Protein AF-0000000070299988 (afdb_homodimer)

Foldseek 3Di:
DPQPDQQPFQWAEEEWEFDFFLLLLLVLLLCLLCVVQVHDGQEYEAFASGLVLRQLVLLPDHSLCVLVLCPPPCLCLLVVQDDVVSLVVSLVVQLVSCVVRGDDFKQLPGPGFYWYWWAQPVVGDIDIDRIDGSSQRNSLQNAQPPSHAWGDDPNTTIHHRLLQERTCQVVCLNNHSAYEYEDLLQDADPDFDPDPVRVSVVVSSVNSNVNHVVSQVSHPHYQYDPVSNVDDNHDNNCSSVSNNVSNVSNNVRPVVDVPRDDD/DPQPDQQPFQWAEEEWEFDFFLLLLLVLLLCQLCVVLVHDGQEYEYFASGLVLRQLVLQPDHSLCVLVLCPPPCLCLLVVQDDVVSLVVSLVVQLVSCVVRGDDFKQLPGPGFYWYWWAQPVVGDIDIDRIDGSSQRNSLQNAQPPSHAWGDDPNTTIHHRLLQERTCQVVCLNNHSAYEYEDLLQDADPDFDPDPVRVSVVVSSVNSNVNHVVSQVSHPHYQYDPVSNVDDNHDNNCSSVSSNVSNVSNNVRCVVDVPNDDD

Radius of gyration: 24.67 Å; Cα contacts (8 Å, |Δi|>4): 1214; chains: 2; bounding box: 45×71×65 Å

Nearest PDB structures (foldseek):
  5fya-assembly1_B  TM=8.599E-01  e=6.762E-19  Pseudomonas aeruginosa PAO1
  5fya-assembly1_A  TM=8.709E-01  e=1.131E-18  Pseudomonas aeruginosa PAO1
  5fqu-assembly1_B  TM=8.572E-01  e=5.120E-16  Pseudomonas aeruginosa PAO1
  5fqu-assembly1_A  TM=8.235E-01  e=9.218E-17  Pseudomonas aeruginosa PAO1
  4akf-assembly1_A-2  TM=5.972E-01  e=1.603E-08  Legionella pneumophila

InterPro domains:
  IPR002641 Patatin-like phospholipase domain [PF01734] (15-170)
  IPR002641 Patatin-like phospholipase domain [PS51635] (15-173)
  IPR016035 Acyl transferase/acyl hydrolase/lysophospholipase [SSF52151] (11-223)
  IPR050301 Neuropathy target esterase [PTHR14226] (11-255)

Sequence (526 aa):
MAQSSYQTAPHRIGLALSGGAAKGFAHSGVLHALEDNGIRPDIIAGTSAGALVAALYADGYRPEEIPQLFRGKNFRFLTEWQIPQRGVFSIQRFKSFLRSTLRHKNIEDLPLPIRIVATDLDRGVVKVFSQGSLVETVTASCSIPILFNPVEIDGTTYVDGGLFKDLPASVIREDCRYLIGVHLNPKEPSDYKKSLFGIAERCFGYIFRANSLPDRKLCDLLIESREIIKFKPFHVEPAEEIAAFGYKMAKQVLKTTSITRNPMAQSSYQTAPHRIGLALSGGAAKGFAHSGVLHALEDNGIRPDIIAGTSAGALVAALYADGYRPEEIPQLFRGKNFRFLTEWQIPQRGVFSIQRFKSFLRSTLRHKNIEDLPLPIRIVATDLDRGVVKVFSQGSLVETVTASCSIPILFNPVEIDGTTYVDGGLFKDLPASVIREDCRYLIGVHLNPKEPSDYKKSLFGIAERCFGYIFRANSLPDRKLCDLLIESREIIKFKPFHVEPAEEIAAFGYKMAKQVLKTTSITRNP

Structure (mmCIF, N/CA/C/O backbone):
data_AF-0000000070299988-model_v1
#
loop_
_entity.id
_entity.type
_entity.pdbx_description
1 polymer 'PNPLA domain-containing protein'
#
loop_
_atom_site.group_PDB
_atom_site.id
_atom_site.type_symbol
_atom_site.label_atom_id
_atom_site.label_alt_id
_atom_site.label_comp_id
_atom_site.label_asym_id
_atom_site.label_entity_id
_atom_site.label_seq_id
_atom_site.pdbx_PDB_ins_code
_atom_site.Cartn_x
_atom_site.Cartn_y
_atom_site.Cartn_z
_atom_site.occupancy
_atom_site.B_iso_or_equiv
_atom_site.auth_seq_id
_atom_site.auth_comp_id
_atom_site.auth_asym_id
_atom_site.auth_atom_id
_atom_site.pdbx_PDB_model_num
ATOM 1 N N . MET A 1 1 ? 16.047 -22.203 14.086 1 30.97 1 MET A N 1
ATOM 2 C CA . MET A 1 1 ? 15.062 -22.438 13.031 1 30.97 1 MET A CA 1
ATOM 3 C C . MET A 1 1 ? 13.766 -22.984 13.617 1 30.97 1 MET A C 1
ATOM 5 O O . MET A 1 1 ? 13.773 -24 14.312 1 30.97 1 MET A O 1
ATOM 9 N N . ALA A 1 2 ? 12.781 -22.234 13.828 1 39.19 2 ALA A N 1
ATOM 10 C CA . ALA A 1 2 ? 11.594 -22.625 14.578 1 39.19 2 ALA A CA 1
ATOM 11 C C . ALA A 1 2 ? 11.039 -23.953 14.07 1 39.19 2 ALA A C 1
ATOM 13 O O . ALA A 1 2 ? 10.305 -23.984 13.07 1 39.19 2 ALA A O 1
ATOM 14 N N . GLN A 1 3 ? 11.734 -25.047 13.922 1 44.59 3 GLN A N 1
ATOM 15 C CA . GLN A 1 3 ? 11.672 -26.375 13.32 1 44.59 3 GLN A CA 1
ATOM 16 C C . GLN A 1 3 ? 10.359 -27.078 13.68 1 44.59 3 GLN A C 1
ATOM 18 O O . GLN A 1 3 ? 9.773 -27.766 12.844 1 44.59 3 GLN A O 1
ATOM 23 N N . SER A 1 4 ? 9.977 -27.203 14.906 1 52.25 4 SER A N 1
ATOM 24 C CA . SER A 1 4 ? 9.258 -28.297 15.547 1 52.25 4 SER A CA 1
ATOM 25 C C . SER A 1 4 ? 7.758 -28.203 15.266 1 52.25 4 SER A C 1
ATOM 27 O O . SER A 1 4 ? 7.094 -29.234 15.117 1 52.25 4 SER A O 1
ATOM 29 N N . SER A 1 5 ? 7.25 -26.953 14.945 1 67.69 5 SER A N 1
ATOM 30 C CA . SER A 1 5 ? 5.832 -26.844 15.266 1 67.69 5 SER A CA 1
ATOM 31 C C . SER A 1 5 ? 4.965 -27.297 14.094 1 67.69 5 SER A C 1
ATOM 33 O O . SER A 1 5 ? 3.766 -27.531 14.266 1 67.69 5 SER A O 1
ATOM 35 N N . TYR A 1 6 ? 5.637 -27.734 12.898 1 81 6 TYR A N 1
ATOM 36 C CA . TYR A 1 6 ? 4.715 -28.062 11.82 1 81 6 TYR A CA 1
ATOM 37 C C . TYR A 1 6 ? 4.855 -29.516 11.398 1 81 6 TYR A C 1
ATOM 39 O O . TYR A 1 6 ? 4.441 -29.906 10.305 1 81 6 TYR A O 1
ATOM 47 N N . GLN A 1 7 ? 5.348 -30.375 12.164 1 83.25 7 GLN A N 1
ATOM 48 C CA . GLN A 1 7 ? 5.66 -31.75 11.82 1 83.25 7 GLN A CA 1
ATOM 49 C C . GLN A 1 7 ? 4.387 -32.562 11.633 1 83.25 7 GLN A C 1
ATOM 51 O O . GLN A 1 7 ? 4.41 -33.625 10.992 1 83.25 7 GLN A O 1
ATOM 56 N N . THR A 1 8 ? 3.283 -32.125 12.016 1 88.5 8 THR A N 1
ATOM 57 C CA . THR A 1 8 ? 2.033 -32.875 11.906 1 88.5 8 THR A CA 1
ATOM 58 C C . THR A 1 8 ? 1.182 -32.312 10.758 1 88.5 8 THR A C 1
ATOM 60 O O . THR A 1 8 ? 0.052 -32.781 10.555 1 88.5 8 THR A O 1
ATOM 63 N N . ALA A 1 9 ? 1.758 -31.469 9.992 1 92.94 9 ALA A N 1
ATOM 64 C CA . ALA A 1 9 ? 1.008 -30.891 8.883 1 92.94 9 ALA A CA 1
ATOM 65 C C . ALA A 1 9 ? 0.727 -31.938 7.809 1 92.94 9 ALA A C 1
ATOM 67 O O . ALA A 1 9 ? 1.521 -32.844 7.609 1 92.94 9 ALA A O 1
ATOM 68 N N . PRO A 1 10 ? -0.327 -31.828 7.137 1 94.88 10 PRO A N 1
ATOM 69 C CA . PRO A 1 10 ? -0.774 -32.875 6.203 1 94.88 10 PRO A CA 1
ATOM 70 C C . PRO A 1 10 ? 0.117 -32.969 4.969 1 94.88 10 PRO A C 1
ATOM 72 O O . PRO A 1 10 ? 0.232 -34.031 4.375 1 94.88 10 PRO A O 1
ATOM 75 N N . HIS A 1 11 ? 0.701 -31.875 4.586 1 96.38 11 HIS A N 1
ATOM 76 C CA . HIS A 1 11 ? 1.549 -31.875 3.4 1 96.38 11 HIS A CA 1
ATOM 77 C C . HIS A 1 11 ? 3.025 -31.812 3.777 1 96.38 11 HIS A C 1
ATOM 79 O O . HIS A 1 11 ? 3.4 -31.125 4.727 1 96.38 11 HIS A O 1
ATOM 85 N N . ARG A 1 12 ? 3.775 -32.469 3.082 1 95.69 12 ARG A N 1
ATOM 86 C CA . ARG A 1 12 ? 5.203 -32.5 3.389 1 95.69 12 ARG A CA 1
ATOM 87 C C . ARG A 1 12 ? 5.891 -31.234 2.924 1 95.69 12 ARG A C 1
ATOM 89 O O . ARG A 1 12 ? 6.523 -30.531 3.721 1 95.69 12 ARG A O 1
ATOM 96 N N . ILE A 1 13 ? 5.723 -30.891 1.586 1 97.12 13 ILE A N 1
ATOM 97 C CA . ILE A 1 13 ? 6.402 -29.734 1.009 1 97.12 13 ILE A CA 1
ATOM 98 C C . ILE A 1 13 ? 5.375 -28.75 0.466 1 97.12 13 ILE A C 1
ATOM 100 O O . ILE A 1 13 ? 4.555 -29.094 -0.383 1 97.12 13 ILE A O 1
ATOM 104 N N . GLY A 1 14 ? 5.391 -27.531 1.05 1 98.44 14 GLY A N 1
ATOM 105 C CA . GLY A 1 14 ? 4.637 -26.406 0.5 1 98.44 14 GLY A CA 1
ATOM 106 C C . GLY A 1 14 ? 5.488 -25.453 -0.306 1 98.44 14 GLY A C 1
ATOM 107 O O . GLY A 1 14 ? 6.68 -25.281 -0.028 1 98.44 14 GLY A O 1
ATOM 108 N N . LEU A 1 15 ? 4.91 -24.875 -1.291 1 98.81 15 LEU A N 1
ATOM 109 C CA . LEU A 1 15 ? 5.566 -23.875 -2.117 1 98.81 15 LEU A CA 1
ATOM 110 C C . LEU A 1 15 ? 4.734 -22.594 -2.18 1 98.81 15 LEU A C 1
ATOM 112 O O . LEU A 1 15 ? 3.541 -22.641 -2.486 1 98.81 15 LEU A O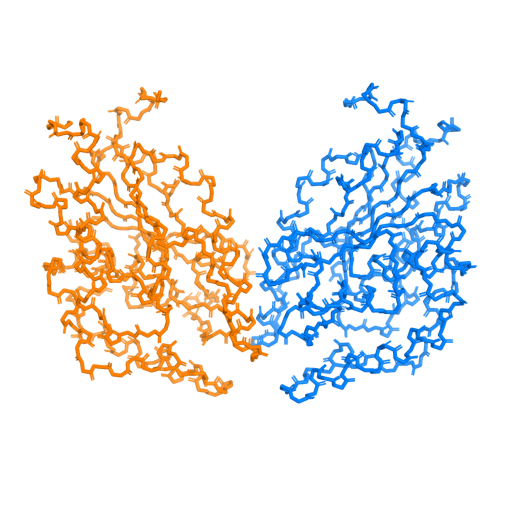 1
ATOM 116 N N . ALA A 1 16 ? 5.281 -21.5 -1.78 1 98.94 16 ALA A N 1
ATOM 117 C CA . ALA A 1 16 ? 4.637 -20.188 -1.867 1 98.94 16 ALA A CA 1
ATOM 118 C C . ALA A 1 16 ? 5.289 -19.328 -2.943 1 98.94 16 ALA A C 1
ATOM 120 O O . ALA A 1 16 ? 6.496 -19.078 -2.902 1 98.94 16 ALA A O 1
ATOM 121 N N . LEU A 1 17 ? 4.5 -18.922 -3.9 1 98.88 17 LEU A N 1
ATOM 122 C CA . LEU A 1 17 ? 4.988 -18.156 -5.043 1 98.88 17 LEU A CA 1
ATOM 123 C C . LEU A 1 17 ? 4.461 -16.719 -5 1 98.88 17 LEU A C 1
ATOM 125 O O . LEU A 1 17 ? 3.252 -16.5 -5.07 1 98.88 17 LEU A O 1
ATOM 129 N N . SER A 1 18 ? 5.312 -15.742 -4.945 1 98.62 18 SER A N 1
ATOM 130 C CA . SER A 1 18 ? 4.934 -14.336 -4.871 1 98.62 18 SER A CA 1
ATOM 131 C C . SER A 1 18 ? 4.457 -13.82 -6.227 1 98.62 18 SER A C 1
ATOM 133 O O . SER A 1 18 ? 4.59 -14.508 -7.238 1 98.62 18 SER A O 1
ATOM 135 N N . GLY A 1 19 ? 3.906 -12.609 -6.133 1 96.56 19 GLY A N 1
ATOM 136 C CA . GLY A 1 19 ? 3.744 -11.883 -7.383 1 96.56 19 GLY A CA 1
ATOM 137 C C . GLY A 1 19 ? 5.062 -11.492 -8.023 1 96.56 19 GLY A C 1
ATOM 138 O O . GLY A 1 19 ? 6.129 -11.703 -7.441 1 96.56 19 GLY A O 1
ATOM 139 N N . GLY A 1 20 ? 4.93 -11.008 -9.297 1 91.81 20 GLY A N 1
ATOM 140 C CA . GLY A 1 20 ? 6.176 -10.648 -9.953 1 91.81 20 GLY A CA 1
ATOM 141 C C . GLY A 1 20 ? 5.969 -10.125 -11.367 1 91.81 20 GLY A C 1
ATOM 142 O O . GLY A 1 20 ? 6.93 -9.766 -12.047 1 91.81 20 GLY A O 1
ATOM 143 N N . ALA A 1 21 ? 4.734 -10.047 -11.781 1 87.88 21 ALA A N 1
ATOM 144 C CA . ALA A 1 21 ? 4.457 -9.68 -13.172 1 87.88 21 ALA A CA 1
ATOM 145 C C . ALA A 1 21 ? 5.246 -10.562 -14.141 1 87.88 21 ALA A C 1
ATOM 147 O O . ALA A 1 21 ? 5.234 -11.789 -14.023 1 87.88 21 ALA A O 1
ATOM 148 N N . ALA A 1 22 ? 5.945 -9.977 -15.062 1 86.19 22 ALA A N 1
ATOM 149 C CA . ALA A 1 22 ? 6.676 -10.773 -16.047 1 86.19 22 ALA A CA 1
ATOM 150 C C . ALA A 1 22 ? 7.785 -11.586 -15.383 1 86.19 22 ALA A C 1
ATOM 152 O O . ALA A 1 22 ? 8.18 -12.641 -15.883 1 86.19 22 ALA A O 1
ATOM 153 N N . LYS A 1 23 ? 8.281 -11.102 -14.266 1 92.12 23 LYS A N 1
ATOM 154 C CA . LYS A 1 23 ? 9.297 -11.859 -13.531 1 92.12 23 LYS A CA 1
ATOM 155 C C . LYS A 1 23 ? 8.742 -13.211 -13.07 1 92.12 23 LYS A C 1
ATOM 157 O O . LYS A 1 23 ? 9.508 -14.094 -12.68 1 92.12 23 LYS A O 1
ATOM 162 N N . GLY A 1 24 ? 7.457 -13.328 -13.164 1 94 24 GLY A N 1
ATOM 163 C CA . GLY A 1 24 ? 6.773 -14.531 -12.727 1 94 24 GLY A CA 1
ATOM 164 C C . GLY A 1 24 ? 7.215 -15.773 -13.477 1 94 24 GLY A C 1
ATOM 165 O O . GLY A 1 24 ? 7.062 -16.891 -12.977 1 94 24 GLY A O 1
ATOM 166 N N . PHE A 1 25 ? 7.77 -15.617 -14.641 1 94.31 25 PHE A N 1
ATOM 167 C CA . PHE A 1 25 ? 8.273 -16.766 -15.383 1 94.31 25 PHE A CA 1
ATOM 168 C C . PHE A 1 25 ? 9.414 -17.438 -14.625 1 94.31 25 PHE A C 1
ATOM 170 O O . PHE A 1 25 ? 9.695 -18.625 -14.852 1 94.31 25 PHE A O 1
ATOM 177 N N . ALA A 1 26 ? 10.031 -16.719 -13.773 1 97.31 26 ALA A N 1
ATOM 178 C CA . ALA A 1 26 ? 11.078 -17.312 -12.945 1 97.31 26 ALA A CA 1
ATOM 179 C C . ALA A 1 26 ? 10.523 -18.422 -12.055 1 97.31 26 ALA A C 1
ATOM 181 O O . ALA A 1 26 ? 11.242 -19.359 -11.703 1 97.31 26 ALA A O 1
ATOM 182 N N . HIS A 1 27 ? 9.266 -18.281 -11.672 1 98.5 27 HIS A N 1
ATOM 183 C CA . HIS A 1 27 ? 8.633 -19.344 -10.875 1 98.5 27 HIS A CA 1
ATOM 184 C C . HIS A 1 27 ? 8.68 -20.688 -11.594 1 98.5 27 HIS A C 1
ATOM 186 O O . HIS A 1 27 ? 8.914 -21.719 -10.977 1 98.5 27 HIS A O 1
ATOM 192 N N . SER A 1 28 ? 8.453 -20.656 -12.883 1 97.94 28 SER A N 1
ATOM 193 C CA . SER A 1 28 ? 8.523 -21.891 -13.656 1 97.94 28 SER A CA 1
ATOM 194 C C . SER A 1 28 ? 9.93 -22.484 -13.648 1 97.94 28 SER A C 1
ATOM 196 O O . SER A 1 28 ? 10.102 -23.703 -13.578 1 97.94 28 SER A O 1
ATOM 198 N N . GLY A 1 29 ? 10.93 -21.625 -13.75 1 98.38 29 GLY A N 1
ATOM 199 C CA . GLY A 1 29 ? 12.312 -22.078 -13.648 1 98.38 29 GLY A CA 1
ATOM 200 C C . GLY A 1 29 ? 12.641 -22.688 -12.297 1 98.38 29 GLY A C 1
ATOM 201 O O . GLY A 1 29 ? 13.344 -23.703 -12.227 1 98.38 29 GLY A O 1
ATOM 202 N N . VAL A 1 30 ? 12.156 -22.062 -11.281 1 98.62 30 VAL A N 1
ATOM 203 C CA . VAL A 1 30 ? 12.367 -22.578 -9.93 1 98.62 30 VAL A CA 1
ATOM 204 C C . VAL A 1 30 ? 11.742 -23.969 -9.805 1 98.62 30 VAL A C 1
ATOM 206 O O . VAL A 1 30 ? 12.367 -24.891 -9.281 1 98.62 30 VAL A O 1
ATOM 209 N N . LEU A 1 31 ? 10.523 -24.109 -10.273 1 98.62 31 LEU A N 1
ATOM 210 C CA . LEU A 1 31 ? 9.844 -25.406 -10.242 1 98.62 31 LEU A CA 1
ATOM 211 C C . LEU A 1 31 ? 10.641 -26.469 -10.992 1 98.62 31 LEU A C 1
ATOM 213 O O . LEU A 1 31 ? 10.75 -27.609 -10.539 1 98.62 31 LEU A O 1
ATOM 217 N N . HIS A 1 32 ? 11.172 -26.062 -12.117 1 98.38 32 HIS A N 1
ATOM 218 C CA . HIS A 1 32 ? 12.008 -26.969 -12.898 1 98.38 32 HIS A CA 1
ATOM 219 C C . HIS A 1 32 ? 13.219 -27.438 -12.094 1 98.38 32 HIS A C 1
ATOM 221 O O . HIS A 1 32 ? 13.508 -28.641 -12.055 1 98.38 32 HIS A O 1
ATOM 227 N N . ALA A 1 33 ? 13.883 -26.547 -11.469 1 97.88 33 ALA A N 1
ATOM 228 C CA . ALA A 1 33 ? 15.055 -26.859 -10.656 1 97.88 33 ALA A CA 1
ATOM 229 C C . ALA A 1 33 ? 14.672 -27.766 -9.484 1 97.88 33 ALA A C 1
ATOM 231 O O . ALA A 1 33 ? 15.406 -28.688 -9.133 1 97.88 33 ALA A O 1
ATOM 232 N N . LEU A 1 34 ? 13.547 -27.469 -8.836 1 97.38 34 LEU A N 1
ATOM 233 C CA . LEU A 1 34 ? 13.078 -28.297 -7.734 1 97.38 34 LEU A CA 1
ATOM 234 C C . LEU A 1 34 ? 12.844 -29.734 -8.203 1 97.38 34 LEU A C 1
ATOM 236 O O . LEU A 1 34 ? 13.32 -30.688 -7.574 1 97.38 34 LEU A O 1
ATOM 240 N N . GLU A 1 35 ? 12.18 -29.875 -9.305 1 96.88 35 GLU A N 1
ATOM 241 C CA . GLU A 1 35 ? 11.906 -31.219 -9.844 1 96.88 35 GLU A CA 1
ATOM 242 C C . GLU A 1 35 ? 13.203 -31.953 -10.164 1 96.88 35 GLU A C 1
ATOM 244 O O . GLU A 1 35 ? 13.336 -33.156 -9.875 1 96.88 35 GLU A O 1
ATOM 249 N N . ASP A 1 36 ? 14.086 -31.234 -10.742 1 95.69 36 ASP A N 1
ATOM 250 C CA . ASP A 1 36 ? 15.375 -31.828 -11.102 1 95.69 36 ASP A CA 1
ATOM 251 C C . ASP A 1 36 ? 16.109 -32.344 -9.859 1 95.69 36 ASP A C 1
ATOM 253 O O . ASP A 1 36 ? 17 -33.188 -9.961 1 95.69 36 ASP A O 1
ATOM 257 N N . ASN A 1 37 ? 15.734 -31.828 -8.758 1 94.5 37 ASN A N 1
ATOM 258 C CA . ASN A 1 37 ? 16.375 -32.219 -7.512 1 94.5 37 ASN A CA 1
ATOM 259 C C . ASN A 1 37 ? 15.461 -33.125 -6.676 1 94.5 37 ASN A C 1
ATOM 261 O O . ASN A 1 37 ? 15.664 -33.25 -5.469 1 94.5 37 ASN A O 1
ATOM 265 N N . GLY A 1 38 ? 14.43 -33.594 -7.309 1 94.06 38 GLY A N 1
ATOM 266 C CA . GLY A 1 38 ? 13.555 -34.562 -6.668 1 94.06 38 GLY A CA 1
ATOM 267 C C . GLY A 1 38 ? 12.602 -33.938 -5.668 1 94.06 38 GLY A C 1
ATOM 268 O O . GLY A 1 38 ? 12.062 -34.625 -4.797 1 94.06 38 GLY A O 1
ATOM 269 N N . ILE A 1 39 ? 12.445 -32.688 -5.723 1 95.38 39 ILE A N 1
ATOM 270 C CA . ILE A 1 39 ? 11.555 -31.969 -4.812 1 95.38 39 ILE A CA 1
ATOM 271 C C . ILE A 1 39 ? 10.258 -31.609 -5.539 1 95.38 39 ILE A C 1
ATOM 273 O O . ILE A 1 39 ? 10.281 -30.906 -6.551 1 95.38 39 ILE A O 1
ATOM 277 N N . ARG A 1 40 ? 9.211 -32.125 -5.035 1 96.44 40 ARG A N 1
ATOM 278 C CA . ARG A 1 40 ? 7.902 -31.797 -5.594 1 96.44 40 ARG A CA 1
ATOM 279 C C . ARG A 1 40 ? 6.957 -31.281 -4.516 1 96.44 40 ARG A C 1
ATOM 281 O O . ARG A 1 40 ? 6.762 -31.922 -3.484 1 96.44 40 ARG A O 1
ATOM 288 N N . PRO A 1 41 ? 6.379 -30.172 -4.785 1 97.88 41 PRO A N 1
ATOM 289 C CA . PRO A 1 41 ? 5.449 -29.656 -3.779 1 97.88 41 PRO A CA 1
ATOM 290 C C . PRO A 1 41 ? 4.156 -30.469 -3.701 1 97.88 41 PRO A C 1
ATOM 292 O O . PRO A 1 41 ? 3.676 -30.969 -4.723 1 97.88 41 PRO A O 1
ATOM 295 N N . ASP A 1 42 ? 3.611 -30.469 -2.494 1 97.69 42 ASP A N 1
ATOM 296 C CA . ASP A 1 42 ? 2.342 -31.141 -2.232 1 97.69 42 ASP A CA 1
ATOM 297 C C . ASP A 1 42 ? 1.188 -30.141 -2.193 1 97.69 42 ASP A C 1
ATOM 299 O O . ASP A 1 42 ? 0.023 -30.531 -2.311 1 97.69 42 ASP A O 1
ATOM 303 N N . ILE A 1 43 ? 1.556 -28.906 -2.021 1 98.69 43 ILE A N 1
ATOM 304 C CA . ILE A 1 43 ? 0.596 -27.812 -2.008 1 98.69 43 ILE A CA 1
ATOM 305 C C . ILE A 1 43 ? 1.285 -26.516 -2.436 1 98.69 43 ILE A C 1
ATOM 307 O O . ILE A 1 43 ? 2.457 -26.297 -2.121 1 98.69 43 ILE A O 1
ATOM 311 N N . ILE A 1 44 ? 0.598 -25.672 -3.197 1 98.94 44 ILE A N 1
ATOM 312 C CA . ILE A 1 44 ? 1.188 -24.422 -3.672 1 98.94 44 ILE A CA 1
ATOM 313 C C . ILE A 1 44 ? 0.24 -23.266 -3.383 1 98.94 44 ILE A C 1
ATOM 315 O O . ILE A 1 44 ? -0.967 -23.359 -3.609 1 98.94 44 ILE A O 1
ATOM 319 N N . ALA A 1 45 ? 0.711 -22.219 -2.787 1 98.94 45 ALA A N 1
ATOM 320 C CA . ALA A 1 45 ? 0.015 -20.938 -2.701 1 98.94 45 ALA A CA 1
ATOM 321 C C . ALA A 1 45 ? 0.657 -19.906 -3.621 1 98.94 45 ALA A C 1
ATOM 323 O O . ALA A 1 45 ? 1.885 -19.797 -3.693 1 98.94 45 ALA A O 1
ATOM 324 N N . GLY A 1 46 ? -0.165 -19.203 -4.34 1 98.88 46 GLY A N 1
ATOM 325 C CA . GLY A 1 46 ? 0.377 -18.234 -5.273 1 98.88 46 GLY A CA 1
ATOM 326 C C . GLY A 1 46 ? -0.377 -16.922 -5.27 1 98.88 46 GLY A C 1
ATOM 327 O O . GLY A 1 46 ? -1.59 -16.891 -5.051 1 98.88 46 GLY A O 1
ATOM 328 N N . THR A 1 47 ? 0.277 -15.836 -5.523 1 98.75 47 THR A N 1
ATOM 329 C CA . THR A 1 47 ? -0.283 -14.5 -5.719 1 98.75 47 THR A CA 1
ATOM 330 C C . THR A 1 47 ? 0.109 -13.945 -7.082 1 98.75 47 THR A C 1
ATOM 332 O O . THR A 1 47 ? 1.288 -13.938 -7.438 1 98.75 47 THR A O 1
ATOM 335 N N . SER A 1 48 ? -0.918 -13.438 -7.887 1 96.81 48 SER A N 1
ATOM 336 C CA . SER A 1 48 ? -0.674 -12.82 -9.188 1 96.81 48 SER A CA 1
ATOM 337 C C . SER A 1 48 ? 0.095 -13.766 -10.109 1 96.81 48 SER A C 1
ATOM 339 O O . SER A 1 48 ? -0.323 -14.906 -10.328 1 96.81 48 SER A O 1
ATOM 341 N N . ALA A 1 49 ? 1.253 -13.422 -10.578 1 95.81 49 ALA A N 1
ATOM 342 C CA . ALA A 1 49 ? 2.041 -14.297 -11.445 1 95.81 49 ALA A CA 1
ATOM 343 C C . ALA A 1 49 ? 2.311 -15.641 -10.773 1 95.81 49 ALA A C 1
ATOM 345 O O . ALA A 1 49 ? 2.369 -16.672 -11.438 1 95.81 49 ALA A O 1
ATOM 346 N N . GLY A 1 50 ? 2.488 -15.609 -9.477 1 98.31 50 GLY A N 1
ATOM 347 C CA . GLY A 1 50 ? 2.623 -16.859 -8.734 1 98.31 50 GLY A CA 1
ATOM 348 C C . GLY A 1 50 ? 1.386 -17.734 -8.812 1 98.31 50 GLY A C 1
ATOM 349 O O . GLY A 1 50 ? 1.49 -18.953 -8.945 1 98.31 50 GLY A O 1
ATOM 350 N N . ALA A 1 51 ? 0.231 -17.078 -8.711 1 98.62 51 ALA A N 1
ATOM 351 C CA . ALA A 1 51 ? -1.026 -17.812 -8.852 1 98.62 51 ALA A CA 1
ATOM 352 C C . ALA A 1 51 ? -1.162 -18.406 -10.25 1 98.62 51 ALA A C 1
ATOM 354 O O . ALA A 1 51 ? -1.621 -19.547 -10.398 1 98.62 51 ALA A O 1
ATOM 355 N N . LEU A 1 52 ? -0.752 -17.656 -11.234 1 97.12 52 LEU A N 1
ATOM 356 C CA . LEU A 1 52 ? -0.812 -18.109 -12.617 1 97.12 52 LEU A CA 1
ATOM 357 C C . LEU A 1 52 ? 0.062 -19.344 -12.812 1 97.12 52 LEU A C 1
ATOM 359 O O . LEU A 1 52 ? -0.404 -20.375 -13.32 1 97.12 52 LEU A O 1
ATOM 363 N N . VAL A 1 53 ? 1.285 -19.328 -12.367 1 98.19 53 VAL A N 1
ATOM 364 C CA . VAL A 1 53 ? 2.219 -20.438 -12.539 1 98.19 53 VAL A CA 1
ATOM 365 C C . VAL A 1 53 ? 1.761 -21.625 -11.703 1 98.19 53 VAL A C 1
ATOM 367 O O . VAL A 1 53 ? 1.831 -22.766 -12.156 1 98.19 53 VAL A O 1
ATOM 370 N N . ALA A 1 54 ? 1.284 -21.328 -10.508 1 98.81 54 ALA A N 1
ATOM 371 C CA . ALA A 1 54 ? 0.75 -22.391 -9.664 1 98.81 54 ALA A CA 1
ATOM 372 C C . ALA A 1 54 ? -0.394 -23.125 -10.367 1 98.81 54 ALA A C 1
ATOM 374 O O . ALA A 1 54 ? -0.44 -24.344 -10.375 1 98.81 54 ALA A O 1
ATOM 375 N N . ALA A 1 55 ? -1.282 -22.359 -10.961 1 98.69 55 ALA A N 1
ATOM 376 C CA . ALA A 1 55 ? -2.439 -22.922 -11.641 1 98.69 55 ALA A CA 1
ATOM 377 C C . ALA A 1 55 ? -2.008 -23.781 -12.836 1 98.69 55 ALA A C 1
ATOM 379 O O . ALA A 1 55 ? -2.484 -24.906 -13 1 98.69 55 ALA A O 1
ATOM 380 N N . LEU A 1 56 ? -1.119 -23.281 -13.633 1 98.38 56 LEU A N 1
ATOM 381 C CA . LEU A 1 56 ? -0.652 -24.016 -14.805 1 98.38 56 LEU A CA 1
ATOM 382 C C . LEU A 1 56 ? 0.093 -25.281 -14.398 1 98.38 56 LEU A C 1
ATOM 384 O O . LEU A 1 56 ? -0.125 -26.344 -14.984 1 98.38 56 LEU A O 1
ATOM 388 N N . TYR A 1 57 ? 0.939 -25.203 -13.391 1 98.69 57 TYR A N 1
ATOM 389 C CA . TYR A 1 57 ? 1.684 -26.359 -12.898 1 98.69 57 TYR A CA 1
ATOM 390 C C . TYR A 1 57 ? 0.742 -27.406 -12.328 1 98.69 57 TYR A C 1
ATOM 3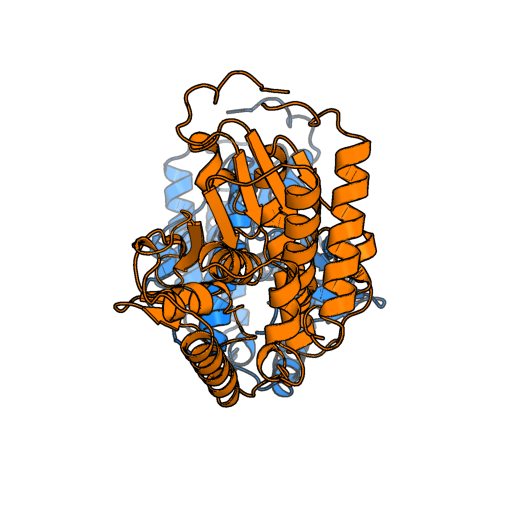92 O O . TYR A 1 57 ? 0.857 -28.594 -12.648 1 98.69 57 TYR A O 1
ATOM 400 N N . ALA A 1 58 ? -0.172 -26.953 -11.539 1 98.69 58 ALA A N 1
ATOM 401 C CA . ALA A 1 58 ? -1.127 -27.859 -10.922 1 98.69 58 ALA A CA 1
ATOM 402 C C . ALA A 1 58 ? -2.035 -28.5 -11.969 1 98.69 58 ALA A C 1
ATOM 404 O O . ALA A 1 58 ? -2.59 -29.578 -11.75 1 98.69 58 ALA A O 1
ATOM 405 N N . ASP A 1 59 ? -2.184 -27.781 -13.047 1 98.19 59 ASP A N 1
ATOM 406 C CA . ASP A 1 59 ? -3.047 -28.234 -14.133 1 98.19 59 ASP A CA 1
ATOM 407 C C . ASP A 1 59 ? -2.33 -29.266 -15.016 1 98.19 59 ASP A C 1
ATOM 409 O O . ASP A 1 59 ? -2.887 -29.734 -16 1 98.19 59 ASP A O 1
ATOM 413 N N . GLY A 1 60 ? -1.025 -29.516 -14.773 1 97.38 60 GLY A N 1
ATOM 414 C CA . GLY A 1 60 ? -0.336 -30.625 -15.43 1 97.38 60 GLY A CA 1
ATOM 415 C C . GLY A 1 60 ? 0.754 -30.156 -16.375 1 97.38 60 GLY A C 1
ATOM 416 O O . GLY A 1 60 ? 1.455 -30.984 -16.969 1 97.38 60 GLY A O 1
ATOM 417 N N . TYR A 1 61 ? 0.919 -28.906 -16.547 1 97.88 61 TYR A N 1
ATOM 418 C CA . TYR A 1 61 ? 1.986 -28.406 -17.422 1 97.88 61 TYR A CA 1
ATOM 419 C C . TYR A 1 61 ? 3.352 -28.609 -16.766 1 97.88 61 TYR A C 1
ATOM 421 O O . TYR A 1 61 ? 3.51 -28.422 -15.562 1 97.88 61 TYR A O 1
ATOM 429 N N . ARG A 1 62 ? 4.27 -29 -17.609 1 97.56 62 ARG A N 1
ATOM 430 C CA . ARG A 1 62 ? 5.648 -29.047 -17.141 1 97.56 62 ARG A CA 1
ATOM 431 C C . ARG A 1 62 ? 6.238 -27.656 -17 1 97.56 62 ARG A C 1
ATOM 433 O O . ARG A 1 62 ? 5.906 -26.75 -17.766 1 97.56 62 ARG A O 1
ATOM 440 N N . PRO A 1 63 ? 7.113 -27.5 -16 1 98 63 PRO A N 1
ATOM 441 C CA . PRO A 1 63 ? 7.699 -26.172 -15.789 1 98 63 PRO A CA 1
ATOM 442 C C . PRO A 1 63 ? 8.289 -25.578 -17.062 1 98 63 PRO A C 1
ATOM 444 O O . PRO A 1 63 ? 8.117 -24.391 -17.328 1 98 63 PRO A O 1
ATOM 447 N N . GLU A 1 64 ? 8.875 -26.359 -17.906 1 95.19 64 GLU A N 1
ATOM 448 C CA . GLU A 1 64 ? 9.539 -25.891 -19.109 1 95.19 64 GLU A CA 1
ATOM 449 C C . GLU A 1 64 ? 8.531 -25.438 -20.156 1 95.19 64 GLU A C 1
ATOM 451 O O . GLU A 1 64 ? 8.852 -24.625 -21.031 1 95.19 64 GLU A O 1
ATOM 456 N N . GLU A 1 65 ? 7.344 -25.938 -20.109 1 95.94 65 GLU A N 1
ATOM 457 C CA . GLU A 1 65 ? 6.297 -25.625 -21.078 1 95.94 65 GLU A CA 1
ATOM 458 C C . GLU A 1 65 ? 5.664 -24.266 -20.781 1 95.94 65 GLU A C 1
ATOM 460 O O . GLU A 1 65 ? 5.152 -23.609 -21.688 1 95.94 65 GLU A O 1
ATOM 465 N N . ILE A 1 66 ? 5.695 -23.875 -19.609 1 95.81 66 ILE A N 1
ATOM 466 C CA . ILE A 1 66 ? 4.902 -22.734 -19.156 1 95.81 66 ILE A CA 1
ATOM 467 C C . ILE A 1 66 ? 5.352 -21.469 -19.859 1 95.81 66 ILE A C 1
ATOM 469 O O . ILE A 1 66 ? 4.531 -20.75 -20.422 1 95.81 66 ILE A O 1
ATOM 473 N N . PRO A 1 67 ? 6.691 -21.156 -19.922 1 93.94 67 PRO A N 1
ATOM 474 C CA . PRO A 1 67 ? 7.082 -19.953 -20.656 1 93.94 67 PRO A CA 1
ATOM 475 C C . PRO A 1 67 ? 6.715 -20.016 -22.141 1 93.94 67 PRO A C 1
ATOM 477 O O . PRO A 1 67 ? 6.43 -18.984 -22.766 1 93.94 67 PRO A O 1
ATOM 480 N N . GLN A 1 68 ? 6.625 -21.172 -22.688 1 92.38 68 GLN A N 1
ATOM 481 C CA . GLN A 1 68 ? 6.352 -21.359 -24.109 1 92.38 68 GLN A CA 1
ATOM 482 C C . GLN A 1 68 ? 4.898 -21.047 -24.438 1 92.38 68 GLN A C 1
ATOM 484 O O . GLN A 1 68 ? 4.578 -20.688 -25.578 1 92.38 68 GLN A O 1
ATOM 489 N N . LEU A 1 69 ? 4.043 -21.219 -23.484 1 90.69 69 LEU A N 1
ATOM 490 C CA . LEU A 1 69 ? 2.631 -20.922 -23.688 1 90.69 69 LEU A CA 1
ATOM 491 C C . LEU A 1 69 ? 2.436 -19.438 -24.016 1 90.69 69 LEU A C 1
ATOM 493 O O . LEU A 1 69 ? 1.398 -19.062 -24.562 1 90.69 69 LEU A O 1
ATOM 497 N N . PHE A 1 70 ? 3.41 -18.609 -23.703 1 85.44 70 PHE A N 1
ATOM 498 C CA . PHE A 1 70 ? 3.271 -17.156 -23.828 1 85.44 70 PHE A CA 1
ATOM 499 C C . PHE A 1 70 ? 4.043 -16.656 -25.047 1 85.44 70 PHE A C 1
ATOM 501 O O . PHE A 1 70 ? 4.066 -15.453 -25.312 1 85.44 70 PHE A O 1
ATOM 508 N N . ARG A 1 71 ? 4.684 -17.578 -25.703 1 78.88 71 ARG A N 1
ATOM 509 C CA . ARG A 1 71 ? 5.438 -17.203 -26.891 1 78.88 71 ARG A CA 1
ATOM 510 C C . ARG A 1 71 ? 4.527 -16.578 -27.953 1 78.88 71 ARG A C 1
ATOM 512 O O . ARG A 1 71 ? 3.465 -17.125 -28.266 1 78.88 71 ARG A O 1
ATOM 519 N N . GLY A 1 72 ? 5.02 -15.477 -28.531 1 69.31 72 GLY A N 1
ATOM 520 C CA . GLY A 1 72 ? 4.293 -14.828 -29.609 1 69.31 72 GLY A CA 1
ATOM 521 C C . GLY A 1 72 ? 3.1 -14.023 -29.125 1 69.31 72 GLY A C 1
ATOM 522 O O . GLY A 1 72 ? 2.406 -13.391 -29.922 1 69.31 72 GLY A O 1
ATOM 523 N N . LYS A 1 73 ? 2.717 -14.242 -28 1 64.06 73 LYS A N 1
ATOM 524 C CA . LYS A 1 73 ? 1.58 -13.492 -27.469 1 64.06 73 LYS A CA 1
ATOM 525 C C . LYS A 1 73 ? 2.01 -12.109 -27 1 64.06 73 LYS A C 1
ATOM 527 O O . LYS A 1 73 ? 3.105 -11.945 -26.453 1 64.06 73 LYS A O 1
ATOM 532 N N . ASN A 1 74 ? 1.741 -11.102 -27.719 1 55.84 74 ASN A N 1
ATOM 533 C CA . ASN A 1 74 ? 2.006 -9.727 -27.328 1 55.84 74 ASN A CA 1
ATOM 534 C C . ASN A 1 74 ? 1.264 -9.367 -26.047 1 55.84 74 ASN A C 1
ATOM 536 O O . ASN A 1 74 ? 0.054 -9.125 -26.062 1 55.84 74 ASN A O 1
ATOM 540 N N . PHE A 1 75 ? 1.587 -9.93 -25.016 1 51.97 75 PHE A N 1
ATOM 541 C CA . PHE A 1 75 ? 0.919 -9.617 -23.766 1 51.97 75 PHE A CA 1
ATOM 542 C C . PHE A 1 75 ? 1.069 -8.141 -23.422 1 51.97 75 PHE A C 1
ATOM 544 O O . PHE A 1 75 ? 1.233 -7.773 -22.266 1 51.97 75 PHE A O 1
ATOM 551 N N . ARG A 1 76 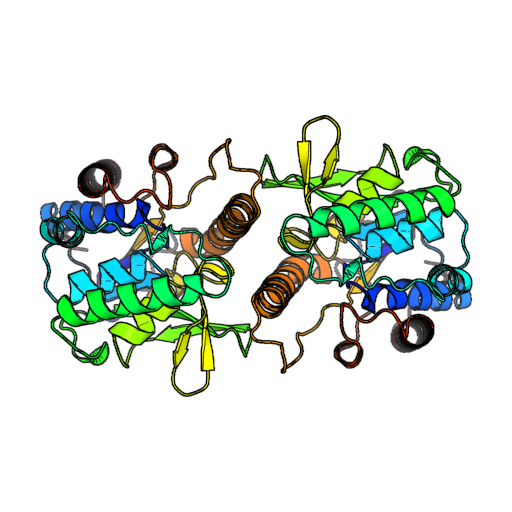? 1.262 -7.387 -24.516 1 50.34 76 ARG A N 1
ATOM 552 C CA . ARG A 1 76 ? 1.187 -5.941 -24.328 1 50.34 76 ARG A CA 1
ATOM 553 C C . ARG A 1 76 ? -0.002 -5.559 -23.453 1 50.34 76 ARG A C 1
ATOM 555 O O . ARG A 1 76 ? -0.079 -4.434 -22.969 1 50.34 76 ARG A O 1
ATOM 562 N N . PHE A 1 77 ? -0.958 -6.383 -23.641 1 46.41 77 PHE A N 1
ATOM 563 C CA . PHE A 1 77 ? -2.201 -6.113 -22.938 1 46.41 77 PHE A CA 1
ATOM 564 C C . PHE A 1 77 ? -1.97 -6.102 -21.422 1 46.41 77 PHE A C 1
ATOM 566 O O . PHE A 1 77 ? -2.725 -5.473 -20.672 1 46.41 77 PHE A O 1
ATOM 573 N N . LEU A 1 78 ? -1.121 -7.09 -20.969 1 48.16 78 LEU A N 1
ATOM 574 C CA . LEU A 1 78 ? -0.763 -6.922 -19.562 1 48.16 78 LEU A CA 1
ATOM 575 C C . LEU A 1 78 ? -0.08 -5.578 -19.328 1 48.16 78 LEU A C 1
ATOM 577 O O . LEU A 1 78 ? -0.027 -5.09 -18.203 1 48.16 78 LEU A O 1
ATOM 581 N N . THR A 1 79 ? 0.54 -5.102 -20.453 1 43.81 79 THR A N 1
ATOM 582 C CA . THR A 1 79 ? 1.291 -3.854 -20.391 1 43.81 79 THR A CA 1
ATOM 583 C C . THR A 1 79 ? 0.501 -2.713 -21.031 1 43.81 79 THR A C 1
ATOM 585 O O . THR A 1 79 ? 0.91 -1.552 -20.953 1 43.81 79 THR A O 1
ATOM 588 N N . GLU A 1 80 ? -0.221 -3.105 -21.969 1 41.34 80 GLU A N 1
ATOM 589 C CA . GLU A 1 80 ? -0.805 -1.956 -22.656 1 41.34 80 GLU A CA 1
ATOM 590 C C . GLU A 1 80 ? -1.639 -1.108 -21.688 1 41.34 80 GLU A C 1
ATOM 592 O O . GLU A 1 80 ? -2.518 -1.628 -21 1 41.34 80 GLU A O 1
ATOM 597 N N . TRP A 1 81 ? -1.008 -0.108 -21.281 1 41.06 81 TRP A N 1
ATOM 598 C CA . TRP A 1 81 ? -1.365 1.054 -20.469 1 41.06 81 TRP A CA 1
ATOM 599 C C . TRP A 1 81 ? -2.787 1.514 -20.781 1 41.06 81 TRP A C 1
ATOM 601 O O . TRP A 1 81 ? -3.082 1.924 -21.906 1 41.06 81 TRP A O 1
ATOM 611 N N . GLN A 1 82 ? -3.84 0.667 -20.625 1 39.22 82 GLN A N 1
ATOM 612 C CA . GLN A 1 82 ? -5.148 1.024 -21.156 1 39.22 82 GLN A CA 1
ATOM 613 C C . GLN A 1 82 ? -5.68 2.301 -20.5 1 39.22 82 GLN A C 1
ATOM 615 O O . GLN A 1 82 ? -5.562 2.48 -19.297 1 39.22 82 GLN A O 1
ATOM 620 N N . ILE A 1 83 ? -5.77 3.334 -21.219 1 42.09 83 ILE A N 1
ATOM 621 C CA . ILE A 1 83 ? -6.82 4.301 -20.922 1 42.09 83 ILE A CA 1
ATOM 622 C C . ILE A 1 83 ? -8.016 3.59 -20.297 1 42.09 83 ILE A C 1
ATOM 624 O O . ILE A 1 83 ? -8.273 2.42 -20.594 1 42.09 83 ILE A O 1
ATOM 628 N N . PRO A 1 84 ? -8.688 4.098 -19.266 1 46.88 84 PRO A N 1
ATOM 629 C CA . PRO A 1 84 ? -9.836 3.486 -18.609 1 46.88 84 PRO A CA 1
ATOM 630 C C . PRO A 1 84 ? -10.523 2.432 -19.469 1 46.88 84 PRO A C 1
ATOM 632 O O . PRO A 1 84 ? -10.859 1.353 -18.969 1 46.88 84 PRO A O 1
ATOM 635 N N . GLN A 1 85 ? -10.789 2.701 -20.656 1 44.25 85 GLN A N 1
ATOM 636 C CA . GLN A 1 85 ? -11.484 1.761 -21.531 1 44.25 85 GLN A CA 1
ATOM 637 C C . GLN A 1 85 ? -10.609 0.552 -21.844 1 44.25 85 GLN A C 1
ATOM 639 O O . GLN A 1 85 ? -11.117 -0.557 -22.031 1 44.25 85 GLN A O 1
ATOM 644 N N . ARG A 1 86 ? -9.406 0.737 -21.859 1 46.38 86 ARG A N 1
ATOM 645 C CA . ARG A 1 86 ? -8.516 -0.289 -22.391 1 46.38 86 ARG A CA 1
ATOM 646 C C . ARG A 1 86 ? -8.125 -1.294 -21.312 1 46.38 86 ARG A C 1
ATOM 648 O O . ARG A 1 86 ? -7.871 -2.463 -21.609 1 46.38 86 ARG A O 1
ATOM 655 N N . GLY A 1 87 ? -8.07 -0.8 -19.969 1 50.16 87 GLY A N 1
ATOM 656 C CA . GLY A 1 87 ? -7.957 -1.766 -18.891 1 50.16 87 GLY A CA 1
ATOM 657 C C . GLY A 1 87 ? -8.898 -2.945 -19.031 1 50.16 87 GLY A C 1
ATOM 658 O O . GLY A 1 87 ? -8.531 -4.082 -18.734 1 50.16 87 GLY A O 1
ATOM 659 N N . VAL A 1 88 ? -9.961 -2.609 -19.609 1 49.75 88 VAL A N 1
ATOM 660 C CA . VAL A 1 88 ? -10.977 -3.637 -19.844 1 49.75 88 VAL A CA 1
ATOM 661 C C . VAL A 1 88 ? -10.492 -4.617 -20.906 1 49.75 88 VAL A C 1
ATOM 663 O O . VAL A 1 88 ? -10.648 -5.832 -20.75 1 49.75 88 VAL A O 1
ATOM 666 N N . PHE A 1 89 ? -9.938 -4.141 -21.859 1 52.28 89 PHE A N 1
ATOM 667 C CA . PHE A 1 89 ? -9.531 -5 -22.969 1 52.28 89 PHE A CA 1
ATOM 668 C C . PHE A 1 89 ? -8.398 -5.922 -22.531 1 52.28 89 PHE A C 1
ATOM 670 O O . PHE A 1 89 ? -8.352 -7.086 -22.938 1 52.28 89 PHE A O 1
ATOM 677 N N . SER A 1 90 ? -7.695 -5.441 -21.609 1 66.75 90 SER A N 1
ATOM 678 C CA . SER A 1 90 ? -6.539 -6.223 -21.188 1 66.75 90 SER A CA 1
ATOM 679 C C . SER A 1 90 ? -6.957 -7.402 -20.328 1 66.75 90 SER A C 1
ATOM 681 O O . SER A 1 90 ? -6.488 -8.523 -20.516 1 66.75 90 SER A O 1
ATOM 683 N N . ILE A 1 91 ? -8.016 -7.285 -19.672 1 78.81 91 ILE A N 1
ATOM 684 C CA . ILE A 1 91 ? -8.461 -8.344 -18.766 1 78.81 91 ILE A CA 1
ATOM 685 C C . ILE A 1 91 ? -9.188 -9.43 -19.547 1 78.81 91 ILE A C 1
ATOM 687 O O . ILE A 1 91 ? -9.047 -10.617 -19.266 1 78.81 91 ILE A O 1
ATOM 691 N N . GLN A 1 92 ? -9.938 -9.039 -20.594 1 83.44 92 GLN A N 1
ATOM 692 C CA . GLN A 1 92 ? -10.68 -10 -21.406 1 83.44 92 GLN A CA 1
ATOM 693 C C . GLN A 1 92 ? -9.742 -10.875 -22.219 1 83.44 92 GLN A C 1
ATOM 695 O O . GLN A 1 92 ? -9.977 -12.078 -22.375 1 83.44 92 GLN A O 1
ATOM 700 N N . ARG A 1 93 ? -8.789 -10.32 -22.734 1 83.5 93 ARG A N 1
ATOM 701 C CA . ARG A 1 93 ? -7.801 -11.094 -23.484 1 83.5 93 ARG A CA 1
ATOM 702 C C . ARG A 1 93 ? -7.078 -12.078 -22.578 1 83.5 93 ARG A C 1
ATOM 704 O O . ARG A 1 93 ? -6.801 -13.211 -22.984 1 83.5 93 ARG A O 1
ATOM 711 N N . PHE A 1 94 ? -6.844 -11.641 -21.438 1 88.12 94 PHE A N 1
ATOM 712 C CA . PHE A 1 94 ? -6.195 -12.508 -20.469 1 88.12 94 PHE A CA 1
ATOM 713 C C . PHE A 1 94 ? -7.109 -13.672 -20.078 1 88.12 94 PHE A C 1
ATOM 715 O O . PHE A 1 94 ? -6.672 -14.82 -20.031 1 88.12 94 PHE A O 1
ATOM 722 N N . LYS A 1 95 ? -8.328 -13.391 -19.891 1 91.06 95 LYS A N 1
ATOM 723 C CA . LYS A 1 95 ? -9.297 -14.43 -19.578 1 91.06 95 LYS A CA 1
ATOM 724 C C . LYS A 1 95 ? -9.43 -15.422 -20.734 1 91.06 95 LYS A C 1
ATOM 726 O O . LYS A 1 95 ? -9.508 -16.641 -20.516 1 91.06 95 LYS A O 1
ATOM 731 N N . SER A 1 96 ? -9.5 -14.93 -21.922 1 90 96 SER A N 1
ATOM 732 C CA . SER A 1 96 ? -9.594 -15.789 -23.094 1 90 96 SER A CA 1
ATOM 733 C C . SER A 1 96 ? -8.375 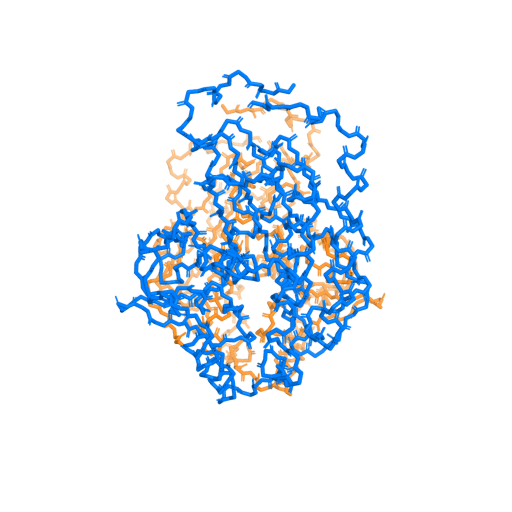-16.688 -23.219 1 90 96 SER A C 1
ATOM 735 O O . SER A 1 96 ? -8.508 -17.875 -23.531 1 90 96 SER A O 1
ATOM 737 N N . PHE A 1 97 ? -7.25 -16.156 -22.953 1 89.38 97 PHE A N 1
ATOM 738 C CA . PHE A 1 97 ? -6.02 -16.938 -22.953 1 89.38 97 PHE A CA 1
ATOM 739 C C . PHE A 1 97 ? -6.086 -18.062 -21.938 1 89.38 97 PHE A C 1
ATOM 741 O O . PHE A 1 97 ? -5.773 -19.219 -22.25 1 89.38 97 PHE A O 1
ATOM 748 N N . LEU A 1 98 ? -6.465 -17.734 -20.75 1 94.31 98 LEU A N 1
ATOM 749 C CA . LEU A 1 98 ? -6.562 -18.734 -19.688 1 94.31 98 LEU A CA 1
ATOM 750 C C . LEU A 1 98 ? -7.578 -19.812 -20.047 1 94.31 98 LEU A C 1
ATOM 752 O O . LEU A 1 98 ? -7.324 -21 -19.844 1 94.31 98 LEU A O 1
ATOM 756 N N . ARG A 1 99 ? -8.672 -19.406 -20.609 1 95.06 99 ARG A N 1
ATOM 757 C CA . ARG A 1 99 ? -9.727 -20.344 -20.984 1 95.06 99 ARG A CA 1
ATOM 758 C C . ARG A 1 99 ? -9.227 -21.344 -22.031 1 95.06 99 ARG A C 1
ATOM 760 O O . ARG A 1 99 ? -9.578 -22.516 -22 1 95.06 99 ARG A O 1
ATOM 767 N N . SER A 1 100 ? -8.414 -20.859 -22.906 1 94.19 100 SER A N 1
ATOM 768 C CA . SER A 1 100 ? -7.93 -21.703 -24 1 94.19 100 SER A CA 1
ATOM 769 C C . SER A 1 100 ? -6.758 -22.562 -23.547 1 94.19 100 SER A C 1
ATOM 771 O O . SER A 1 100 ? -6.465 -23.594 -24.156 1 94.19 100 SER A O 1
ATOM 773 N N . THR A 1 101 ? -6.121 -22.219 -22.5 1 94.94 101 THR A N 1
ATOM 774 C CA . THR A 1 101 ? -4.879 -22.859 -22.094 1 94.94 101 THR A CA 1
ATOM 775 C C . THR A 1 101 ? -5.125 -23.859 -20.953 1 94.94 101 THR A C 1
ATOM 777 O O . THR A 1 101 ? -4.562 -24.953 -20.938 1 94.94 101 THR A O 1
ATOM 780 N N . LEU A 1 102 ? -5.98 -23.484 -20.047 1 97.31 102 LEU A N 1
ATOM 781 C CA . LEU A 1 102 ? -6.215 -24.312 -18.859 1 97.31 102 LEU A CA 1
ATOM 782 C C . LEU A 1 102 ? -7.043 -25.547 -19.219 1 97.31 102 LEU A C 1
ATOM 784 O O . LEU A 1 102 ? -8.016 -25.453 -19.969 1 97.31 102 LEU A O 1
ATOM 788 N N . ARG A 1 103 ? -6.676 -26.625 -18.594 1 97.5 103 ARG A N 1
ATOM 789 C CA . ARG A 1 103 ? -7.312 -27.906 -18.875 1 97.5 103 ARG A CA 1
ATOM 790 C C . ARG A 1 103 ? -8.469 -28.156 -17.906 1 97.5 103 ARG A C 1
ATOM 792 O O . ARG A 1 103 ? -9.43 -28.844 -18.25 1 97.5 103 ARG A O 1
ATOM 799 N N . HIS A 1 104 ? -8.406 -27.703 -16.719 1 98.31 104 HIS A N 1
ATOM 800 C CA . HIS A 1 104 ? -9.461 -27.797 -15.727 1 98.31 104 HIS A CA 1
ATOM 801 C C . HIS A 1 104 ? -10.172 -26.469 -15.547 1 98.31 104 HIS A C 1
ATOM 803 O O . HIS A 1 104 ? -9.586 -25.406 -15.797 1 98.31 104 HIS A O 1
ATOM 809 N N . LYS A 1 105 ? -11.367 -26.531 -15.086 1 98.12 105 LYS A N 1
ATOM 810 C CA . LYS A 1 105 ? -12.188 -25.328 -14.961 1 98.12 105 LYS A CA 1
ATOM 811 C C . LYS A 1 105 ? -12.164 -24.781 -13.539 1 98.12 105 LYS A C 1
ATOM 813 O O . LYS A 1 105 ? -12.234 -23.562 -13.328 1 98.12 105 LYS A O 1
ATOM 818 N N . ASN A 1 106 ? -12.062 -25.766 -12.578 1 98.69 106 ASN A N 1
ATOM 819 C CA . ASN A 1 106 ? -12.172 -25.359 -11.18 1 98.69 106 ASN A CA 1
ATOM 820 C C . ASN A 1 106 ? -10.922 -25.719 -10.391 1 98.69 106 ASN A C 1
ATOM 822 O O . ASN A 1 106 ? -10.266 -26.734 -10.688 1 98.69 106 ASN A O 1
ATOM 826 N N . ILE A 1 107 ? -10.656 -24.953 -9.352 1 98.81 107 ILE A N 1
ATOM 827 C CA . ILE A 1 107 ? -9.484 -25.125 -8.508 1 98.81 107 ILE A CA 1
ATOM 828 C C . ILE A 1 107 ? -9.523 -26.5 -7.852 1 98.81 107 ILE A C 1
ATOM 830 O O . ILE A 1 107 ? -8.516 -27.219 -7.832 1 98.81 107 ILE A O 1
ATOM 834 N N . GLU A 1 108 ? -10.688 -26.844 -7.324 1 98.25 108 GLU A N 1
ATOM 835 C CA . GLU A 1 108 ? -10.836 -28.062 -6.531 1 98.25 108 GLU A CA 1
ATOM 836 C C . GLU A 1 108 ? -10.648 -29.312 -7.391 1 98.25 108 GLU A C 1
ATOM 838 O O . GLU A 1 108 ? -10.484 -30.406 -6.863 1 98.25 108 GLU A O 1
ATOM 843 N N . ASP A 1 109 ? -10.672 -29.188 -8.719 1 98.25 109 ASP A N 1
ATOM 844 C CA . ASP A 1 109 ? -10.531 -30.328 -9.633 1 98.25 109 ASP A CA 1
ATOM 845 C C . ASP A 1 109 ? -9.062 -30.562 -9.984 1 98.25 109 ASP A C 1
ATOM 847 O O . ASP A 1 109 ? -8.727 -31.562 -10.609 1 98.25 109 ASP A O 1
ATOM 851 N N . LEU A 1 110 ? -8.164 -29.75 -9.586 1 98.56 110 LEU A N 1
ATOM 852 C CA . LEU A 1 110 ? -6.75 -29.875 -9.914 1 98.56 110 LEU A CA 1
ATOM 853 C C . LEU A 1 110 ? -6.121 -31.047 -9.172 1 98.56 110 LEU A C 1
ATOM 855 O O . LEU A 1 110 ? -6.445 -31.297 -8.016 1 98.56 110 LEU A O 1
ATOM 859 N N . PRO A 1 111 ? -5.184 -31.703 -9.805 1 97.62 111 PRO A N 1
ATOM 860 C CA . PRO A 1 111 ? -4.508 -32.844 -9.156 1 97.62 111 PRO A CA 1
ATOM 861 C C . PRO A 1 111 ? -3.656 -32.406 -7.969 1 97.62 111 PRO A C 1
ATOM 863 O O . PRO A 1 111 ? -3.449 -33.188 -7.039 1 97.62 111 PRO A O 1
ATOM 866 N N . LEU A 1 112 ? -3.133 -31.25 -8.031 1 98 112 LEU A N 1
ATOM 867 C CA . LEU A 1 112 ? -2.33 -30.641 -6.977 1 98 112 LEU A CA 1
ATOM 868 C C . LEU A 1 112 ? -3.084 -29.5 -6.309 1 98 112 LEU A C 1
ATOM 870 O O . LEU A 1 112 ? -3.572 -28.594 -6.988 1 98 112 LEU A O 1
ATOM 874 N N . PRO A 1 113 ? -3.221 -29.594 -4.961 1 98.44 113 PRO A N 1
ATOM 875 C CA . PRO A 1 113 ? -3.936 -28.5 -4.293 1 98.44 113 PRO A CA 1
ATOM 876 C C . PRO A 1 113 ? -3.199 -27.172 -4.387 1 98.44 113 PRO A C 1
ATOM 878 O O . PRO A 1 113 ? -1.994 -27.109 -4.129 1 98.44 113 PRO A O 1
ATOM 881 N N . ILE A 1 114 ? -3.945 -26.109 -4.703 1 98.81 114 ILE A N 1
ATOM 882 C CA . ILE A 1 114 ? -3.344 -24.781 -4.738 1 98.81 114 ILE A CA 1
ATOM 883 C C . ILE A 1 114 ? -4.246 -23.797 -4.008 1 98.81 114 ILE A C 1
ATOM 885 O O . ILE A 1 114 ? -5.422 -24.078 -3.768 1 98.81 114 ILE A O 1
ATOM 889 N N . ARG A 1 115 ? -3.686 -22.734 -3.541 1 98.94 115 ARG A N 1
ATOM 890 C CA . ARG A 1 115 ? -4.355 -21.547 -2.996 1 98.94 115 ARG A CA 1
ATOM 891 C C . ARG A 1 115 ? -4.051 -20.312 -3.828 1 98.94 115 ARG A C 1
ATOM 893 O O . ARG A 1 115 ? -2.885 -20 -4.074 1 98.94 115 ARG A O 1
ATOM 900 N N . ILE A 1 116 ? -5.055 -19.703 -4.305 1 98.94 116 ILE A N 1
ATOM 901 C CA . ILE A 1 116 ? -4.918 -18.484 -5.094 1 98.94 116 ILE A CA 1
ATOM 902 C C . ILE A 1 116 ? -5.289 -17.281 -4.242 1 98.94 116 ILE A C 1
ATOM 904 O O . ILE A 1 116 ? -6.387 -17.219 -3.684 1 98.94 116 ILE A O 1
ATOM 908 N N . VAL A 1 117 ? -4.398 -16.328 -4.141 1 98.94 117 VAL A N 1
ATOM 909 C CA . VAL A 1 117 ? -4.598 -15.188 -3.25 1 98.94 117 VAL A CA 1
ATOM 910 C C . VAL A 1 117 ? -5.004 -13.961 -4.062 1 98.94 117 VAL A C 1
ATOM 912 O O . VAL A 1 117 ? -4.352 -13.625 -5.055 1 98.94 117 VAL A O 1
ATOM 915 N N . ALA A 1 118 ? -6.051 -13.336 -3.73 1 98.69 118 ALA A N 1
ATOM 916 C CA . ALA A 1 118 ? -6.523 -12.055 -4.258 1 98.69 118 ALA A CA 1
ATOM 917 C C . ALA A 1 118 ? -6.902 -11.102 -3.129 1 98.69 118 ALA A C 1
ATOM 919 O O . ALA A 1 118 ? -6.656 -11.391 -1.956 1 98.69 118 ALA A O 1
ATOM 920 N N . THR A 1 119 ? -7.328 -9.938 -3.512 1 98.31 119 THR A N 1
ATOM 921 C CA . THR A 1 119 ? -7.793 -8.953 -2.535 1 98.31 119 THR A CA 1
ATOM 922 C C . THR A 1 119 ? -9.273 -8.648 -2.74 1 98.31 119 THR A C 1
ATOM 924 O O . THR A 1 119 ? -9.688 -8.25 -3.83 1 98.31 119 THR A O 1
ATOM 927 N N . ASP A 1 120 ? -10.078 -8.93 -1.721 1 98 120 ASP A N 1
ATOM 928 C CA . ASP A 1 120 ? -11.445 -8.438 -1.681 1 98 120 ASP A CA 1
ATOM 929 C C . ASP A 1 120 ? -11.484 -6.922 -1.491 1 98 120 ASP A C 1
ATOM 931 O O . ASP A 1 120 ? -11.336 -6.426 -0.372 1 98 120 ASP A O 1
ATOM 935 N N . LEU A 1 121 ? -11.695 -6.219 -2.547 1 96.25 121 LEU A N 1
ATOM 936 C CA . LEU A 1 121 ? -11.586 -4.766 -2.516 1 96.25 121 LEU A CA 1
ATOM 937 C C . LEU A 1 121 ? -12.773 -4.152 -1.771 1 96.25 121 LEU A C 1
ATOM 939 O O . LEU A 1 121 ? -12.641 -3.086 -1.167 1 96.25 121 LEU A O 1
ATOM 943 N N . ASP A 1 122 ? -13.922 -4.785 -1.814 1 95.44 122 ASP A N 1
ATOM 944 C CA . ASP A 1 122 ? -15.125 -4.281 -1.151 1 95.44 122 ASP A CA 1
ATOM 945 C C . ASP A 1 122 ? -14.945 -4.273 0.366 1 95.44 122 ASP A C 1
ATOM 947 O O . ASP A 1 122 ? -15.359 -3.328 1.039 1 95.44 122 ASP A O 1
ATOM 951 N N . ARG A 1 123 ? -14.281 -5.305 0.912 1 94.5 123 ARG A N 1
ATOM 952 C CA . ARG A 1 123 ? -14.172 -5.48 2.355 1 94.5 123 ARG A CA 1
ATOM 953 C C . ARG A 1 123 ? -12.773 -5.125 2.848 1 94.5 123 ARG A C 1
ATOM 955 O O . ARG A 1 123 ? -12.562 -4.934 4.047 1 94.5 123 ARG A O 1
ATOM 962 N N . GLY A 1 124 ? -11.836 -5.051 1.954 1 94.81 124 GLY A N 1
ATOM 963 C CA . GLY A 1 124 ? -10.477 -4.703 2.336 1 94.81 124 GLY A CA 1
ATOM 964 C C . GLY A 1 124 ? -9.766 -5.816 3.078 1 94.81 124 GLY A C 1
ATOM 965 O O . GLY A 1 124 ? -9.117 -5.574 4.102 1 94.81 124 GLY A O 1
ATOM 966 N N . VAL A 1 125 ? -9.914 -7.023 2.549 1 96.12 125 VAL A N 1
ATOM 967 C CA . VAL A 1 125 ? -9.289 -8.164 3.211 1 96.12 125 VAL A CA 1
ATOM 968 C C . VAL A 1 125 ? -8.672 -9.094 2.166 1 96.12 125 VAL A C 1
ATOM 970 O O . VAL A 1 125 ? -9.016 -9.023 0.984 1 96.12 125 VAL A O 1
ATOM 973 N N . VAL A 1 126 ? -7.762 -9.945 2.602 1 98.12 126 VAL A N 1
ATOM 974 C CA . VAL A 1 126 ? -7.176 -10.984 1.762 1 98.12 126 VAL A CA 1
ATOM 975 C C . VAL A 1 126 ? -8.203 -12.086 1.518 1 98.12 126 VAL A C 1
ATOM 977 O O . VAL A 1 126 ? -8.906 -12.5 2.439 1 98.12 126 VAL A O 1
ATOM 980 N N . LYS A 1 127 ? -8.336 -12.461 0.322 1 98.81 127 LYS A N 1
ATOM 981 C CA . LYS A 1 127 ? -9.148 -13.617 -0.027 1 98.81 127 LYS A CA 1
ATOM 982 C C . LYS A 1 127 ? -8.281 -14.758 -0.568 1 98.81 127 LYS A C 1
ATOM 984 O O . LYS A 1 127 ? -7.477 -14.547 -1.477 1 98.81 127 LYS A O 1
ATOM 989 N N . VAL A 1 128 ? -8.43 -15.906 0.029 1 98.88 128 VAL A N 1
ATOM 990 C CA . VAL A 1 128 ? -7.746 -17.109 -0.417 1 98.88 128 VAL A CA 1
ATOM 991 C C . VAL A 1 128 ? -8.75 -18.062 -1.066 1 98.88 128 VAL A C 1
ATOM 993 O O . VAL A 1 128 ? -9.68 -18.547 -0.409 1 98.88 128 VAL A O 1
ATOM 996 N N . PHE A 1 129 ? -8.539 -18.328 -2.332 1 98.88 129 PHE A N 1
ATOM 997 C CA . PHE A 1 129 ? -9.414 -19.25 -3.047 1 98.88 129 PHE A CA 1
ATOM 998 C C . PHE A 1 129 ? -8.828 -20.656 -3.062 1 98.88 129 PHE A C 1
ATOM 1000 O O . PHE A 1 129 ? -7.672 -20.859 -3.451 1 98.88 129 PHE A O 1
ATOM 1007 N N . SER A 1 130 ? -9.609 -21.609 -2.645 1 98.69 130 SER A N 1
ATOM 1008 C CA . SER A 1 130 ? -9.258 -23.031 -2.75 1 98.69 130 SER A CA 1
ATOM 1009 C C . SER A 1 130 ? -10.266 -23.781 -3.605 1 98.69 130 SER A C 1
ATOM 1011 O O . SER A 1 130 ? -10.117 -24.984 -3.834 1 98.69 130 SER A O 1
ATOM 1013 N N . GLN A 1 131 ? -11.273 -23.094 -4.004 1 98.69 131 GLN A N 1
ATOM 1014 C CA . GLN A 1 131 ? -12.305 -23.609 -4.891 1 98.69 131 GLN A CA 1
ATOM 1015 C C . GLN A 1 131 ? -12.844 -22.5 -5.809 1 98.69 131 GLN A C 1
ATOM 1017 O O . GLN A 1 131 ? -12.609 -21.328 -5.57 1 98.69 131 GLN A O 1
ATOM 1022 N N . GLY A 1 132 ? -13.531 -22.969 -6.879 1 98.44 132 GLY A N 1
ATOM 1023 C CA . GLY A 1 132 ? -14.133 -22.031 -7.809 1 98.44 132 GLY A CA 1
ATOM 1024 C C . GLY A 1 132 ? -13.422 -21.984 -9.148 1 98.44 132 GLY A C 1
ATOM 1025 O O . GLY A 1 132 ? -12.539 -22.797 -9.422 1 98.44 132 GLY A O 1
ATOM 1026 N N . SER A 1 133 ? -13.852 -21 -10 1 98.62 133 SER A N 1
ATOM 1027 C CA . SER A 1 133 ? -13.367 -20.906 -11.375 1 98.62 133 SER A CA 1
ATOM 1028 C C . SER A 1 133 ? -11.891 -20.516 -11.406 1 98.62 133 SER A C 1
ATOM 1030 O O . SER A 1 133 ? -11.508 -19.453 -10.914 1 98.62 133 SER A O 1
ATOM 1032 N N . LEU A 1 134 ? -11.086 -21.359 -12.062 1 98.5 134 LEU A N 1
ATOM 1033 C CA . LEU A 1 134 ? -9.664 -21.078 -12.227 1 98.5 134 LEU A CA 1
ATOM 1034 C C . LEU A 1 134 ? -9.453 -19.766 -12.984 1 98.5 134 LEU A C 1
ATOM 1036 O O . LEU A 1 134 ? -8.656 -18.922 -12.562 1 98.5 134 LEU A O 1
ATOM 1040 N N . VAL A 1 135 ? -10.18 -19.578 -14.047 1 97.94 135 VAL A N 1
ATOM 1041 C CA . VAL A 1 135 ? -10.008 -18.406 -14.914 1 97.94 135 VAL A CA 1
ATOM 1042 C C . VAL A 1 135 ? -10.305 -17.141 -14.133 1 97.94 135 VAL A C 1
ATOM 1044 O O . VAL A 1 135 ? -9.5 -16.203 -14.125 1 97.94 135 VAL A O 1
ATOM 1047 N N . GLU A 1 136 ? -11.398 -17.125 -13.383 1 97.88 136 GLU A N 1
ATOM 1048 C CA . GLU A 1 136 ? -11.828 -15.914 -12.68 1 97.88 136 GLU A CA 1
ATOM 1049 C C . GLU A 1 136 ? -10.898 -15.609 -11.508 1 97.88 136 GLU A C 1
ATOM 1051 O O . GLU A 1 136 ? -10.523 -14.461 -11.289 1 97.88 136 GLU A O 1
ATOM 1056 N N . THR A 1 137 ? -10.516 -16.641 -10.766 1 98.62 137 THR A N 1
ATOM 1057 C CA . THR A 1 137 ? -9.734 -16.422 -9.555 1 98.62 137 THR A CA 1
ATOM 1058 C C . THR A 1 137 ? -8.297 -16.031 -9.898 1 98.62 137 THR A C 1
ATOM 1060 O O . THR A 1 137 ? -7.723 -15.148 -9.266 1 98.62 137 THR A O 1
ATOM 1063 N N . VAL A 1 138 ? -7.699 -16.672 -10.922 1 98 138 VAL A N 1
ATOM 1064 C CA . VAL A 1 138 ? -6.355 -16.312 -11.359 1 98 138 VAL A CA 1
ATOM 1065 C C . VAL A 1 138 ? -6.367 -14.891 -11.922 1 98 138 VAL A C 1
ATOM 1067 O O . VAL A 1 138 ? -5.473 -14.094 -11.633 1 98 138 VAL A O 1
ATOM 1070 N N . THR A 1 139 ? -7.406 -14.578 -12.719 1 95.75 139 THR A N 1
ATOM 1071 C CA . THR A 1 139 ? -7.512 -13.234 -13.273 1 95.75 139 THR A CA 1
ATOM 1072 C C . THR A 1 139 ? -7.617 -12.195 -12.156 1 95.75 139 THR A C 1
ATOM 1074 O O . THR A 1 139 ? -6.938 -11.164 -12.195 1 95.75 139 THR A O 1
ATOM 1077 N N . ALA A 1 140 ? -8.422 -12.469 -11.148 1 96.38 140 ALA A N 1
ATOM 1078 C CA . ALA A 1 140 ? -8.562 -11.57 -10.008 1 96.38 140 ALA A CA 1
ATOM 1079 C C . ALA A 1 140 ? -7.227 -11.375 -9.297 1 96.38 140 ALA A C 1
ATOM 1081 O O . ALA A 1 140 ? -6.84 -10.242 -9 1 96.38 140 ALA A O 1
ATOM 1082 N N . SER A 1 141 ? -6.547 -12.438 -9.102 1 97.62 141 SER A N 1
ATOM 1083 C CA . SER A 1 141 ? -5.27 -12.43 -8.391 1 97.62 141 SER A CA 1
ATOM 1084 C C . SER A 1 141 ? -4.23 -11.602 -9.141 1 97.62 141 SER A C 1
ATOM 1086 O O . SER A 1 141 ? -3.322 -11.031 -8.531 1 97.62 141 SER A O 1
ATOM 1088 N N . CYS A 1 142 ? -4.406 -11.453 -10.43 1 94.62 142 CYS A N 1
ATOM 1089 C CA . CYS A 1 142 ? -3.412 -10.805 -11.281 1 94.62 142 CYS A CA 1
ATOM 1090 C C . CYS A 1 142 ? -3.826 -9.375 -11.609 1 94.62 142 CYS A C 1
ATOM 1092 O O . CYS A 1 142 ? -3.125 -8.672 -12.344 1 94.62 142 CYS A O 1
ATOM 1094 N N . SER A 1 143 ? -4.93 -8.922 -11.102 1 92.5 143 SER A N 1
ATOM 1095 C CA . SER A 1 143 ? -5.473 -7.621 -11.469 1 92.5 143 SER A CA 1
ATOM 1096 C C . SER A 1 143 ? -4.895 -6.512 -10.602 1 92.5 143 SER A C 1
ATOM 1098 O O . SER A 1 143 ? -5.578 -5.984 -9.727 1 92.5 143 SER A O 1
ATOM 1100 N N . ILE A 1 144 ? -3.695 -6.059 -10.867 1 91.38 144 ILE A N 1
ATOM 1101 C CA . ILE A 1 144 ? -3.045 -4.98 -10.133 1 91.38 144 ILE A CA 1
ATOM 1102 C C . ILE A 1 144 ? -3.896 -3.713 -10.219 1 91.38 144 ILE A C 1
ATOM 1104 O O . ILE A 1 144 ? -4.258 -3.273 -11.305 1 91.38 144 ILE A O 1
ATOM 1108 N N . PRO A 1 145 ? -4.211 -3.16 -9.141 1 89.81 145 PRO A N 1
ATOM 1109 C CA . PRO A 1 145 ? -5.039 -1.954 -9.172 1 89.81 145 PRO A CA 1
ATOM 1110 C C . PRO A 1 145 ? -4.465 -0.868 -10.078 1 89.81 145 PRO A C 1
ATOM 1112 O O . PRO A 1 145 ? -3.246 -0.675 -10.125 1 89.81 145 PRO A O 1
ATOM 1115 N N . ILE A 1 146 ? -5.391 -0.092 -10.773 1 81.38 146 ILE A N 1
ATOM 1116 C CA . ILE A 1 146 ? -5.07 1.05 -11.617 1 81.38 146 ILE A CA 1
ATOM 1117 C C . ILE A 1 146 ? -4.457 0.563 -12.93 1 81.38 146 ILE A C 1
ATOM 1119 O O . ILE A 1 146 ? -4.762 1.095 -14 1 81.38 146 ILE A O 1
ATOM 1123 N N . LEU A 1 147 ? -3.65 -0.485 -12.852 1 81.19 147 LEU A N 1
ATOM 1124 C CA . LEU A 1 147 ? -3.02 -0.999 -14.062 1 81.19 147 LEU A CA 1
ATOM 1125 C C . LEU A 1 147 ? -3.969 -1.918 -14.82 1 81.19 147 LEU A C 1
ATOM 1127 O O . LEU A 1 147 ? -3.949 -1.956 -16.047 1 81.19 147 LEU A O 1
ATOM 1131 N N . PHE A 1 148 ? -4.824 -2.598 -14.023 1 84.25 148 PHE A N 1
ATOM 1132 C CA . PHE A 1 148 ? -5.824 -3.488 -14.602 1 84.25 148 PHE A CA 1
ATOM 1133 C C . PHE A 1 148 ? -7.184 -3.27 -13.953 1 84.25 148 PHE A C 1
ATOM 1135 O O . PHE A 1 148 ? -7.266 -2.805 -12.812 1 84.25 148 PHE A O 1
ATOM 1142 N N . ASN A 1 149 ? -8.211 -3.645 -14.688 1 85.06 149 ASN A N 1
ATOM 1143 C CA . ASN A 1 149 ? -9.547 -3.549 -14.117 1 85.06 149 ASN A CA 1
ATOM 1144 C C . ASN A 1 149 ? -9.781 -4.613 -13.055 1 85.06 149 ASN A C 1
ATOM 1146 O O . ASN A 1 149 ? -9.312 -5.746 -13.188 1 85.06 149 ASN A O 1
ATOM 1150 N N . PRO A 1 150 ? -10.523 -4.227 -12.062 1 91.12 150 PRO A N 1
ATOM 1151 C CA . PRO A 1 150 ? -10.914 -5.234 -11.078 1 91.12 150 PRO A CA 1
ATOM 1152 C C . PRO A 1 150 ? -11.805 -6.328 -11.672 1 91.12 150 PRO A C 1
ATOM 1154 O O . PRO A 1 150 ? -12.352 -6.16 -12.758 1 91.12 150 PRO A O 1
ATOM 1157 N N . VAL A 1 151 ? -11.914 -7.395 -10.992 1 93.19 151 VAL A N 1
ATOM 1158 C CA . VAL A 1 151 ? -12.719 -8.531 -11.422 1 93.19 151 VAL A CA 1
ATOM 1159 C C . VAL A 1 151 ? -13.852 -8.766 -10.43 1 93.19 151 VAL A C 1
ATOM 1161 O O . VAL A 1 151 ? -13.641 -8.75 -9.211 1 93.19 151 VAL A O 1
ATOM 1164 N N . GLU A 1 152 ? -15.023 -8.93 -10.977 1 94.81 152 GLU A N 1
ATOM 1165 C CA . GLU A 1 152 ? -16.156 -9.25 -10.117 1 94.81 152 GLU A CA 1
ATOM 1166 C C . GLU A 1 152 ? -16.438 -10.75 -10.094 1 94.81 152 GLU A C 1
ATOM 1168 O O . GLU A 1 152 ? -16.594 -11.367 -11.148 1 94.81 152 GLU A O 1
ATOM 1173 N N . ILE A 1 153 ? -16.422 -11.336 -8.977 1 97.38 153 ILE A N 1
ATOM 1174 C CA . ILE A 1 153 ? -16.781 -12.734 -8.766 1 97.38 153 ILE A CA 1
ATOM 1175 C C . ILE A 1 153 ? -17.891 -12.828 -7.727 1 97.38 153 ILE A C 1
ATOM 1177 O O . ILE A 1 153 ? -17.703 -12.445 -6.57 1 97.38 153 ILE A O 1
ATOM 1181 N N . ASP A 1 154 ? -19.016 -13.32 -8.125 1 96.88 154 ASP A N 1
ATOM 1182 C CA . ASP A 1 154 ? -20.172 -13.523 -7.246 1 96.88 154 ASP A CA 1
ATOM 1183 C C . ASP A 1 154 ? -20.547 -12.227 -6.527 1 96.88 154 ASP A C 1
ATOM 1185 O O . ASP A 1 154 ? -20.719 -12.219 -5.309 1 96.88 154 ASP A O 1
ATOM 1189 N N . GLY A 1 155 ? -20.438 -11.133 -7.172 1 95.44 155 GLY A N 1
ATOM 1190 C CA . GLY A 1 155 ? -20.891 -9.852 -6.656 1 95.44 155 GLY A CA 1
ATOM 1191 C C . GLY A 1 155 ? -19.844 -9.109 -5.859 1 95.44 155 GLY A C 1
ATOM 1192 O O . GLY A 1 155 ? -20.078 -8 -5.383 1 95.44 155 GLY A O 1
ATOM 1193 N N . THR A 1 156 ? -18.703 -9.719 -5.707 1 96.75 156 THR A N 1
ATOM 1194 C CA . THR A 1 156 ? -17.609 -9.109 -4.973 1 96.75 156 THR A CA 1
ATOM 1195 C C . THR A 1 156 ? -16.516 -8.641 -5.93 1 96.75 156 THR A C 1
ATOM 1197 O O . THR A 1 156 ? -16.156 -9.352 -6.875 1 96.75 156 THR A O 1
ATOM 1200 N N . THR A 1 157 ? -15.953 -7.426 -5.688 1 95.81 157 THR A N 1
ATOM 1201 C CA . THR A 1 157 ? -14.898 -6.863 -6.531 1 95.81 157 THR A CA 1
ATOM 1202 C C . THR A 1 157 ? -13.516 -7.25 -6.004 1 95.81 157 THR A C 1
ATOM 1204 O O . THR A 1 157 ? -13.195 -6.98 -4.844 1 95.81 157 THR A O 1
ATOM 1207 N N . TYR A 1 158 ? -12.711 -7.852 -6.875 1 96.75 158 TYR A N 1
ATOM 1208 C CA . TYR A 1 158 ? -11.383 -8.312 -6.48 1 96.75 158 TYR A CA 1
ATOM 1209 C C . TYR A 1 158 ? -10.297 -7.609 -7.297 1 96.75 158 TYR A C 1
ATOM 1211 O O . TYR A 1 158 ? -10.531 -7.215 -8.438 1 96.75 158 TYR A O 1
ATOM 1219 N N . VAL A 1 159 ? -9.18 -7.434 -6.68 1 95.19 159 VAL A N 1
ATOM 1220 C CA . VAL A 1 159 ? -7.957 -6.977 -7.328 1 95.19 159 VAL A CA 1
ATOM 1221 C C . VAL A 1 159 ? -6.793 -7.883 -6.941 1 95.19 159 VAL A C 1
ATOM 1223 O O . VAL A 1 159 ? -6.984 -8.898 -6.262 1 95.19 159 VAL A O 1
ATOM 1226 N N . ASP A 1 160 ? -5.652 -7.566 -7.391 1 96.31 160 ASP A N 1
ATOM 1227 C CA . ASP A 1 160 ? -4.438 -8.352 -7.188 1 96.31 160 ASP A CA 1
ATOM 1228 C C . ASP A 1 160 ? -4.211 -8.641 -5.707 1 96.31 160 ASP A C 1
ATOM 1230 O O . ASP A 1 160 ? -4.359 -7.75 -4.863 1 96.31 160 ASP A O 1
ATOM 1234 N N . GLY A 1 161 ? -3.799 -9.844 -5.426 1 98.19 161 GLY A N 1
ATOM 1235 C CA . GLY A 1 161 ? -3.545 -10.25 -4.051 1 98.19 161 GLY A CA 1
ATOM 1236 C C . GLY A 1 161 ? -2.371 -9.523 -3.422 1 98.19 161 GLY A C 1
ATOM 1237 O O . GLY A 1 161 ? -2.273 -9.438 -2.197 1 98.19 161 GLY A O 1
ATOM 1238 N N . GLY A 1 162 ? -1.468 -9.047 -4.207 1 97.56 162 GLY A N 1
ATOM 1239 C CA . GLY A 1 162 ? -0.26 -8.391 -3.736 1 97.56 162 GLY A CA 1
ATOM 1240 C C . GLY A 1 162 ? -0.539 -7.117 -2.955 1 97.56 162 GLY A C 1
ATOM 1241 O O . GLY A 1 162 ? 0.332 -6.621 -2.236 1 97.56 162 GLY A O 1
ATOM 1242 N N . LEU A 1 163 ? -1.762 -6.641 -3.064 1 96.62 163 LEU A N 1
ATOM 1243 C CA . LEU A 1 163 ? -2.1 -5.43 -2.326 1 96.62 163 LEU A CA 1
ATOM 1244 C C . LEU A 1 163 ? -1.922 -5.641 -0.826 1 96.62 163 LEU A C 1
ATOM 1246 O O . LEU A 1 163 ? -1.463 -4.738 -0.119 1 96.62 163 LEU A O 1
ATOM 1250 N N . PHE A 1 164 ? -2.254 -6.91 -0.379 1 96.81 164 PHE A N 1
ATOM 1251 C CA . PHE A 1 164 ? -2.131 -7.188 1.048 1 96.81 164 PHE A CA 1
ATOM 1252 C C . PHE A 1 164 ? -1.196 -8.367 1.294 1 96.81 164 PHE A C 1
ATOM 1254 O O . PHE A 1 164 ? -0.66 -8.523 2.393 1 96.81 164 PHE A O 1
ATOM 1261 N N . LYS A 1 165 ? -1.055 -9.164 0.285 1 98.06 165 LYS A N 1
ATOM 1262 C CA . LYS A 1 165 ? -0.271 -10.375 0.511 1 98.06 165 LYS A CA 1
ATOM 1263 C C . LYS A 1 165 ? 0.411 -10.836 -0.773 1 98.06 165 LYS A C 1
ATOM 1265 O O . LYS A 1 165 ? -0.084 -11.734 -1.456 1 98.06 165 LYS A O 1
ATOM 1270 N N . ASP A 1 166 ? 1.638 -10.391 -0.994 1 98.25 166 ASP A N 1
ATOM 1271 C CA . ASP A 1 166 ? 2.338 -10.68 -2.242 1 98.25 166 ASP A CA 1
ATOM 1272 C C . ASP A 1 166 ? 3.021 -12.039 -2.188 1 98.25 166 ASP A C 1
ATOM 1274 O O . ASP A 1 166 ? 3.039 -12.773 -3.182 1 98.25 166 ASP A O 1
ATOM 1278 N N . LEU A 1 167 ? 3.648 -12.359 -1.034 1 98.69 167 LEU A N 1
ATOM 1279 C CA . LEU A 1 167 ? 4.164 -13.695 -0.783 1 98.69 167 LEU A CA 1
ATOM 1280 C C . LEU A 1 167 ? 3.24 -14.469 0.156 1 98.69 167 LEU A C 1
ATOM 1282 O O . LEU A 1 167 ? 3.168 -14.164 1.349 1 98.69 167 LEU A O 1
ATOM 1286 N N . PRO A 1 168 ? 2.592 -15.469 -0.36 1 98.75 168 PRO A N 1
ATOM 1287 C CA . PRO A 1 168 ? 1.516 -16.078 0.426 1 98.75 168 PRO A CA 1
ATOM 1288 C C . PRO A 1 168 ? 1.988 -17.281 1.235 1 98.75 168 PRO A C 1
ATOM 1290 O O . PRO A 1 168 ? 1.333 -18.328 1.233 1 98.75 168 PRO A O 1
ATOM 1293 N N . ALA A 1 169 ? 3.043 -17.156 1.979 1 98.69 169 ALA A N 1
ATOM 1294 C CA . ALA A 1 169 ? 3.592 -18.219 2.799 1 98.69 169 ALA A CA 1
ATOM 1295 C C . ALA A 1 169 ? 2.66 -18.562 3.959 1 98.69 169 ALA A C 1
ATOM 1297 O O . ALA A 1 169 ? 2.398 -19.734 4.23 1 98.69 169 ALA A O 1
ATOM 1298 N N . SER A 1 170 ? 2.074 -17.594 4.609 1 98.38 170 SER A N 1
ATOM 1299 C CA . SER A 1 170 ? 1.239 -17.812 5.785 1 98.38 170 SER A CA 1
ATOM 1300 C C . SER A 1 170 ? -0.047 -18.547 5.422 1 98.38 170 SER A C 1
ATOM 1302 O O . SER A 1 170 ? -0.688 -19.141 6.285 1 98.38 170 SER A O 1
ATOM 1304 N N . VAL A 1 171 ? -0.39 -18.469 4.168 1 98.56 171 VAL A N 1
ATOM 1305 C CA . VAL A 1 171 ? -1.632 -19.062 3.684 1 98.56 171 VAL A CA 1
ATOM 1306 C C . VAL A 1 171 ? -1.564 -20.578 3.814 1 98.56 171 VAL A C 1
ATOM 1308 O O . VAL A 1 171 ? -2.58 -21.234 4.062 1 98.56 171 VAL A O 1
ATOM 1311 N N . ILE A 1 172 ? -0.296 -21.141 3.732 1 98.38 172 ILE A N 1
ATOM 1312 C CA . ILE A 1 172 ? -0.201 -22.594 3.744 1 98.38 172 ILE A CA 1
ATOM 1313 C C . ILE A 1 172 ? 0.855 -23.031 4.758 1 98.38 172 ILE A C 1
ATOM 1315 O O . ILE A 1 172 ? 1.311 -24.172 4.73 1 98.38 172 ILE A O 1
ATOM 1319 N N . ARG A 1 173 ? 1.244 -22.141 5.578 1 97.81 173 ARG A N 1
ATOM 1320 C CA . ARG A 1 173 ? 2.311 -22.469 6.523 1 97.81 173 ARG A CA 1
ATOM 1321 C C . ARG A 1 173 ? 1.913 -23.625 7.418 1 97.81 173 ARG A C 1
ATOM 1323 O O . ARG A 1 173 ? 2.717 -24.531 7.664 1 97.81 173 ARG A O 1
ATOM 1330 N N . GLU A 1 174 ? 0.694 -23.625 7.867 1 96.56 174 GLU A N 1
ATOM 1331 C CA . GLU A 1 174 ? 0.235 -24.641 8.797 1 96.56 174 GLU A CA 1
ATOM 1332 C C . GLU A 1 174 ? -0.139 -25.938 8.062 1 96.56 174 GLU A C 1
ATOM 1334 O O . GLU A 1 174 ? -0.365 -26.969 8.688 1 96.56 174 GLU A O 1
ATOM 1339 N N . ASP A 1 175 ? -0.126 -25.875 6.754 1 97.38 175 ASP A N 1
ATOM 1340 C CA . ASP A 1 175 ? -0.56 -27.016 5.961 1 97.38 175 ASP A CA 1
ATOM 1341 C C . ASP A 1 175 ? 0.629 -27.891 5.543 1 97.38 175 ASP A C 1
ATOM 1343 O O . ASP A 1 175 ? 0.452 -29 5.047 1 97.38 175 ASP A O 1
ATOM 1347 N N . CYS A 1 176 ? 1.862 -27.438 5.734 1 96.31 176 CYS A N 1
ATOM 1348 C CA . CYS A 1 176 ? 3.016 -28.172 5.215 1 96.31 176 CYS A CA 1
ATOM 1349 C C . CYS A 1 176 ? 4.121 -28.25 6.262 1 96.31 176 CYS A C 1
ATOM 1351 O O . CYS A 1 176 ? 4.234 -27.375 7.125 1 96.31 176 CYS A O 1
ATOM 1353 N N . ARG A 1 177 ? 4.898 -29.266 6.199 1 96.12 177 ARG A N 1
ATOM 1354 C CA . ARG A 1 177 ? 5.98 -29.5 7.148 1 96.12 177 ARG A CA 1
ATOM 1355 C C . ARG A 1 177 ? 7.211 -28.672 6.801 1 96.12 177 ARG A C 1
ATOM 1357 O O . ARG A 1 177 ? 7.922 -28.203 7.691 1 96.12 177 ARG A O 1
ATOM 1364 N N . TYR A 1 178 ? 7.441 -28.516 5.52 1 95.88 178 TYR A N 1
ATOM 1365 C CA . TYR A 1 178 ? 8.539 -27.719 4.988 1 95.88 178 TYR A CA 1
ATOM 1366 C C . TYR A 1 178 ? 8.039 -26.734 3.926 1 95.88 178 TYR A C 1
ATOM 1368 O O . TYR A 1 178 ? 7.418 -27.156 2.941 1 95.88 178 TYR A O 1
ATOM 1376 N N . LEU A 1 179 ? 8.305 -25.469 4.137 1 97.56 179 LEU A N 1
ATOM 1377 C CA . LEU A 1 179 ? 7.754 -24.453 3.244 1 97.56 179 LEU A CA 1
ATOM 1378 C C . LEU A 1 179 ? 8.867 -23.734 2.48 1 97.56 179 LEU A C 1
ATOM 1380 O O . LEU A 1 179 ? 9.758 -23.141 3.088 1 97.56 179 LEU A O 1
ATOM 1384 N N . ILE A 1 180 ? 8.797 -23.844 1.186 1 98 180 ILE A N 1
ATOM 1385 C CA . ILE A 1 180 ? 9.703 -23.109 0.302 1 98 180 ILE A CA 1
ATOM 1386 C C . ILE A 1 180 ? 9.008 -21.875 -0.24 1 98 180 ILE A C 1
ATOM 1388 O O . ILE A 1 180 ? 7.906 -21.953 -0.781 1 98 180 ILE A O 1
ATOM 1392 N N . GLY A 1 181 ? 9.578 -20.734 -0.025 1 98.56 181 GLY A N 1
ATOM 1393 C CA . GLY A 1 181 ? 9.086 -19.484 -0.604 1 98.56 181 GLY A CA 1
ATOM 1394 C C . GLY A 1 181 ? 9.93 -19 -1.762 1 98.56 181 GLY A C 1
ATOM 1395 O O . GLY A 1 181 ? 11.156 -19.094 -1.727 1 98.56 181 GLY A O 1
ATOM 1396 N N . VAL A 1 182 ? 9.312 -18.547 -2.799 1 98.69 182 VAL A N 1
ATOM 1397 C CA . VAL A 1 182 ? 9.984 -17.906 -3.924 1 98.69 182 VAL A CA 1
ATOM 1398 C C . VAL A 1 182 ? 9.516 -16.453 -4.035 1 98.69 182 VAL A C 1
ATOM 1400 O O . VAL A 1 182 ? 8.352 -16.188 -4.316 1 98.69 182 VAL A O 1
ATOM 1403 N N . HIS A 1 183 ? 10.391 -15.547 -3.834 1 97.81 183 HIS A N 1
ATOM 1404 C CA . HIS A 1 183 ? 10.078 -14.117 -3.814 1 97.81 183 HIS A CA 1
ATOM 1405 C C . HIS A 1 183 ? 10.766 -13.391 -4.961 1 97.81 183 HIS A C 1
ATOM 1407 O O . HIS A 1 183 ? 12 -13.383 -5.051 1 97.81 183 HIS A O 1
ATOM 1413 N N . LEU A 1 184 ? 10 -12.695 -5.754 1 96.25 184 LEU A N 1
ATOM 1414 C CA . LEU A 1 184 ? 10.547 -12.148 -6.992 1 96.25 184 LEU A CA 1
ATOM 1415 C C . LEU A 1 184 ? 10.562 -10.625 -6.957 1 96.25 184 LEU A C 1
ATOM 1417 O O . LEU A 1 184 ? 10.766 -9.977 -7.988 1 96.25 184 LEU A O 1
ATOM 1421 N N . ASN A 1 185 ? 10.242 -9.992 -5.805 1 90.69 185 ASN A N 1
ATOM 1422 C CA . ASN A 1 185 ? 10.227 -8.539 -5.66 1 90.69 185 ASN A CA 1
ATOM 1423 C C . ASN A 1 185 ? 11.148 -8.078 -4.531 1 90.69 185 ASN A C 1
ATOM 1425 O O . ASN A 1 185 ? 10.703 -7.398 -3.604 1 90.69 185 ASN A O 1
ATOM 1429 N N . PRO A 1 186 ? 12.453 -8.328 -4.684 1 84.56 186 PRO A N 1
ATOM 1430 C CA . PRO A 1 186 ? 13.344 -8.008 -3.568 1 84.56 186 PRO A CA 1
ATOM 1431 C C . PRO A 1 186 ? 13.664 -6.52 -3.475 1 84.56 186 PRO A C 1
ATOM 1433 O O . PRO A 1 186 ? 13.961 -6.016 -2.389 1 84.56 186 PRO A O 1
ATOM 1436 N N . LYS A 1 187 ? 13.656 -5.895 -4.594 1 80.31 187 LYS A N 1
ATOM 1437 C CA . LYS A 1 187 ? 13.969 -4.469 -4.648 1 80.31 187 LYS A CA 1
ATOM 1438 C C . LYS A 1 187 ? 13.398 -3.826 -5.91 1 80.31 187 LYS A C 1
ATOM 1440 O O . LYS A 1 187 ? 13.156 -4.512 -6.906 1 80.31 187 LYS A O 1
ATOM 1445 N N . GLU A 1 188 ? 13.195 -2.537 -5.812 1 81.38 188 GLU A N 1
ATOM 1446 C CA . GLU A 1 188 ? 12.742 -1.798 -6.988 1 81.38 188 GLU A CA 1
ATOM 1447 C C . GLU A 1 188 ? 13.93 -1.231 -7.77 1 81.38 188 GLU A C 1
ATOM 1449 O O . GLU A 1 188 ? 14.922 -0.807 -7.176 1 81.38 188 GLU A O 1
ATOM 1454 N N . PRO A 1 189 ? 13.711 -1.232 -9.047 1 76.56 189 PRO A N 1
ATOM 1455 C CA . PRO A 1 189 ? 14.766 -0.59 -9.828 1 76.56 189 PRO A CA 1
ATOM 1456 C C . PRO A 1 189 ? 14.914 0.898 -9.516 1 76.56 189 PRO A C 1
ATOM 1458 O O . PRO A 1 189 ? 13.969 1.522 -9.023 1 76.56 189 PRO A O 1
ATOM 1461 N N . SER A 1 190 ? 16.078 1.389 -9.891 1 78.81 190 SER A N 1
ATOM 1462 C CA . SER A 1 190 ? 16.328 2.799 -9.617 1 78.81 190 SER A CA 1
ATOM 1463 C C . SER A 1 190 ? 15.531 3.697 -10.555 1 78.81 190 SER A C 1
ATOM 1465 O O . SER A 1 190 ? 15.016 4.738 -10.141 1 78.81 190 SER A O 1
ATOM 1467 N N . ASP A 1 191 ? 15.414 3.234 -11.766 1 84.06 191 ASP A N 1
ATOM 1468 C CA . ASP A 1 191 ? 14.734 4.066 -12.75 1 84.06 191 ASP A CA 1
ATOM 1469 C C . ASP A 1 191 ? 13.281 3.631 -12.922 1 84.06 191 ASP A C 1
ATOM 1471 O O . ASP A 1 191 ? 12.961 2.449 -12.773 1 84.06 191 ASP A O 1
ATOM 1475 N N . TYR A 1 192 ? 12.461 4.586 -13.078 1 84.06 192 TYR A N 1
ATOM 1476 C CA . TYR A 1 192 ? 11.055 4.352 -13.383 1 84.06 192 TYR A CA 1
ATOM 1477 C C . TYR A 1 192 ? 10.477 5.504 -14.195 1 84.06 192 TYR A C 1
ATOM 1479 O O . TYR A 1 192 ? 11.031 6.609 -14.203 1 84.06 192 TYR A O 1
ATOM 1487 N N . LYS A 1 193 ? 9.523 5.18 -14.922 1 81.19 193 LYS A N 1
ATOM 1488 C CA . LYS A 1 193 ? 8.867 6.215 -15.727 1 81.19 193 LYS A CA 1
ATOM 1489 C C . LYS A 1 193 ? 8.016 7.129 -14.852 1 81.19 193 LYS A C 1
ATOM 1491 O O . LYS A 1 193 ? 7.281 6.656 -13.984 1 81.19 193 LYS A O 1
ATOM 1496 N N . LYS A 1 194 ? 8.086 8.414 -15.109 1 81.19 194 LYS A N 1
ATOM 1497 C CA . LYS A 1 194 ? 7.355 9.391 -14.297 1 81.19 194 LYS A CA 1
ATOM 1498 C C . LYS A 1 194 ? 5.953 9.625 -14.852 1 81.19 194 LYS A C 1
ATOM 1500 O O . LYS A 1 194 ? 5.34 10.664 -14.594 1 81.19 194 LYS A O 1
ATOM 1505 N N . SER A 1 195 ? 5.531 8.641 -15.641 1 79.62 195 SER A N 1
ATOM 1506 C CA . SER A 1 195 ? 4.137 8.633 -16.078 1 79.62 195 SER A CA 1
ATOM 1507 C C . SER A 1 195 ? 3.215 8.148 -14.961 1 79.62 195 SER A C 1
ATOM 1509 O O . SER A 1 195 ? 3.68 7.652 -13.938 1 79.62 195 SER A O 1
ATOM 1511 N N . LEU A 1 196 ? 1.958 8.383 -15.086 1 77.44 196 LEU A N 1
ATOM 1512 C CA . LEU A 1 196 ? 0.971 7.926 -14.117 1 77.44 196 LEU A CA 1
ATOM 1513 C C . LEU A 1 196 ? 1.125 6.434 -13.836 1 77.44 196 LEU A C 1
ATOM 1515 O O . LEU A 1 196 ? 1.113 6.008 -12.68 1 77.44 196 LEU A O 1
ATOM 1519 N N . PHE A 1 197 ? 1.336 5.734 -14.875 1 78.69 197 PHE A N 1
ATOM 1520 C CA . PHE A 1 197 ? 1.453 4.285 -14.75 1 78.69 197 PHE A CA 1
ATOM 1521 C C . PHE A 1 197 ? 2.779 3.906 -14.102 1 78.69 197 PHE A C 1
ATOM 1523 O O . PHE A 1 197 ? 2.846 2.959 -13.32 1 78.69 197 PHE A O 1
ATOM 1530 N N . GLY A 1 198 ? 3.785 4.609 -14.523 1 84 198 GLY A N 1
ATOM 1531 C CA . GLY A 1 198 ? 5.074 4.371 -13.891 1 84 198 GLY A CA 1
ATOM 1532 C C . GLY A 1 198 ? 5.066 4.637 -12.398 1 84 198 GLY A C 1
ATOM 1533 O O . GLY A 1 198 ? 5.668 3.889 -11.625 1 84 198 GLY A O 1
ATOM 1534 N N . ILE A 1 199 ? 4.316 5.645 -12.016 1 86.81 199 ILE A N 1
ATOM 1535 C CA . ILE A 1 199 ? 4.191 6 -10.602 1 86.81 199 ILE A CA 1
ATOM 1536 C C . ILE A 1 199 ? 3.371 4.938 -9.875 1 86.81 199 ILE A C 1
ATOM 1538 O O . ILE A 1 199 ? 3.74 4.5 -8.781 1 86.81 199 ILE A O 1
ATOM 1542 N N . ALA A 1 200 ? 2.316 4.52 -10.492 1 85.94 200 ALA A N 1
ATOM 1543 C CA . ALA A 1 200 ? 1.498 3.461 -9.906 1 85.94 200 ALA A CA 1
ATOM 1544 C C . ALA A 1 200 ? 2.309 2.184 -9.711 1 85.94 200 ALA A C 1
ATOM 1546 O O . ALA A 1 200 ? 2.268 1.572 -8.641 1 85.94 200 ALA A O 1
ATOM 1547 N N . GLU A 1 201 ? 2.99 1.821 -10.742 1 86.75 201 GLU A N 1
ATOM 1548 C CA . GLU A 1 201 ? 3.826 0.625 -10.703 1 86.75 201 GLU A CA 1
ATOM 1549 C C . GLU A 1 201 ? 4.836 0.697 -9.562 1 86.75 201 GLU A C 1
ATOM 1551 O O . GLU A 1 201 ? 5.035 -0.281 -8.836 1 86.75 201 GLU A O 1
ATOM 1556 N N . ARG A 1 202 ? 5.438 1.802 -9.453 1 91.12 202 ARG A N 1
ATOM 1557 C CA . ARG A 1 202 ? 6.453 1.988 -8.422 1 91.12 202 ARG A CA 1
ATOM 1558 C C . ARG A 1 202 ? 5.832 1.929 -7.031 1 91.12 202 ARG A C 1
ATOM 1560 O O . ARG A 1 202 ? 6.367 1.269 -6.137 1 91.12 202 ARG A O 1
ATOM 1567 N N . CYS A 1 203 ? 4.746 2.59 -6.824 1 92.12 203 CYS A N 1
ATOM 1568 C CA . CYS A 1 203 ? 4.062 2.59 -5.539 1 92.12 203 CYS A CA 1
ATOM 1569 C C . CYS A 1 203 ? 3.643 1.178 -5.145 1 92.12 203 CYS A C 1
ATOM 1571 O O . CYS A 1 203 ? 3.93 0.728 -4.031 1 92.12 203 CYS A O 1
ATOM 1573 N N . PHE A 1 204 ? 3.055 0.493 -6.051 1 90.94 204 PHE A N 1
ATOM 1574 C CA . PHE A 1 204 ? 2.582 -0.85 -5.734 1 90.94 204 PHE A CA 1
ATOM 1575 C C . PHE A 1 204 ? 3.754 -1.812 -5.566 1 90.94 204 PHE A C 1
ATOM 1577 O O . PHE A 1 204 ? 3.691 -2.74 -4.762 1 90.94 204 PHE A O 1
ATOM 1584 N N . GLY A 1 205 ? 4.816 -1.584 -6.332 1 92.38 205 GLY A N 1
ATOM 1585 C CA . GLY A 1 205 ? 6.023 -2.361 -6.098 1 92.38 205 GLY A CA 1
ATOM 1586 C C . GLY A 1 205 ? 6.516 -2.283 -4.664 1 92.38 205 GLY A C 1
ATOM 1587 O O . GLY A 1 205 ? 6.852 -3.305 -4.062 1 92.38 205 GLY A O 1
ATOM 1588 N N . TYR A 1 206 ? 6.516 -1.068 -4.141 1 94 206 TYR A N 1
ATOM 1589 C CA . TYR A 1 206 ? 6.93 -0.872 -2.758 1 94 206 TYR A CA 1
ATOM 1590 C C . TYR A 1 206 ? 5.965 -1.562 -1.798 1 94 206 TYR A C 1
ATOM 1592 O O . TYR A 1 206 ? 6.391 -2.166 -0.811 1 94 206 TYR A O 1
ATOM 1600 N N . ILE A 1 207 ? 4.695 -1.492 -2.082 1 93.88 207 ILE A N 1
ATOM 1601 C CA . ILE A 1 207 ? 3.672 -2.074 -1.223 1 93.88 207 ILE A CA 1
ATOM 1602 C C . ILE A 1 207 ? 3.793 -3.598 -1.235 1 93.88 207 ILE A C 1
ATOM 1604 O O . ILE A 1 207 ? 3.762 -4.238 -0.182 1 93.88 207 ILE A O 1
ATOM 1608 N N . PHE A 1 208 ? 3.947 -4.125 -2.408 1 94.88 208 PHE A N 1
ATOM 1609 C CA . PHE A 1 208 ? 4.09 -5.57 -2.547 1 94.88 208 PHE A CA 1
ATOM 1610 C C . PHE A 1 208 ? 5.297 -6.074 -1.767 1 94.88 208 PHE A C 1
ATOM 1612 O O . PHE A 1 208 ? 5.207 -7.066 -1.045 1 94.88 208 PHE A O 1
ATOM 1619 N N . ARG A 1 209 ? 6.348 -5.375 -1.887 1 93.81 209 ARG A N 1
ATOM 1620 C CA . ARG A 1 209 ? 7.559 -5.766 -1.172 1 93.81 209 ARG A CA 1
ATOM 1621 C C . ARG A 1 209 ? 7.359 -5.668 0.337 1 93.81 209 ARG A C 1
ATOM 1623 O O . ARG A 1 209 ? 7.711 -6.594 1.075 1 93.81 209 ARG A O 1
ATOM 1630 N N . ALA A 1 210 ? 6.805 -4.605 0.778 1 92.44 210 ALA A N 1
ATOM 1631 C CA . ALA A 1 210 ? 6.641 -4.363 2.209 1 92.44 210 ALA A CA 1
ATOM 1632 C C . ALA A 1 210 ? 5.773 -5.441 2.852 1 92.44 210 ALA A C 1
ATOM 1634 O O . ALA A 1 210 ? 6.078 -5.922 3.945 1 92.44 210 ALA A O 1
ATOM 1635 N N . ASN A 1 211 ? 4.715 -5.836 2.186 1 93.38 211 ASN A N 1
ATOM 1636 C CA . ASN A 1 211 ? 3.801 -6.773 2.828 1 93.38 211 ASN A CA 1
ATOM 1637 C C . ASN A 1 211 ? 4.277 -8.219 2.676 1 93.38 211 ASN A C 1
ATOM 1639 O O . ASN A 1 211 ? 3.639 -9.141 3.182 1 93.38 211 ASN A O 1
ATOM 1643 N N . SER A 1 212 ? 5.383 -8.43 1.956 1 96.5 212 SER A N 1
ATOM 1644 C CA . SER A 1 212 ? 5.949 -9.773 1.829 1 96.5 212 SER A CA 1
ATOM 1645 C C . SER A 1 212 ? 6.895 -10.086 2.982 1 96.5 212 SER A C 1
ATOM 1647 O O . SER A 1 212 ? 7.219 -11.25 3.229 1 96.5 212 SER A O 1
ATOM 1649 N N . LEU A 1 213 ? 7.371 -9.094 3.668 1 94.31 213 LEU A N 1
ATOM 1650 C CA . LEU A 1 213 ? 8.445 -9.227 4.648 1 94.31 213 LEU A CA 1
ATOM 1651 C C . LEU A 1 213 ? 8.047 -10.195 5.762 1 94.31 213 LEU A C 1
ATOM 1653 O O . LEU A 1 213 ? 8.805 -11.102 6.098 1 94.31 213 LEU A O 1
ATOM 1657 N N . PRO A 1 214 ? 6.809 -10.086 6.332 1 94.88 214 PRO A N 1
ATOM 1658 C CA . PRO A 1 214 ? 6.445 -11.031 7.383 1 94.88 214 PRO A CA 1
ATOM 1659 C C . PRO A 1 214 ? 6.414 -12.477 6.895 1 94.88 214 PRO A C 1
ATOM 1661 O O . PRO A 1 214 ? 6.824 -13.391 7.617 1 94.88 214 PRO A O 1
ATOM 1664 N N . ASP A 1 215 ? 5.969 -12.656 5.691 1 97.5 215 ASP A N 1
ATOM 1665 C CA . ASP A 1 215 ? 5.82 -14.008 5.156 1 97.5 215 ASP A CA 1
ATOM 1666 C C . ASP A 1 215 ? 7.18 -14.602 4.793 1 97.5 215 ASP A C 1
ATOM 1668 O O . ASP A 1 215 ? 7.367 -15.82 4.848 1 97.5 215 ASP A O 1
ATOM 1672 N N . ARG A 1 216 ? 8.141 -13.781 4.434 1 97.19 216 ARG A N 1
ATOM 1673 C CA . ARG A 1 216 ? 9.492 -14.25 4.145 1 97.19 216 ARG A CA 1
ATOM 1674 C C . ARG A 1 216 ? 10.07 -15.016 5.328 1 97.19 216 ARG A C 1
ATOM 1676 O O . ARG A 1 216 ? 10.734 -16.031 5.145 1 97.19 216 ARG A O 1
ATOM 1683 N N . LYS A 1 217 ? 9.703 -14.617 6.508 1 96.62 217 LYS A N 1
ATOM 1684 C CA . LYS A 1 217 ? 10.25 -15.188 7.738 1 96.62 217 LYS A CA 1
ATOM 1685 C C . LYS A 1 217 ? 9.617 -16.547 8.047 1 96.62 217 LYS A C 1
ATOM 1687 O O . LYS A 1 217 ? 10.148 -17.312 8.844 1 96.62 217 LYS A O 1
ATOM 1692 N N . LEU A 1 218 ? 8.531 -16.812 7.434 1 97 218 LEU A N 1
ATOM 1693 C CA . LEU A 1 218 ? 7.801 -18.047 7.711 1 97 218 LEU A CA 1
ATOM 1694 C C . LEU A 1 218 ? 8.344 -19.203 6.871 1 97 218 LEU A C 1
ATOM 1696 O O . LEU A 1 218 ? 8.016 -20.359 7.125 1 97 218 LEU A O 1
ATOM 1700 N N . CYS A 1 219 ? 9.172 -18.906 5.879 1 97.06 219 CYS A N 1
ATOM 1701 C CA . CYS A 1 219 ? 9.68 -19.922 4.969 1 97.06 219 CYS A CA 1
ATOM 1702 C C . CYS A 1 219 ? 10.875 -20.656 5.578 1 97.06 219 CYS A C 1
ATOM 1704 O O . CYS A 1 219 ? 11.734 -20.031 6.195 1 97.06 219 CYS A O 1
ATOM 1706 N N . ASP A 1 220 ? 10.867 -21.922 5.445 1 95.38 220 ASP A N 1
ATOM 1707 C CA . ASP A 1 220 ? 12.039 -22.703 5.836 1 95.38 220 ASP A CA 1
ATOM 1708 C C . ASP A 1 220 ? 13.195 -22.484 4.859 1 95.38 220 ASP A C 1
ATOM 1710 O O . ASP A 1 220 ? 14.359 -22.516 5.254 1 95.38 220 ASP A O 1
ATOM 1714 N N . LEU A 1 221 ? 12.844 -22.297 3.646 1 96.31 221 LEU A N 1
ATOM 1715 C CA . LEU A 1 221 ? 13.781 -21.938 2.582 1 96.31 221 LEU A CA 1
ATOM 1716 C C . LEU A 1 221 ? 13.211 -20.828 1.705 1 96.31 221 LEU A C 1
ATOM 1718 O O . LEU A 1 221 ? 12.094 -20.938 1.202 1 96.31 221 LEU A O 1
ATOM 1722 N N . LEU A 1 222 ? 13.953 -19.797 1.571 1 96.94 222 LEU A N 1
ATOM 1723 C CA . LEU A 1 222 ? 13.547 -18.672 0.725 1 96.94 222 LEU A CA 1
ATOM 1724 C C . LEU A 1 222 ? 14.445 -18.578 -0.509 1 96.94 222 LEU A C 1
ATOM 1726 O O . LEU A 1 222 ? 15.664 -18.5 -0.39 1 96.94 222 LEU A O 1
ATOM 1730 N N . ILE A 1 223 ? 13.859 -18.672 -1.595 1 97.56 223 ILE A N 1
ATOM 1731 C CA . ILE A 1 223 ? 14.578 -18.5 -2.855 1 97.56 223 ILE A CA 1
ATOM 1732 C C . ILE A 1 223 ? 14.336 -17.109 -3.408 1 97.56 223 ILE A C 1
ATOM 1734 O O . ILE A 1 223 ? 13.211 -16.75 -3.766 1 97.56 223 ILE A O 1
ATOM 1738 N N . GLU A 1 224 ? 15.328 -16.312 -3.492 1 95.25 224 GLU A N 1
ATOM 1739 C CA . GLU A 1 224 ? 15.273 -14.953 -4.008 1 95.25 224 GLU A CA 1
ATOM 1740 C C . GLU A 1 224 ? 16.625 -14.508 -4.543 1 95.25 224 GLU A C 1
ATOM 1742 O O . GLU A 1 224 ? 17.656 -15.102 -4.219 1 95.25 224 GLU A O 1
ATOM 1747 N N . SER A 1 225 ? 16.594 -13.586 -5.441 1 92 225 SER A N 1
ATOM 1748 C CA . SER A 1 225 ? 17.812 -12.992 -5.984 1 92 225 SER A CA 1
ATOM 1749 C C . SER A 1 225 ? 17.609 -11.516 -6.297 1 92 225 SER A C 1
ATOM 1751 O O . SER A 1 225 ? 16.594 -11.133 -6.906 1 92 225 SER A O 1
ATOM 1753 N N . ARG A 1 226 ? 18.5 -10.68 -5.961 1 88.94 226 ARG A N 1
ATOM 1754 C CA . ARG A 1 226 ? 18.453 -9.25 -6.254 1 88.94 226 ARG A CA 1
ATOM 1755 C C . ARG A 1 226 ? 18.641 -8.992 -7.746 1 88.94 226 ARG A C 1
ATOM 1757 O O . ARG A 1 226 ? 18.219 -7.953 -8.258 1 88.94 226 ARG A O 1
ATOM 1764 N N . GLU A 1 227 ? 19.234 -9.992 -8.477 1 91.38 227 GLU A N 1
ATOM 1765 C CA . GLU A 1 227 ? 19.562 -9.828 -9.891 1 91.38 227 GLU A CA 1
ATOM 1766 C C . GLU A 1 227 ? 18.312 -9.875 -10.766 1 91.38 227 GLU A C 1
ATOM 1768 O O . GLU A 1 227 ? 18.344 -9.484 -11.93 1 91.38 227 GLU A O 1
ATOM 1773 N N . ILE A 1 228 ? 17.281 -10.266 -10.164 1 91.62 228 ILE A N 1
ATOM 1774 C CA . ILE A 1 228 ? 16.047 -10.414 -10.938 1 91.62 228 ILE A CA 1
ATOM 1775 C C . ILE A 1 228 ? 15.555 -9.047 -11.383 1 91.62 228 ILE A C 1
ATOM 1777 O O . ILE A 1 228 ? 14.727 -8.945 -12.289 1 91.62 228 ILE A O 1
ATOM 1781 N N . ILE A 1 229 ? 16.047 -7.961 -10.766 1 87 229 ILE A N 1
ATOM 1782 C CA . ILE A 1 229 ? 15.602 -6.594 -11.016 1 87 229 ILE A CA 1
ATOM 1783 C C . ILE A 1 229 ? 15.945 -6.184 -12.445 1 87 229 ILE A C 1
ATOM 1785 O O . ILE A 1 229 ? 15.453 -5.172 -12.945 1 87 229 ILE A O 1
ATOM 1789 N N . LYS A 1 230 ? 16.828 -6.93 -13.078 1 87.06 230 LYS A N 1
ATOM 1790 C CA . LYS A 1 230 ? 17.219 -6.617 -14.453 1 87.06 230 LYS A CA 1
ATOM 1791 C C . LYS A 1 230 ? 16.062 -6.832 -15.422 1 87.06 230 LYS A C 1
ATOM 1793 O O . LYS A 1 230 ? 16.062 -6.297 -16.531 1 87.06 230 LYS A O 1
ATOM 1798 N N . PHE A 1 231 ? 15.141 -7.629 -15.023 1 86.06 231 PHE A N 1
ATOM 1799 C CA . PHE A 1 231 ? 13.969 -7.863 -15.859 1 86.06 231 PHE A CA 1
ATOM 1800 C C . PHE A 1 231 ? 12.852 -6.879 -15.516 1 86.06 231 PHE A C 1
ATOM 1802 O O . PHE A 1 231 ? 12.523 -6.684 -14.344 1 86.06 231 PHE A O 1
ATOM 1809 N N . LYS A 1 232 ? 12.266 -6.305 -16.484 1 78.31 232 LYS A N 1
ATOM 1810 C CA . LYS A 1 232 ? 11.195 -5.336 -16.297 1 78.31 232 LYS A CA 1
ATOM 1811 C C . LYS A 1 232 ? 9.852 -6.031 -16.094 1 78.31 232 LYS A C 1
ATOM 1813 O O . LYS A 1 232 ? 9.539 -7.016 -16.766 1 78.31 232 LYS A O 1
ATOM 1818 N N . PRO A 1 233 ? 9.031 -5.609 -15.172 1 77.38 233 PRO A N 1
ATOM 1819 C CA . PRO A 1 233 ? 7.789 -6.285 -14.789 1 77.38 233 PRO A CA 1
ATOM 1820 C C . PRO A 1 233 ? 6.809 -6.414 -15.953 1 77.38 233 PRO A C 1
ATOM 1822 O O . PRO A 1 233 ? 6.012 -7.359 -15.992 1 77.38 233 PRO A O 1
ATOM 1825 N N . PHE A 1 234 ? 6.855 -5.645 -16.938 1 75.81 234 PHE A N 1
ATOM 1826 C CA . PHE A 1 234 ? 5.801 -5.711 -17.938 1 75.81 234 PHE A CA 1
ATOM 1827 C C . PHE A 1 234 ? 6.395 -5.914 -19.328 1 75.81 234 PHE A C 1
ATOM 1829 O O . PHE A 1 234 ? 5.793 -5.512 -20.328 1 75.81 234 PHE A O 1
ATOM 1836 N N . HIS A 1 235 ? 7.562 -6.461 -19.328 1 75.25 235 HIS A N 1
ATOM 1837 C CA . HIS A 1 235 ? 8.188 -6.941 -20.547 1 75.25 235 HIS A CA 1
ATOM 1838 C C . HIS A 1 235 ? 8.227 -8.469 -20.594 1 75.25 235 HIS A C 1
ATOM 1840 O O . HIS A 1 235 ? 9.094 -9.078 -19.953 1 75.25 235 HIS A O 1
ATOM 1846 N N . VAL A 1 236 ? 7.348 -9 -21.406 1 75.94 236 VAL A N 1
ATOM 1847 C CA . VAL A 1 236 ? 7.129 -10.445 -21.344 1 75.94 236 VAL A CA 1
ATOM 1848 C C . VAL A 1 236 ? 8 -11.141 -22.391 1 75.94 236 VAL A C 1
ATOM 1850 O O . VAL A 1 236 ? 8.156 -12.359 -22.375 1 75.94 236 VAL A O 1
ATOM 1853 N N . GLU A 1 237 ? 8.664 -10.477 -23.234 1 77.5 237 GLU A N 1
ATOM 1854 C CA . GLU A 1 237 ? 9.414 -11.031 -24.359 1 77.5 237 GLU A CA 1
ATOM 1855 C C . GLU A 1 237 ? 10.531 -11.953 -23.891 1 77.5 237 GLU A C 1
ATOM 1857 O O . GLU A 1 237 ? 10.75 -13.023 -24.469 1 77.5 237 GLU A O 1
ATOM 1862 N N . PRO A 1 238 ? 11.047 -11.625 -22.828 1 85.31 238 PRO A N 1
ATOM 1863 C CA . PRO A 1 238 ? 12.133 -12.508 -22.375 1 85.31 238 PRO A CA 1
ATOM 1864 C C . PRO A 1 238 ? 11.641 -13.594 -21.422 1 85.31 238 PRO A C 1
ATOM 1866 O O . PRO A 1 238 ? 12.312 -13.906 -20.438 1 85.31 238 PRO A O 1
ATOM 1869 N N . ALA A 1 239 ? 10.539 -14.227 -21.703 1 89.69 239 ALA A N 1
ATOM 1870 C CA . ALA A 1 239 ? 9.914 -15.211 -20.828 1 89.69 239 ALA A CA 1
ATOM 1871 C C . ALA A 1 239 ? 10.859 -16.391 -20.562 1 89.69 239 ALA A C 1
ATOM 1873 O O . ALA A 1 239 ? 11.078 -16.766 -19.406 1 89.69 239 ALA A O 1
ATOM 1874 N N . GLU A 1 240 ? 11.453 -16.953 -21.609 1 92.44 240 GLU A N 1
ATOM 1875 C CA . GLU A 1 240 ? 12.336 -18.109 -21.469 1 92.44 240 GLU A CA 1
ATOM 1876 C C . GLU A 1 240 ? 13.617 -17.734 -20.734 1 92.44 240 GLU A C 1
ATOM 1878 O O . GLU A 1 240 ? 14.148 -18.531 -19.953 1 92.44 240 GLU A O 1
ATOM 1883 N N . GLU A 1 241 ? 14.094 -16.547 -21 1 94.38 241 GLU A N 1
ATOM 1884 C CA . GLU A 1 241 ? 15.273 -16.062 -20.281 1 94.38 241 GLU A CA 1
ATOM 1885 C C . GLU A 1 241 ? 14.992 -15.906 -18.797 1 94.38 241 GLU A C 1
ATOM 1887 O O . GLU A 1 241 ? 15.836 -16.234 -17.953 1 94.38 241 GLU A O 1
ATOM 1892 N N . ILE A 1 242 ? 13.867 -15.422 -18.453 1 95.12 242 ILE A N 1
ATOM 1893 C CA . ILE A 1 242 ? 13.477 -15.227 -17.062 1 95.12 242 ILE A CA 1
ATOM 1894 C C . ILE A 1 242 ? 13.328 -16.578 -16.375 1 95.12 242 ILE A C 1
ATOM 1896 O O . ILE A 1 242 ? 13.781 -16.75 -15.234 1 95.12 242 ILE A O 1
ATOM 1900 N N . ALA A 1 243 ? 12.719 -17.547 -17.078 1 96.94 243 ALA A N 1
ATOM 1901 C CA . ALA A 1 243 ? 12.594 -18.891 -16.531 1 96.94 243 ALA A CA 1
ATOM 1902 C C . ALA A 1 243 ? 13.969 -19.516 -16.266 1 96.94 243 ALA A C 1
ATOM 1904 O O . ALA A 1 243 ? 14.195 -20.125 -15.234 1 96.94 243 ALA A O 1
ATOM 1905 N N . ALA A 1 244 ? 14.875 -19.297 -17.234 1 97.38 244 ALA A N 1
ATOM 1906 C CA . ALA A 1 244 ? 16.234 -19.797 -17.078 1 97.38 244 ALA A CA 1
ATOM 1907 C C . ALA A 1 244 ? 16.922 -19.172 -15.867 1 97.38 244 ALA A C 1
ATOM 1909 O O . ALA A 1 244 ? 17.641 -19.844 -15.133 1 97.38 244 ALA A O 1
ATOM 1910 N N . PHE A 1 245 ? 16.719 -17.938 -15.727 1 97.06 245 PHE A N 1
ATOM 1911 C CA . PHE A 1 245 ? 17.25 -17.25 -14.547 1 97.06 245 PHE A CA 1
ATOM 1912 C C . PHE A 1 245 ? 16.688 -17.875 -13.273 1 97.06 245 PHE A C 1
ATOM 1914 O O . PHE A 1 245 ? 17.438 -18.078 -12.305 1 97.06 245 PHE A O 1
ATOM 1921 N N . GLY A 1 246 ? 15.344 -18.125 -13.195 1 98 246 GLY A N 1
ATOM 1922 C CA . GLY A 1 246 ? 14.719 -18.766 -12.047 1 98 246 GLY A CA 1
ATOM 1923 C C . GLY A 1 246 ? 15.328 -20.125 -11.727 1 98 246 GLY A C 1
ATOM 1924 O O . GLY A 1 246 ? 15.531 -20.453 -10.555 1 98 246 GLY A O 1
ATOM 1925 N N . TYR A 1 247 ? 15.586 -20.859 -12.789 1 98.06 247 TYR A N 1
ATOM 1926 C CA . TYR A 1 247 ? 16.234 -22.156 -12.633 1 98.06 247 TYR A CA 1
ATOM 1927 C C . TYR A 1 247 ? 17.578 -22.016 -11.938 1 98.06 247 TYR A C 1
ATOM 1929 O O . TYR A 1 247 ? 17.859 -22.719 -10.977 1 98.06 247 TYR A O 1
ATOM 1937 N N . LYS A 1 248 ? 18.375 -21.094 -12.406 1 97.25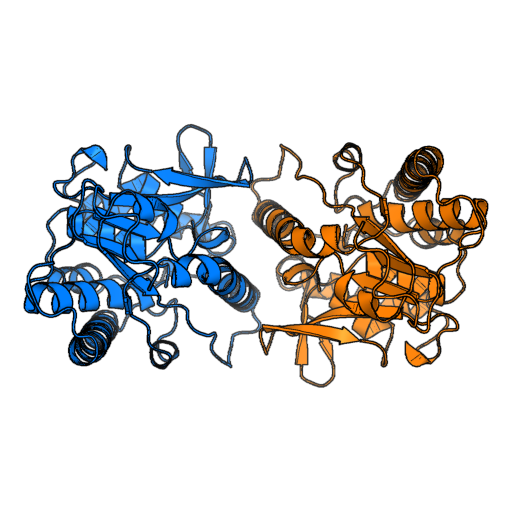 248 LYS A N 1
ATOM 1938 C CA . LYS A 1 248 ? 19.703 -20.859 -11.852 1 97.25 248 LYS A CA 1
ATOM 1939 C C . LYS A 1 248 ? 19.625 -20.359 -10.414 1 97.25 248 LYS A C 1
ATOM 1941 O O . LYS A 1 248 ? 20.406 -20.781 -9.562 1 97.25 248 LYS A O 1
ATOM 1946 N N . MET A 1 249 ? 18.719 -19.484 -10.188 1 95.69 249 MET A N 1
ATOM 1947 C CA . MET A 1 249 ? 18.484 -18.922 -8.859 1 95.69 249 MET A CA 1
ATOM 1948 C C . MET A 1 249 ? 18.172 -20.031 -7.855 1 95.69 249 MET A C 1
ATOM 1950 O O . MET A 1 249 ? 18.75 -20.062 -6.762 1 95.69 249 MET A O 1
ATOM 1954 N N . ALA A 1 250 ? 17.328 -20.922 -8.219 1 96.88 250 ALA A N 1
ATOM 1955 C CA . ALA A 1 250 ? 16.938 -22.016 -7.34 1 96.88 250 ALA A CA 1
ATOM 1956 C C . ALA A 1 250 ? 18.094 -22.984 -7.133 1 96.88 250 ALA A C 1
ATOM 1958 O O . ALA A 1 250 ? 18.344 -23.438 -6.012 1 96.88 250 ALA A O 1
ATOM 1959 N N . LYS A 1 251 ? 18.812 -23.312 -8.148 1 95.5 251 LYS A N 1
ATOM 1960 C CA . LYS A 1 251 ? 19.938 -24.234 -8.07 1 95.5 251 LYS A CA 1
ATOM 1961 C C . LYS A 1 251 ? 21 -23.719 -7.105 1 95.5 251 LYS A C 1
ATOM 1963 O O . LYS A 1 251 ? 21.578 -24.5 -6.34 1 95.5 251 LYS A O 1
ATOM 1968 N N . GLN A 1 252 ? 21.25 -22.453 -7.188 1 93.94 252 GLN A N 1
ATOM 1969 C CA . GLN A 1 252 ? 22.25 -21.844 -6.312 1 93.94 252 GLN A CA 1
ATOM 1970 C C . GLN A 1 252 ? 21.844 -21.969 -4.844 1 93.94 252 GLN A C 1
ATOM 1972 O O . GLN A 1 252 ? 22.672 -22.297 -3.996 1 93.94 252 GLN A O 1
ATOM 1977 N N . VAL A 1 253 ? 20.609 -21.75 -4.555 1 93.56 253 VAL A N 1
ATOM 1978 C CA . VAL A 1 253 ? 20.125 -21.812 -3.182 1 93.56 253 VAL A CA 1
ATOM 1979 C C . VAL A 1 253 ? 20.125 -23.266 -2.699 1 93.56 253 VAL A C 1
ATOM 1981 O O . VAL A 1 253 ? 20.484 -23.547 -1.552 1 93.56 253 VAL A O 1
ATOM 1984 N N . LEU A 1 254 ? 19.75 -24.203 -3.529 1 92.25 254 LEU A N 1
ATOM 1985 C CA . LEU A 1 254 ? 19.656 -25.625 -3.174 1 92.25 254 LEU A CA 1
ATOM 1986 C C . LEU A 1 254 ? 21.047 -26.203 -2.926 1 92.25 254 LEU A C 1
ATOM 1988 O O . LEU A 1 254 ? 21.203 -27.125 -2.125 1 92.25 254 LEU A O 1
ATOM 1992 N N . LYS A 1 255 ? 22 -25.672 -3.592 1 88.12 255 LYS A N 1
ATOM 1993 C CA . LYS A 1 255 ? 23.375 -26.125 -3.41 1 88.12 255 LYS A CA 1
ATOM 1994 C C . LYS A 1 255 ? 23.906 -25.719 -2.045 1 88.12 255 LYS A C 1
ATOM 1996 O O . LYS A 1 255 ? 24.703 -26.438 -1.44 1 88.12 255 LYS A O 1
ATOM 2001 N N . THR A 1 256 ? 23.484 -24.562 -1.586 1 83.94 256 THR A N 1
ATOM 2002 C CA . THR A 1 256 ? 24.031 -24.016 -0.357 1 83.94 256 THR A CA 1
ATOM 2003 C C . THR A 1 256 ? 23.234 -24.469 0.856 1 83.94 256 THR A C 1
ATOM 2005 O O . THR A 1 256 ? 23.656 -24.281 1.997 1 83.94 256 THR A O 1
ATOM 2008 N N . THR A 1 257 ? 22.062 -24.875 0.625 1 75.62 257 THR A N 1
ATOM 2009 C CA . THR A 1 257 ? 21.219 -25.281 1.731 1 75.62 257 THR A CA 1
ATOM 2010 C C . THR A 1 257 ? 21.062 -26.812 1.761 1 75.62 257 THR A C 1
ATOM 2012 O O . THR A 1 257 ? 21.031 -27.453 0.711 1 75.62 257 THR A O 1
ATOM 2015 N N . SER A 1 258 ? 21.578 -27.422 2.793 1 59.66 258 SER A N 1
ATOM 2016 C CA . SER A 1 258 ? 21.5 -28.875 2.953 1 59.66 258 SER A CA 1
ATOM 2017 C C . SER A 1 258 ? 20.078 -29.375 2.834 1 59.66 258 SER A C 1
ATOM 2019 O O . SER A 1 258 ? 19.375 -29.547 3.842 1 59.66 258 SER A O 1
ATOM 2021 N N . ILE A 1 259 ? 19.156 -28.828 2.164 1 57.91 259 ILE A N 1
ATOM 2022 C CA . ILE A 1 259 ? 17.828 -29.438 2.047 1 57.91 259 ILE A CA 1
ATOM 2023 C C . ILE A 1 259 ? 17.953 -30.781 1.338 1 57.91 259 ILE A C 1
ATOM 2025 O O . ILE A 1 259 ? 17.062 -31.172 0.578 1 57.91 259 ILE A O 1
ATOM 2029 N N . THR A 1 260 ? 19.203 -31.203 1.19 1 46.31 260 THR A N 1
ATOM 2030 C CA . THR A 1 260 ? 19.266 -32.406 0.356 1 46.31 260 THR A CA 1
ATOM 2031 C C . THR A 1 260 ? 18.031 -33.281 0.578 1 46.31 260 THR A C 1
ATOM 2033 O O . THR A 1 260 ? 17.438 -33.781 -0.379 1 46.31 260 THR A O 1
ATOM 2036 N N . ARG A 1 261 ? 18.266 -34.312 1.569 1 43.94 261 ARG A N 1
ATOM 2037 C CA . ARG A 1 261 ? 17.594 -35.625 1.55 1 43.94 261 ARG A CA 1
ATOM 2038 C C . ARG A 1 261 ? 16.094 -35.469 1.77 1 43.94 261 ARG A C 1
ATOM 2040 O O . ARG A 1 261 ? 15.633 -34.406 2.201 1 43.94 261 ARG A O 1
ATOM 2047 N N . ASN A 1 262 ? 15.219 -36.531 1.593 1 43.59 262 ASN A N 1
ATOM 2048 C CA . ASN A 1 262 ? 13.82 -36.906 1.774 1 43.59 262 ASN A CA 1
ATOM 2049 C C . ASN A 1 262 ? 13.227 -36.281 3.031 1 43.59 262 ASN A C 1
ATOM 2051 O O . ASN A 1 262 ? 13.414 -36.781 4.137 1 43.59 262 ASN A O 1
ATOM 2055 N N . PRO A 1 263 ? 13.023 -34.875 3.021 1 38.94 263 PRO A N 1
ATOM 2056 C CA . PRO A 1 263 ? 12.344 -34.531 4.266 1 38.94 263 PRO A CA 1
ATOM 2057 C C . PRO A 1 263 ? 11.195 -35.469 4.609 1 38.94 263 PRO A C 1
ATOM 2059 O O . PRO A 1 263 ? 10.602 -36.094 3.717 1 38.94 263 PRO A O 1
ATOM 2062 N N . MET B 1 1 ? 0.837 0.959 30.75 1 31.3 1 MET B N 1
ATOM 2063 C CA . MET B 1 1 ? 1.173 2.008 29.797 1 31.3 1 MET B CA 1
ATOM 2064 C C . MET B 1 1 ? 2.676 2.27 29.781 1 31.3 1 MET B C 1
ATOM 2066 O O . MET B 1 1 ? 3.277 2.523 30.828 1 31.3 1 MET B O 1
ATOM 2070 N N . ALA B 1 2 ? 3.412 1.807 28.922 1 38.72 2 ALA B N 1
ATOM 2071 C CA . ALA B 1 2 ? 4.871 1.869 28.953 1 38.72 2 ALA B CA 1
ATOM 2072 C C . ALA B 1 2 ? 5.352 3.291 29.219 1 38.72 2 ALA B C 1
ATOM 2074 O O . ALA B 1 2 ? 5.379 4.129 28.328 1 38.72 2 ALA B O 1
ATOM 2075 N N . GLN B 1 3 ? 4.973 4.012 30.219 1 44.12 3 GLN B N 1
ATOM 2076 C CA . GLN B 1 3 ? 5.043 5.363 30.781 1 44.12 3 GLN B CA 1
ATOM 2077 C C . GLN B 1 3 ? 6.461 5.914 30.719 1 44.12 3 GLN B C 1
ATOM 2079 O O . GLN B 1 3 ? 6.66 7.105 30.469 1 44.12 3 GLN B O 1
ATOM 2084 N N . SER B 1 4 ? 7.457 5.238 31.188 1 52.19 4 SER B N 1
ATOM 2085 C CA . SER B 1 4 ? 8.664 5.719 31.844 1 52.19 4 SER B CA 1
ATOM 2086 C C . SER B 1 4 ? 9.688 6.219 30.844 1 52.19 4 SER B C 1
ATOM 2088 O O . SER B 1 4 ? 10.414 7.18 31.109 1 52.19 4 SER B O 1
ATOM 2090 N N . SER B 1 5 ? 9.586 5.695 29.562 1 67.31 5 SER B N 1
ATOM 2091 C CA . SER B 1 5 ? 10.859 5.742 28.859 1 67.31 5 SER B CA 1
ATOM 2092 C C . SER B 1 5 ? 11.062 7.086 28.156 1 67.31 5 SER B C 1
ATOM 2094 O O . SER B 1 5 ? 12.18 7.422 27.75 1 67.31 5 SER B O 1
ATOM 2096 N N . TYR B 1 6 ? 10 8.055 28.266 1 80.56 6 TYR B N 1
ATOM 2097 C CA . TYR B 1 6 ? 10.258 9.266 27.5 1 80.56 6 TYR B CA 1
ATOM 2098 C C . TYR B 1 6 ? 10.297 10.492 28.406 1 80.56 6 TYR B C 1
ATOM 2100 O O . TYR B 1 6 ? 10.117 11.617 27.938 1 80.56 6 TYR B O 1
ATOM 2108 N N . GLN B 1 7 ? 10.555 10.398 29.625 1 82.88 7 GLN B N 1
ATOM 2109 C CA . GLN B 1 7 ? 10.484 11.477 30.594 1 82.88 7 GLN B CA 1
ATOM 2110 C C . GLN B 1 7 ? 11.609 12.492 30.375 1 82.88 7 GLN B C 1
ATOM 2112 O O . GLN B 1 7 ? 11.508 13.641 30.812 1 82.88 7 GLN B O 1
ATOM 2117 N N . THR B 1 8 ? 12.57 12.203 29.625 1 88.38 8 THR B N 1
ATOM 2118 C CA . THR B 1 8 ? 13.703 13.102 29.422 1 88.38 8 THR B CA 1
ATOM 2119 C C . THR B 1 8 ? 13.617 13.766 28.047 1 88.38 8 THR B C 1
ATOM 2121 O O . THR B 1 8 ? 14.523 14.508 27.641 1 88.38 8 THR B O 1
ATOM 2124 N N . ALA B 1 9 ? 12.508 13.57 27.406 1 92.81 9 ALA B N 1
ATOM 2125 C CA . ALA B 1 9 ? 12.344 14.156 26.078 1 92.81 9 ALA B CA 1
ATOM 2126 C C . ALA B 1 9 ? 12.25 15.68 26.156 1 92.81 9 ALA B C 1
ATOM 2128 O O . ALA B 1 9 ? 11.758 16.234 27.141 1 92.81 9 ALA B O 1
ATOM 2129 N N . PRO B 1 10 ? 12.695 16.359 25.188 1 94.81 10 PRO B N 1
ATOM 2130 C CA . PRO B 1 10 ? 12.812 17.812 25.234 1 94.81 10 PRO B CA 1
ATOM 2131 C C . PRO B 1 10 ? 11.453 18.516 25.219 1 94.81 10 PRO B C 1
ATOM 2133 O O . PRO B 1 10 ? 11.32 19.609 25.75 1 94.81 10 PRO B O 1
ATOM 2136 N N . HIS B 1 11 ? 10.5 17.875 24.594 1 96.38 11 HIS B N 1
ATOM 2137 C CA . HIS B 1 11 ? 9.172 18.484 24.5 1 96.38 11 HIS B CA 1
ATOM 2138 C C . HIS B 1 11 ? 8.188 17.797 25.438 1 96.38 11 HIS B C 1
ATOM 2140 O O . HIS B 1 11 ? 8.227 16.578 25.609 1 96.38 11 HIS B O 1
ATOM 2146 N N . ARG B 1 12 ? 7.383 18.547 25.984 1 95.62 12 ARG B N 1
ATOM 2147 C CA . ARG B 1 12 ? 6.422 17.984 26.938 1 95.62 12 ARG B CA 1
ATOM 2148 C C . ARG B 1 12 ? 5.289 17.281 26.203 1 95.62 12 ARG B C 1
ATOM 2150 O O . ARG B 1 12 ? 5.043 16.094 26.438 1 95.62 12 ARG B O 1
ATOM 2157 N N . ILE B 1 13 ? 4.605 18.031 25.25 1 97.06 13 ILE B N 1
ATOM 2158 C CA . ILE B 1 13 ? 3.449 17.469 24.562 1 97.06 13 ILE B CA 1
ATOM 2159 C C . ILE B 1 13 ? 3.717 17.453 23.047 1 97.06 13 ILE B C 1
ATOM 2161 O O . ILE B 1 13 ? 3.996 18.5 22.453 1 97.06 13 ILE B O 1
ATOM 2165 N N . GLY B 1 14 ? 3.707 16.234 22.484 1 98.44 14 GLY B N 1
ATOM 2166 C CA . GLY B 1 14 ? 3.721 16.062 21.031 1 98.44 14 GLY B CA 1
ATOM 2167 C C . GLY B 1 14 ? 2.352 15.758 20.453 1 98.44 14 GLY B C 1
ATOM 2168 O O . GLY B 1 14 ? 1.515 15.141 21.125 1 98.44 14 GLY B O 1
ATOM 2169 N N . LEU B 1 15 ? 2.129 16.219 19.281 1 98.81 15 LEU B N 1
ATOM 2170 C CA . LEU B 1 15 ? 0.894 15.945 18.562 1 98.81 15 LEU B CA 1
ATOM 2171 C C . LEU B 1 15 ? 1.19 15.352 17.188 1 98.81 15 LEU B C 1
ATOM 2173 O O . LEU B 1 15 ? 1.985 15.906 16.422 1 98.81 15 LEU B O 1
ATOM 2177 N N . ALA B 1 16 ? 0.693 14.195 16.906 1 98.94 16 ALA B N 1
ATOM 2178 C CA . ALA B 1 16 ? 0.819 13.555 15.594 1 98.94 16 ALA B CA 1
ATOM 2179 C C . ALA B 1 16 ? -0.513 13.555 14.852 1 98.94 16 ALA B C 1
ATOM 2181 O O . ALA B 1 16 ? -1.517 13.055 15.359 1 98.94 16 ALA B O 1
ATOM 2182 N N . LEU B 1 17 ? -0.512 14.148 13.688 1 98.88 17 LEU B N 1
ATOM 2183 C CA . LEU B 1 17 ? -1.723 14.305 12.891 1 98.88 17 LEU B CA 1
ATOM 2184 C C . LEU B 1 17 ? -1.653 13.461 11.625 1 98.88 17 LEU B C 1
ATOM 2186 O O . LEU B 1 17 ? -0.79 13.68 10.773 1 98.88 17 LEU B O 1
ATOM 2190 N N . SER B 1 18 ? -2.557 12.547 11.43 1 98.62 18 SER B N 1
ATOM 2191 C CA . SER B 1 18 ? -2.578 11.656 10.273 1 98.62 18 SER B CA 1
ATOM 2192 C C . SER B 1 18 ? -3.078 12.383 9.031 1 98.62 18 SER B C 1
ATOM 2194 O O . SER B 1 18 ? -3.566 13.508 9.117 1 98.62 18 SER B O 1
ATOM 2196 N N . GLY B 1 19 ? -2.9 11.656 7.926 1 96.56 19 GLY B N 1
ATOM 2197 C CA . GLY B 1 19 ? -3.641 12.086 6.75 1 96.56 19 GLY B CA 1
ATOM 2198 C C . GLY B 1 19 ? -5.141 11.914 6.898 1 96.56 19 GLY B C 1
ATOM 2199 O O . GLY B 1 19 ? -5.617 11.367 7.895 1 96.56 19 GLY B O 1
ATOM 2200 N N . GLY B 1 20 ? -5.859 12.516 5.902 1 91.88 20 GLY B N 1
ATOM 2201 C CA . GLY B 1 20 ? -7.305 12.406 6.016 1 91.88 20 GLY B CA 1
ATOM 2202 C C . GLY B 1 20 ? -8.047 13.094 4.887 1 91.88 20 GLY B C 1
ATOM 2203 O O . GLY B 1 20 ? -9.281 13.102 4.855 1 91.88 20 GLY B O 1
ATOM 2204 N N . ALA B 1 21 ? -7.324 13.617 3.955 1 87.94 21 ALA B N 1
ATOM 2205 C CA . ALA B 1 21 ? -7.949 14.414 2.902 1 87.94 21 ALA B CA 1
ATOM 2206 C C . ALA B 1 21 ? -8.867 15.484 3.494 1 87.94 21 ALA B C 1
ATOM 2208 O O . ALA B 1 21 ? -8.477 16.219 4.398 1 87.94 21 ALA B O 1
ATOM 2209 N N . ALA B 1 22 ? -10.078 15.562 3.045 1 86.12 22 ALA B N 1
ATOM 2210 C CA . ALA B 1 22 ? -10.984 16.594 3.541 1 86.12 22 ALA B CA 1
ATOM 2211 C C . ALA B 1 22 ? -11.297 16.391 5.02 1 86.12 22 ALA B C 1
ATOM 2213 O O . ALA B 1 22 ? -11.609 17.344 5.734 1 86.12 22 ALA B O 1
ATOM 2214 N N . LYS B 1 23 ? -11.219 15.156 5.477 1 92 23 LYS B N 1
ATOM 2215 C CA . LYS B 1 23 ? -11.422 14.891 6.898 1 92 23 LYS B CA 1
ATOM 2216 C C . LYS B 1 23 ? -10.383 15.609 7.75 1 92 23 LYS B C 1
ATOM 2218 O O . LYS B 1 23 ? -10.555 15.734 8.969 1 92 23 LYS B O 1
ATOM 2223 N N . GLY B 1 24 ? -9.383 16.094 7.09 1 94 24 GLY B N 1
ATOM 2224 C CA . GLY B 1 24 ? -8.289 16.766 7.758 1 94 24 GLY B CA 1
ATOM 2225 C C . GLY B 1 24 ? -8.719 18 8.523 1 94 24 GLY B C 1
ATOM 2226 O O . GLY B 1 24 ? -8.039 18.453 9.445 1 94 24 GLY B O 1
ATOM 2227 N N . PHE B 1 25 ? -9.844 18.562 8.172 1 94.38 25 PHE B N 1
ATOM 2228 C CA . PHE B 1 25 ? -10.352 19.719 8.898 1 94.38 25 PHE B CA 1
ATOM 2229 C C . PHE B 1 25 ? -10.664 19.359 10.344 1 94.38 25 PHE B C 1
ATOM 2231 O O . PHE B 1 25 ? -10.703 20.219 11.219 1 94.38 25 PHE B O 1
ATOM 2238 N N . ALA B 1 26 ? -10.883 18.109 10.586 1 97.31 26 ALA B N 1
ATOM 2239 C CA . ALA B 1 26 ? -11.117 17.656 11.953 1 97.31 26 ALA B CA 1
ATOM 2240 C C . ALA B 1 26 ? -9.898 17.922 12.836 1 97.31 26 ALA B C 1
ATOM 2242 O O . ALA B 1 26 ? -10.039 18.109 14.047 1 97.31 26 ALA B O 1
ATOM 2243 N N . HIS B 1 27 ? -8.719 17.891 12.227 1 98.5 27 HIS B N 1
ATOM 2244 C CA . HIS B 1 27 ? -7.512 18.203 12.984 1 98.5 27 HIS B CA 1
ATOM 2245 C C . HIS B 1 27 ? -7.598 19.594 13.609 1 98.5 27 HIS B C 1
ATOM 2247 O O . HIS B 1 27 ? -7.168 19.797 14.75 1 98.5 27 HIS B O 1
ATOM 2253 N N . SER B 1 28 ? -8.133 20.531 12.883 1 97.94 28 SER B N 1
ATOM 2254 C CA . SER B 1 28 ? -8.289 21.875 13.422 1 97.94 28 SER B CA 1
ATOM 2255 C C . SER B 1 28 ? -9.25 21.906 14.602 1 97.94 28 SER B C 1
ATOM 2257 O O . SER B 1 28 ? -9.039 22.625 15.578 1 97.94 28 SER B O 1
ATOM 2259 N N . GLY B 1 29 ? -10.328 21.141 14.508 1 98.38 29 GLY B N 1
ATOM 2260 C CA . GLY B 1 29 ? -11.258 21 15.617 1 98.38 29 GLY B CA 1
ATOM 2261 C C . GLY B 1 29 ? -10.625 20.391 16.859 1 98.38 29 GLY B C 1
ATOM 2262 O O . GLY B 1 29 ? -10.875 20.844 17.969 1 98.38 29 GLY B O 1
ATOM 2263 N N . VAL B 1 30 ? -9.828 19.391 16.625 1 98.62 30 VAL B N 1
ATOM 2264 C CA . VAL B 1 30 ? -9.133 18.75 17.734 1 98.62 30 VAL B CA 1
ATOM 2265 C C . VAL B 1 30 ? -8.203 19.75 18.422 1 98.62 30 VAL B C 1
ATOM 2267 O O . VAL B 1 30 ? -8.172 19.844 19.641 1 98.62 30 VAL B O 1
ATOM 2270 N N . LEU B 1 31 ? -7.457 20.5 17.625 1 98.62 31 LEU B N 1
ATOM 2271 C CA . LEU B 1 31 ? -6.562 21.516 18.172 1 98.62 31 LEU B CA 1
ATOM 2272 C C . LEU B 1 31 ? -7.332 22.531 19 1 98.62 31 LEU B C 1
ATOM 2274 O O . LEU B 1 31 ? -6.871 22.953 20.062 1 98.62 31 LEU B O 1
ATOM 2278 N N . HIS B 1 32 ? -8.469 22.906 18.5 1 98.31 32 HIS B N 1
ATOM 2279 C CA . HIS B 1 32 ? -9.336 23.844 19.219 1 98.31 32 HIS B CA 1
ATOM 2280 C C . HIS B 1 32 ? -9.727 23.281 20.578 1 98.31 32 HIS B C 1
ATOM 2282 O O . HIS B 1 32 ? -9.633 23.984 21.594 1 98.31 32 HIS B O 1
ATOM 2288 N N . ALA B 1 33 ? -10.156 22.078 20.609 1 97.88 33 ALA B N 1
ATOM 2289 C CA . ALA B 1 33 ? -10.555 21.422 21.859 1 97.88 33 ALA B CA 1
ATOM 2290 C C . ALA B 1 33 ? -9.375 21.312 22.812 1 97.88 33 ALA B C 1
ATOM 2292 O O . ALA B 1 33 ? -9.531 21.5 24.016 1 97.88 33 ALA B O 1
ATOM 2293 N N . LEU B 1 34 ? -8.211 20.953 22.281 1 97.38 34 LEU B N 1
ATOM 2294 C CA . LEU B 1 34 ? -7.02 20.859 23.125 1 97.38 34 LEU B CA 1
ATOM 2295 C C . LEU B 1 34 ? -6.711 22.203 23.781 1 97.38 34 LEU B C 1
ATOM 2297 O O . LEU B 1 34 ? -6.504 22.281 24.984 1 97.38 34 LEU B O 1
ATOM 2301 N N . GLU B 1 35 ? -6.75 23.25 23.016 1 96.81 35 GLU B N 1
ATOM 2302 C CA . GLU B 1 35 ? -6.484 24.594 23.547 1 96.81 35 GLU B CA 1
ATOM 2303 C C . GLU B 1 35 ? -7.496 24.969 24.609 1 96.81 35 GLU B C 1
ATOM 2305 O O . GLU B 1 35 ? -7.133 25.531 25.641 1 96.81 35 GLU B O 1
ATOM 2310 N N . ASP B 1 36 ? -8.703 24.672 24.328 1 95.69 36 ASP B N 1
ATOM 2311 C CA . ASP B 1 36 ? -9.773 24.969 25.281 1 95.69 36 ASP B CA 1
ATOM 2312 C C . ASP B 1 36 ? -9.555 24.266 26.609 1 95.69 36 ASP B C 1
ATOM 2314 O O . ASP B 1 36 ? -10.102 24.672 27.625 1 95.69 36 ASP B O 1
ATOM 2318 N N . ASN B 1 37 ? -8.781 23.266 26.562 1 94.5 37 ASN B N 1
ATOM 2319 C CA . ASN B 1 37 ? -8.508 22.5 27.766 1 94.5 37 ASN B CA 1
ATOM 2320 C C . ASN B 1 37 ? -7.094 22.734 28.281 1 94.5 37 ASN B C 1
ATOM 2322 O O . ASN B 1 37 ? -6.559 21.938 29.047 1 94.5 37 ASN B O 1
ATOM 2326 N N . GLY B 1 38 ? -6.492 23.766 27.75 1 94.06 38 GLY B N 1
ATOM 2327 C CA . GLY B 1 38 ? -5.195 24.188 28.25 1 94.06 38 GLY B CA 1
ATOM 2328 C C . GLY B 1 38 ? -4.051 23.328 27.766 1 94.06 38 GLY B C 1
ATOM 2329 O O . GLY B 1 38 ? -2.973 23.312 28.359 1 94.06 38 GLY B O 1
ATOM 2330 N N . ILE B 1 39 ? -4.281 22.562 26.766 1 95.38 39 ILE B N 1
ATOM 2331 C CA . ILE B 1 39 ? -3.258 21.688 26.203 1 95.38 39 ILE B CA 1
ATOM 2332 C C . ILE B 1 39 ? -2.715 22.281 24.906 1 95.38 39 ILE B C 1
ATOM 2334 O O . ILE B 1 39 ? -3.469 22.516 23.969 1 95.38 39 ILE B O 1
ATOM 2338 N N . ARG B 1 40 ? -1.471 22.547 24.938 1 96.38 40 ARG B N 1
ATOM 2339 C CA . ARG B 1 40 ? -0.809 23.062 23.75 1 96.38 40 ARG B CA 1
ATOM 2340 C C . ARG B 1 40 ? 0.394 22.219 23.375 1 96.38 40 ARG B C 1
ATOM 2342 O O . ARG B 1 40 ? 1.285 21.984 24.188 1 96.38 40 ARG B O 1
ATOM 2349 N N . PRO B 1 41 ? 0.414 21.812 22.156 1 97.81 41 PRO B N 1
ATOM 2350 C CA . PRO B 1 41 ? 1.572 21.016 21.75 1 97.81 41 PRO B CA 1
ATOM 2351 C C . PRO B 1 41 ? 2.854 21.828 21.656 1 97.81 41 PRO B C 1
ATOM 2353 O O . PRO B 1 41 ? 2.811 23 21.266 1 97.81 41 PRO B O 1
ATOM 2356 N N . ASP B 1 42 ? 3.961 21.125 21.906 1 97.62 4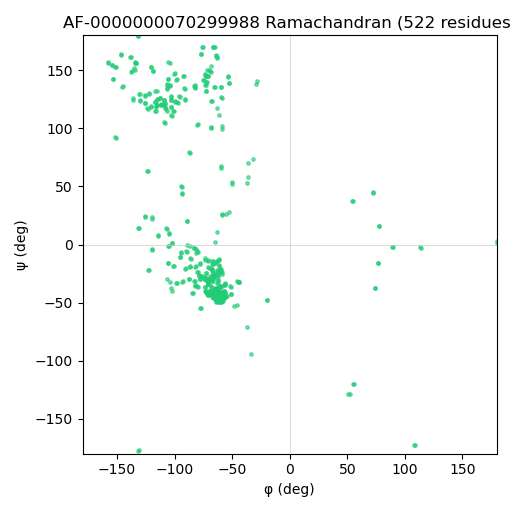2 ASP B N 1
ATOM 2357 C CA . ASP B 1 42 ? 5.289 21.719 21.812 1 97.62 42 ASP B CA 1
ATOM 2358 C C . ASP B 1 42 ? 5.969 21.328 20.5 1 97.62 42 ASP B C 1
ATOM 2360 O O . ASP B 1 42 ? 6.934 21.969 20.078 1 97.62 42 ASP B O 1
ATOM 2364 N N . ILE B 1 43 ? 5.449 20.281 19.922 1 98.62 43 ILE B N 1
ATOM 2365 C CA . ILE B 1 43 ? 5.934 19.797 18.641 1 98.62 43 ILE B CA 1
ATOM 2366 C C . ILE B 1 43 ? 4.816 19.047 17.906 1 98.62 43 ILE B C 1
ATOM 2368 O O . ILE B 1 43 ? 3.996 18.375 18.547 1 98.62 43 ILE B O 1
ATOM 2372 N N . ILE B 1 44 ? 4.727 19.188 16.594 1 98.94 44 ILE B N 1
ATOM 2373 C CA . ILE B 1 44 ? 3.676 18.531 15.82 1 98.94 44 ILE B CA 1
ATOM 2374 C C . ILE B 1 44 ? 4.289 17.812 14.633 1 98.94 44 ILE B C 1
ATOM 2376 O O . ILE B 1 44 ? 5.148 18.344 13.938 1 98.94 44 ILE B O 1
ATOM 2380 N N . ALA B 1 45 ? 3.969 16.562 14.438 1 98.94 45 ALA B N 1
ATOM 2381 C CA . ALA B 1 45 ? 4.238 15.828 13.211 1 98.94 45 ALA B CA 1
ATOM 2382 C C . ALA B 1 45 ? 2.957 15.609 12.406 1 98.94 45 ALA B C 1
ATOM 2384 O O . ALA B 1 45 ? 1.916 15.266 12.977 1 98.94 45 ALA B O 1
ATOM 2385 N N . GLY B 1 46 ? 3.039 15.867 11.141 1 98.88 46 GLY B N 1
ATOM 2386 C CA . GLY B 1 46 ? 1.845 15.727 10.328 1 98.88 46 GLY B CA 1
ATOM 2387 C C . GLY B 1 46 ? 2.107 15.039 9 1 98.88 46 GLY B C 1
ATOM 2388 O O . GLY B 1 46 ? 3.189 15.18 8.422 1 98.88 46 GLY B O 1
ATOM 2389 N N . THR B 1 47 ? 1.164 14.328 8.484 1 98.75 47 THR B N 1
ATOM 2390 C CA . THR B 1 47 ? 1.158 13.719 7.16 1 98.75 47 THR B CA 1
ATOM 2391 C C . THR B 1 47 ? -0.043 14.195 6.348 1 98.75 47 THR B C 1
ATOM 2393 O O . THR B 1 47 ? -1.182 14.133 6.82 1 98.75 47 THR B O 1
ATOM 2396 N N . SER B 1 48 ? 0.214 14.664 5.062 1 96.94 48 SER B N 1
ATOM 2397 C CA . SER B 1 48 ? -0.849 15.094 4.16 1 96.94 48 SER B CA 1
ATOM 2398 C C . SER B 1 48 ? -1.721 16.172 4.809 1 96.94 48 SER B C 1
ATOM 2400 O O . SER B 1 48 ? -1.214 17.188 5.27 1 96.94 48 SER B O 1
ATOM 2402 N N . ALA B 1 49 ? -2.99 15.977 4.977 1 95.88 49 ALA B N 1
ATOM 2403 C CA . ALA B 1 49 ? -3.867 16.953 5.609 1 95.88 49 ALA B CA 1
ATOM 2404 C C . ALA B 1 49 ? -3.371 17.312 7.004 1 95.88 49 ALA B C 1
ATOM 2406 O O . ALA B 1 49 ? -3.516 18.469 7.445 1 95.88 49 ALA B O 1
ATOM 2407 N N . GLY B 1 50 ? -2.812 16.344 7.691 1 98.31 50 GLY B N 1
ATOM 2408 C CA . GLY B 1 50 ? -2.193 16.625 8.977 1 98.31 50 GLY B CA 1
ATOM 2409 C C . GLY B 1 50 ? -1.023 17.594 8.875 1 98.31 50 GLY B C 1
ATOM 2410 O O . GLY B 1 50 ? -0.863 18.469 9.727 1 98.31 50 GLY B O 1
ATOM 2411 N N . ALA B 1 51 ? -0.218 17.391 7.84 1 98.62 51 ALA B N 1
ATOM 2412 C CA . ALA B 1 51 ? 0.896 18.312 7.598 1 98.62 51 ALA B CA 1
ATOM 2413 C C . ALA B 1 51 ? 0.396 19.719 7.293 1 98.62 51 ALA B C 1
ATOM 2415 O O . ALA B 1 51 ? 0.972 20.703 7.762 1 98.62 51 ALA B O 1
ATOM 2416 N N . LEU B 1 52 ? -0.664 19.781 6.527 1 97.12 52 LEU B N 1
ATOM 2417 C CA . LEU B 1 52 ? -1.251 21.062 6.176 1 97.12 52 LEU B CA 1
ATOM 2418 C C . LEU B 1 52 ? -1.735 21.797 7.422 1 97.12 52 LEU B C 1
ATOM 2420 O O . LEU B 1 52 ? -1.38 22.969 7.645 1 97.12 52 LEU B O 1
ATOM 2424 N N . VAL B 1 53 ? -2.475 21.156 8.273 1 98.19 53 VAL B N 1
ATOM 2425 C CA . VAL B 1 53 ? -3.023 21.766 9.477 1 98.19 53 VAL B CA 1
ATOM 2426 C C . VAL B 1 53 ? -1.895 22.109 10.453 1 98.19 53 VAL B C 1
ATOM 2428 O O . VAL B 1 53 ? -1.902 23.172 11.078 1 98.19 53 VAL B O 1
ATOM 2431 N N . ALA B 1 54 ? -0.937 21.203 10.531 1 98.81 54 ALA B N 1
ATOM 2432 C CA . ALA B 1 54 ? 0.224 21.469 11.383 1 98.81 54 ALA B CA 1
ATOM 2433 C C . ALA B 1 54 ? 0.94 22.734 10.938 1 98.81 54 ALA B C 1
ATOM 2435 O O . ALA B 1 54 ? 1.292 23.578 11.766 1 98.81 54 ALA B O 1
ATOM 2436 N N . ALA B 1 55 ? 1.122 22.875 9.648 1 98.69 55 ALA B N 1
ATOM 2437 C CA . ALA B 1 55 ? 1.819 24.031 9.102 1 98.69 55 ALA B CA 1
ATOM 2438 C C . ALA B 1 55 ? 1.047 25.328 9.375 1 98.69 55 ALA B C 1
ATOM 2440 O O . ALA B 1 55 ? 1.624 26.312 9.82 1 98.69 55 ALA B O 1
ATOM 2441 N N . LEU B 1 56 ? -0.221 25.312 9.148 1 98.38 56 LEU B N 1
ATOM 2442 C CA . LEU B 1 56 ? -1.049 26.5 9.359 1 98.38 56 LEU B CA 1
ATOM 2443 C C . LEU B 1 56 ? -1.097 26.859 10.844 1 98.38 56 LEU B C 1
ATOM 2445 O O . LEU B 1 56 ? -0.968 28.031 11.195 1 98.38 56 LEU B O 1
ATOM 2449 N N . TYR B 1 57 ? -1.237 25.891 11.711 1 98.69 57 TYR B N 1
ATOM 2450 C CA . TYR B 1 57 ? -1.264 26.125 13.148 1 98.69 57 TYR B CA 1
ATOM 2451 C C . TYR B 1 57 ? 0.071 26.672 13.641 1 98.69 57 TYR B C 1
ATOM 2453 O O . TYR B 1 57 ? 0.11 27.656 14.383 1 98.69 57 TYR B O 1
ATOM 2461 N N . ALA B 1 58 ? 1.109 26.062 13.18 1 98.69 58 ALA B N 1
ATOM 2462 C CA . ALA B 1 58 ? 2.445 26.5 13.586 1 98.69 58 ALA B CA 1
ATOM 2463 C C . ALA B 1 58 ? 2.758 27.891 13.047 1 98.69 58 ALA B C 1
ATOM 2465 O O . ALA B 1 58 ? 3.598 28.594 13.602 1 98.69 58 ALA B O 1
ATOM 2466 N N . ASP B 1 59 ? 2.096 28.188 11.961 1 98.19 59 ASP B N 1
ATOM 2467 C CA . ASP B 1 59 ? 2.309 29.469 11.305 1 98.19 59 ASP B CA 1
ATOM 2468 C C . ASP B 1 59 ? 1.515 30.578 11.992 1 98.19 59 ASP B C 1
ATOM 2470 O O . ASP B 1 59 ? 1.532 31.734 11.555 1 98.19 59 ASP B O 1
ATOM 2474 N N . GLY B 1 60 ? 0.689 30.25 13.008 1 97.31 60 GLY B N 1
ATOM 2475 C CA . GLY B 1 60 ? 0.068 31.266 13.844 1 97.31 60 GLY B CA 1
ATOM 2476 C C . GLY B 1 60 ? -1.438 31.344 13.68 1 97.31 60 GLY B C 1
ATOM 2477 O O . GLY B 1 60 ? -2.107 32.125 14.359 1 97.31 60 GLY B O 1
ATOM 2478 N N . TYR B 1 61 ? -1.999 30.562 12.812 1 97.88 61 TYR B N 1
ATOM 2479 C CA . TYR B 1 61 ? -3.449 30.562 12.648 1 97.88 61 TYR B CA 1
ATOM 2480 C C . TYR B 1 61 ? -4.129 29.891 13.836 1 97.88 61 TYR B C 1
ATOM 2482 O O . TYR B 1 61 ? -3.648 28.875 14.344 1 97.88 61 TYR B O 1
ATOM 2490 N N . ARG B 1 62 ? -5.215 30.5 14.219 1 97.62 62 ARG B N 1
ATOM 2491 C CA . ARG B 1 62 ? -6.043 29.844 15.227 1 97.62 62 ARG B CA 1
ATOM 2492 C C . ARG B 1 62 ? -6.793 28.656 14.641 1 97.62 62 ARG B C 1
ATOM 2494 O O . ARG B 1 62 ? -7.184 28.688 13.469 1 97.62 62 ARG B O 1
ATOM 2501 N N . PRO B 1 63 ? -6.996 27.641 15.477 1 98 63 PRO B N 1
ATOM 2502 C CA . PRO B 1 63 ? -7.688 26.453 14.969 1 98 63 PRO B CA 1
ATOM 2503 C C . PRO B 1 63 ? -9.008 26.781 14.273 1 98 63 PRO B C 1
ATOM 2505 O O . PRO B 1 63 ? -9.32 26.203 13.234 1 98 63 PRO B O 1
ATOM 2508 N N . GLU B 1 64 ? -9.727 27.75 14.75 1 95.12 64 GLU B N 1
ATOM 2509 C CA . GLU B 1 64 ? -11.047 28.094 14.227 1 95.12 64 GLU B CA 1
ATOM 2510 C C . GLU B 1 64 ? -10.93 28.781 12.867 1 95.12 64 GLU B C 1
ATOM 2512 O O . GLU B 1 64 ? -11.867 28.766 12.07 1 95.12 64 GLU B O 1
ATOM 2517 N N . GLU B 1 65 ? -9.82 29.391 12.594 1 95.94 65 GLU B N 1
ATOM 2518 C CA . GLU B 1 65 ? -9.594 30.125 11.359 1 95.94 65 GLU B CA 1
ATOM 2519 C C . GLU B 1 65 ? -9.281 29.188 10.203 1 95.94 65 GLU B C 1
ATOM 2521 O O . GLU B 1 65 ? -9.539 29.5 9.039 1 95.94 65 GLU B O 1
ATOM 2526 N N . ILE B 1 66 ? -8.766 28.094 10.492 1 95.88 66 ILE B N 1
ATOM 2527 C CA . ILE B 1 66 ? -8.172 27.219 9.484 1 95.88 66 ILE B CA 1
ATOM 2528 C C . ILE B 1 66 ? -9.25 26.75 8.516 1 95.88 66 ILE B C 1
ATOM 2530 O O . ILE B 1 66 ? -9.094 26.859 7.297 1 95.88 66 ILE B O 1
ATOM 2534 N N . PRO B 1 67 ? -10.43 26.234 8.992 1 94 67 PRO B N 1
ATOM 2535 C CA . PRO B 1 67 ? -11.453 25.828 8.023 1 94 67 PRO B CA 1
ATOM 2536 C C . PRO B 1 67 ? -11.953 27 7.176 1 94 67 PRO B C 1
ATOM 2538 O O . PRO B 1 67 ? -12.336 26.797 6.02 1 94 67 PRO B O 1
ATOM 2541 N N . GLN B 1 68 ? -11.891 28.172 7.684 1 92.44 68 GLN B N 1
ATOM 2542 C CA . GLN B 1 68 ? -12.406 29.359 7.004 1 92.44 68 GLN B CA 1
ATOM 2543 C C . GLN B 1 68 ? -11.508 29.75 5.832 1 92.44 68 GLN B C 1
ATOM 2545 O O . GLN B 1 68 ? -11.977 30.375 4.875 1 92.44 68 GLN B O 1
ATOM 2550 N N . LEU B 1 69 ? -10.258 29.438 5.938 1 90.88 69 LEU B N 1
ATOM 2551 C CA . LEU B 1 69 ? -9.32 29.75 4.859 1 90.88 69 LEU B CA 1
ATOM 2552 C C . LEU B 1 69 ? -9.727 29.031 3.57 1 90.88 69 LEU B C 1
ATOM 2554 O O . LEU B 1 69 ? -9.297 29.438 2.482 1 90.88 69 LEU B O 1
ATOM 2558 N N . PHE B 1 70 ? -10.555 28.016 3.67 1 85.75 70 PHE B N 1
ATOM 2559 C CA . PHE B 1 70 ? -10.891 27.172 2.525 1 85.75 70 PHE B CA 1
ATOM 2560 C C . PHE B 1 70 ? -12.297 27.469 2.025 1 85.75 70 PHE B C 1
ATOM 2562 O O . PHE B 1 70 ? -12.766 26.844 1.073 1 85.75 70 PHE B O 1
ATOM 2569 N N . ARG B 1 71 ? -12.922 28.375 2.705 1 78.94 71 ARG B N 1
ATOM 2570 C CA . ARG B 1 71 ? -14.273 28.75 2.297 1 78.94 71 ARG B CA 1
ATOM 2571 C C . ARG B 1 71 ? -14.273 29.297 0.872 1 78.94 71 ARG B C 1
ATOM 2573 O O . ARG B 1 71 ? -13.461 30.156 0.524 1 78.94 71 ARG B O 1
ATOM 2580 N N . GLY B 1 72 ? -15.266 28.828 0.105 1 69.69 72 GLY B N 1
ATOM 2581 C CA . GLY B 1 72 ? -15.445 29.328 -1.249 1 69.69 72 GLY B CA 1
ATOM 2582 C C . GLY B 1 72 ? -14.438 28.75 -2.232 1 69.69 72 GLY B C 1
ATOM 2583 O O . GLY B 1 72 ? -14.484 29.062 -3.426 1 69.69 72 GLY B O 1
ATOM 2584 N N . LYS B 1 73 ? -13.461 28.203 -1.76 1 64.69 73 LYS B N 1
ATOM 2585 C CA . LYS B 1 73 ? -12.469 27.625 -2.656 1 64.69 73 LYS B CA 1
ATOM 2586 C C . LYS B 1 73 ? -12.906 26.25 -3.154 1 64.69 73 LYS B C 1
ATOM 2588 O O . LYS B 1 73 ? -13.523 25.484 -2.412 1 64.69 73 LYS B O 1
ATOM 2593 N N . ASN B 1 74 ? -13.367 26.141 -4.336 1 55.66 74 ASN B N 1
ATOM 2594 C CA . ASN B 1 74 ? -13.719 24.859 -4.957 1 55.66 74 ASN B CA 1
ATOM 2595 C C . ASN B 1 74 ? -12.508 23.938 -5.023 1 55.66 74 ASN B C 1
ATOM 2597 O O . ASN B 1 74 ? -11.633 24.109 -5.867 1 55.66 74 ASN B O 1
ATOM 2601 N N . PHE B 1 75 ? -12.047 23.516 -3.982 1 51.81 75 PHE B N 1
ATOM 2602 C CA . PHE B 1 75 ? -10.898 22.609 -3.99 1 51.81 75 PHE B CA 1
ATOM 2603 C C . PHE B 1 75 ? -11.219 21.344 -4.785 1 51.81 75 PHE B C 1
ATOM 2605 O O . PHE B 1 75 ? -10.797 20.25 -4.406 1 51.81 75 PHE B O 1
ATOM 2612 N N . ARG B 1 76 ? -12.164 21.547 -5.711 1 50.12 76 ARG B N 1
ATOM 2613 C CA . ARG B 1 76 ? -12.359 20.484 -6.68 1 50.12 76 ARG B CA 1
ATOM 2614 C C . ARG B 1 76 ? -11.031 19.953 -7.191 1 50.12 76 ARG B C 1
ATOM 2616 O O . ARG B 1 76 ? -10.977 18.875 -7.809 1 50.12 76 ARG B O 1
ATOM 2623 N N . PHE B 1 77 ? -10.164 20.875 -7.23 1 45.91 77 PHE B N 1
ATOM 2624 C CA . PHE B 1 77 ? -8.844 20.547 -7.762 1 45.91 77 PHE B CA 1
ATOM 2625 C C . PHE B 1 77 ? -8.188 19.453 -6.941 1 45.91 77 PHE B C 1
ATOM 2627 O O . PHE B 1 77 ? -7.32 18.734 -7.441 1 45.91 77 PHE B O 1
ATOM 2634 N N . LEU B 1 78 ? -8.352 19.562 -5.57 1 47.72 78 LEU B N 1
ATOM 2635 C CA . LEU B 1 78 ? -7.898 18.375 -4.84 1 47.72 78 LEU B CA 1
ATOM 2636 C C . LEU B 1 78 ? -8.648 17.125 -5.297 1 47.72 78 LEU B C 1
ATOM 2638 O O . LEU B 1 78 ? -8.203 16.016 -5.047 1 47.72 78 LEU B O 1
ATOM 2642 N N . THR B 1 79 ? -9.859 17.406 -5.844 1 43.28 79 THR B N 1
ATOM 2643 C CA . THR B 1 79 ? -10.727 16.312 -6.285 1 43.28 79 THR B CA 1
ATOM 2644 C C . THR B 1 79 ? -10.758 16.234 -7.809 1 43.28 79 THR B C 1
ATOM 2646 O O . THR B 1 79 ? -11.367 15.32 -8.367 1 43.28 79 THR B O 1
ATOM 2649 N N . GLU B 1 80 ? -10.586 17.344 -8.344 1 40.91 80 GLU B N 1
ATOM 2650 C CA . GLU B 1 80 ? -10.82 17.219 -9.781 1 40.91 80 GLU B CA 1
ATOM 2651 C C . GLU B 1 80 ? -9.875 16.203 -10.406 1 40.91 80 GLU B C 1
ATOM 2653 O O . GLU B 1 80 ? -8.664 16.266 -10.211 1 40.91 80 GLU B O 1
ATOM 2658 N N . TRP B 1 81 ? -10.461 15.117 -10.617 1 40.03 81 TRP B N 1
ATOM 2659 C CA . TRP B 1 81 ? -10.055 13.898 -11.305 1 40.03 81 TRP B CA 1
ATOM 2660 C C . TRP B 1 81 ? -9.211 14.219 -12.531 1 40.03 81 TRP B C 1
ATOM 2662 O O . TRP B 1 81 ? -9.695 14.82 -13.484 1 40.03 81 TRP B O 1
ATOM 2672 N N . GLN B 1 82 ? -8.102 15.008 -12.461 1 38.34 82 GLN B N 1
ATOM 2673 C CA . GLN B 1 82 ? -7.52 15.445 -13.727 1 38.34 82 GLN B CA 1
ATOM 2674 C C . GLN B 1 82 ? -7.02 14.258 -14.539 1 38.34 82 GLN B C 1
ATOM 2676 O O . GLN B 1 82 ? -6.461 13.312 -13.992 1 38.34 82 GLN B O 1
ATOM 2681 N N . ILE B 1 83 ? -7.555 14.039 -15.656 1 41.31 83 ILE B N 1
ATOM 2682 C CA . ILE B 1 83 ? -6.785 13.422 -16.734 1 41.31 83 ILE B CA 1
ATOM 2683 C C . ILE B 1 83 ? -5.309 13.773 -16.578 1 41.31 83 ILE B C 1
ATOM 2685 O O . ILE B 1 83 ? -4.965 14.836 -16.062 1 41.31 83 ILE B O 1
ATOM 2689 N N . PRO B 1 84 ? -4.34 12.914 -16.812 1 46.09 84 PRO B N 1
ATOM 2690 C CA . PRO B 1 84 ? -2.902 13.172 -16.688 1 46.09 84 PRO B CA 1
ATOM 2691 C C . PRO B 1 84 ? -2.561 14.656 -16.719 1 46.09 84 PRO B C 1
ATOM 2693 O O . PRO B 1 84 ? -1.739 15.117 -15.914 1 46.09 84 PRO B O 1
ATOM 2696 N N . GLN B 1 85 ? -3.059 15.375 -17.594 1 43.78 85 GLN B N 1
ATOM 2697 C CA . GLN B 1 85 ? -2.736 16.797 -17.688 1 43.78 85 GLN B CA 1
ATOM 2698 C C . GLN B 1 85 ? -3.291 17.578 -16.5 1 43.78 85 GLN B C 1
ATOM 2700 O O . GLN B 1 85 ? -2.707 18.578 -16.094 1 43.78 85 GLN B O 1
ATOM 2705 N N . ARG B 1 86 ? -4.305 17.141 -15.984 1 45.84 86 ARG B N 1
ATOM 2706 C CA . ARG B 1 86 ? -5.039 17.969 -15.031 1 45.84 86 ARG B CA 1
ATOM 2707 C C . ARG B 1 86 ? -4.5 17.781 -13.617 1 45.84 86 ARG B C 1
ATOM 2709 O O . ARG B 1 86 ? -4.562 18.703 -12.797 1 45.84 86 ARG B O 1
ATOM 2716 N N . GLY B 1 87 ? -3.932 16.5 -13.297 1 49.88 87 GLY B N 1
ATOM 2717 C CA . GLY B 1 87 ? -3.18 16.359 -12.055 1 49.88 87 GLY B CA 1
ATOM 2718 C C . GLY B 1 87 ? -2.215 17.5 -11.82 1 49.88 87 GLY B C 1
ATOM 2719 O O . GLY B 1 87 ? -2.055 17.969 -10.688 1 49.88 87 GLY B O 1
ATOM 2720 N N . VAL B 1 88 ? -1.765 17.953 -12.906 1 49.44 88 VAL B N 1
ATOM 2721 C CA . VAL B 1 88 ? -0.819 19.062 -12.844 1 49.44 88 VAL B CA 1
ATOM 2722 C C . VAL B 1 88 ? -1.539 20.344 -12.398 1 49.44 88 VAL B C 1
ATOM 2724 O O . VAL B 1 88 ? -1.021 21.094 -11.57 1 49.44 88 VAL B O 1
ATOM 2727 N N . PHE B 1 89 ? -2.631 20.547 -12.867 1 52.03 89 PHE B N 1
ATOM 2728 C CA . PHE B 1 89 ? -3.34 21.781 -12.555 1 52.03 89 PHE B CA 1
ATOM 2729 C C . PHE B 1 89 ? -3.77 21.797 -11.094 1 52.03 89 PHE B C 1
ATOM 2731 O O . PHE B 1 89 ? -3.732 22.859 -10.453 1 52.03 89 PHE B O 1
ATOM 2738 N N . SER B 1 90 ? -3.936 20.641 -10.609 1 66.38 90 SER B N 1
ATOM 2739 C CA . SER B 1 90 ? -4.422 20.562 -9.234 1 66.38 90 SER B CA 1
ATOM 2740 C C . SER B 1 90 ? -3.309 20.859 -8.234 1 66.38 90 SER B C 1
ATOM 2742 O O . SER B 1 90 ? -3.502 21.625 -7.293 1 66.38 90 SER B O 1
ATOM 2744 N N . ILE B 1 91 ? -2.139 20.609 -8.586 1 79 91 ILE B N 1
ATOM 2745 C CA . ILE B 1 91 ? -1.02 20.797 -7.672 1 79 91 ILE B CA 1
ATOM 2746 C C . ILE B 1 91 ? -0.594 22.266 -7.68 1 79 91 ILE B C 1
ATOM 2748 O O . ILE B 1 91 ? -0.254 22.828 -6.637 1 79 91 ILE B O 1
ATOM 2752 N N . GLN B 1 92 ? -0.683 22.938 -8.844 1 83.44 92 GLN B N 1
ATOM 2753 C CA . GLN B 1 92 ? -0.286 24.344 -8.953 1 83.44 92 GLN B CA 1
ATOM 2754 C C . GLN B 1 92 ? -1.259 25.25 -8.211 1 83.44 92 GLN B C 1
ATOM 2756 O O . GLN B 1 92 ? -0.846 26.219 -7.574 1 83.44 92 GLN B O 1
ATOM 2761 N N . ARG B 1 93 ? -2.443 24.984 -8.32 1 83.56 93 ARG B N 1
ATOM 2762 C CA . ARG B 1 93 ? -3.441 25.766 -7.59 1 83.56 93 ARG B CA 1
ATOM 2763 C C . ARG B 1 93 ? -3.268 25.594 -6.086 1 83.56 93 ARG B C 1
ATOM 2765 O O . ARG B 1 93 ? -3.416 26.562 -5.332 1 83.56 93 ARG B O 1
ATOM 2772 N N . PHE B 1 94 ? -2.943 24.453 -5.73 1 88.19 94 PHE B N 1
ATOM 2773 C CA . PHE B 1 94 ? -2.701 24.188 -4.316 1 88.19 94 PHE B CA 1
ATOM 2774 C C . PHE B 1 94 ? -1.467 24.938 -3.832 1 88.19 94 PHE B C 1
ATOM 2776 O O . PHE B 1 94 ? -1.489 25.562 -2.766 1 88.19 94 PHE B O 1
ATOM 2783 N N . LYS B 1 95 ? -0.465 24.938 -4.605 1 91.06 95 LYS B N 1
ATOM 2784 C CA . LYS B 1 95 ? 0.749 25.672 -4.262 1 91.06 95 LYS B CA 1
ATOM 2785 C C . LYS B 1 95 ? 0.477 27.172 -4.176 1 91.06 95 LYS B C 1
ATOM 2787 O O . LYS B 1 95 ? 0.974 27.844 -3.27 1 91.06 95 LYS B O 1
ATOM 2792 N N . SER B 1 96 ? -0.245 27.672 -5.109 1 90.06 96 SER B N 1
ATOM 2793 C CA . SER B 1 96 ? -0.592 29.094 -5.109 1 90.06 96 SER B CA 1
ATOM 2794 C C . SER B 1 96 ? -1.398 29.469 -3.869 1 90.06 96 SER B C 1
ATOM 2796 O O . SER B 1 96 ? -1.172 30.516 -3.268 1 90.06 96 SER B O 1
ATOM 2798 N N . PHE B 1 97 ? -2.301 28.625 -3.504 1 89.44 97 PHE B N 1
ATOM 2799 C CA . PHE B 1 97 ? -3.082 28.828 -2.289 1 89.44 97 PHE B CA 1
ATOM 2800 C C . PHE B 1 97 ? -2.176 28.891 -1.065 1 89.44 97 PHE B C 1
ATOM 2802 O O . PHE B 1 97 ? -2.299 29.797 -0.238 1 89.44 97 PHE B O 1
ATOM 2809 N N . LEU B 1 98 ? -1.305 27.953 -0.954 1 94.31 98 LEU B N 1
ATOM 2810 C CA . LEU B 1 98 ? -0.386 27.906 0.178 1 94.31 98 LEU B CA 1
ATOM 2811 C C . LEU B 1 98 ? 0.501 29.141 0.213 1 94.31 98 LEU B C 1
ATOM 2813 O O . LEU B 1 98 ? 0.719 29.719 1.277 1 94.31 98 LEU B O 1
ATOM 2817 N N . ARG B 1 99 ? 0.964 29.547 -0.926 1 95.06 99 ARG B N 1
ATOM 2818 C CA . ARG B 1 99 ? 1.839 30.719 -1.02 1 95.06 99 ARG B CA 1
ATOM 2819 C C . ARG B 1 99 ? 1.124 31.969 -0.545 1 95.06 99 ARG B C 1
ATOM 2821 O O . ARG B 1 99 ? 1.729 32.812 0.105 1 95.06 99 ARG B O 1
ATOM 2828 N N . SER B 1 100 ? -0.123 32.062 -0.847 1 94.12 100 SER B N 1
ATOM 2829 C CA . SER B 1 100 ? -0.888 33.25 -0.5 1 94.12 100 SER B CA 1
ATOM 2830 C C . SER B 1 100 ? -1.351 33.188 0.953 1 94.12 100 SER B C 1
ATOM 2832 O O . SER B 1 100 ? -1.662 34.25 1.542 1 94.12 100 SER B O 1
ATOM 2834 N N . THR B 1 101 ? -1.37 32.062 1.555 1 94.94 101 THR B N 1
ATOM 2835 C CA . THR B 1 101 ? -1.971 31.906 2.871 1 94.94 101 THR B CA 1
ATOM 2836 C C . THR B 1 101 ? -0.896 31.828 3.953 1 94.94 101 THR B C 1
ATOM 2838 O O . THR B 1 101 ? -1.055 32.406 5.031 1 94.94 101 THR B O 1
ATOM 2841 N N . LEU B 1 102 ? 0.193 31.188 3.654 1 97.38 102 LEU B N 1
ATOM 2842 C CA . LEU B 1 102 ? 1.239 30.984 4.648 1 97.38 102 LEU B CA 1
ATOM 2843 C C . LEU B 1 102 ? 2.023 32.25 4.891 1 97.38 102 LEU B C 1
ATOM 2845 O O . LEU B 1 102 ? 2.357 32.969 3.943 1 97.38 102 LEU B O 1
ATOM 2849 N N . ARG B 1 103 ? 2.346 32.438 6.133 1 97.5 103 ARG B N 1
ATOM 2850 C CA . ARG B 1 103 ? 3.035 33.656 6.555 1 97.5 103 ARG B CA 1
ATOM 2851 C C . ARG B 1 103 ? 4.547 33.469 6.555 1 97.5 103 ARG B C 1
ATOM 2853 O O . ARG B 1 103 ? 5.305 34.406 6.355 1 97.5 103 ARG B O 1
ATOM 2860 N N . HIS B 1 104 ? 5.027 32.312 6.812 1 98.31 104 HIS B N 1
ATOM 2861 C CA . HIS B 1 104 ? 6.441 31.969 6.766 1 98.31 104 HIS B CA 1
ATOM 2862 C C . HIS B 1 104 ? 6.758 31.125 5.527 1 98.31 104 HIS B C 1
ATOM 2864 O O . HIS B 1 104 ? 5.879 30.453 4.992 1 98.31 104 HIS B O 1
ATOM 2870 N N . LYS B 1 105 ? 7.98 31.156 5.129 1 98.12 105 LYS B N 1
ATOM 2871 C CA . LYS B 1 105 ? 8.383 30.484 3.9 1 98.12 105 LYS B CA 1
ATOM 2872 C C . LYS B 1 105 ? 9 29.125 4.199 1 98.12 105 LYS B C 1
ATOM 2874 O O . LYS B 1 105 ? 8.859 28.188 3.41 1 98.12 105 LYS B O 1
ATOM 2879 N N . ASN B 1 106 ? 9.703 29.094 5.387 1 98.69 106 ASN B N 1
ATOM 2880 C CA . ASN B 1 106 ? 10.445 27.875 5.695 1 98.69 106 ASN B CA 1
ATOM 2881 C C . ASN B 1 106 ? 9.9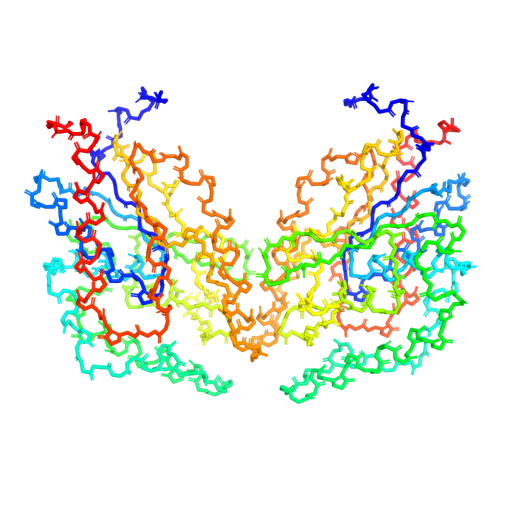77 27.25 7.004 1 98.69 106 ASN B C 1
ATOM 2883 O O . ASN B 1 106 ? 9.555 27.953 7.918 1 98.69 106 ASN B O 1
ATOM 2887 N N . ILE B 1 107 ? 10.141 25.938 7.09 1 98.81 107 ILE B N 1
ATOM 2888 C CA . ILE B 1 107 ? 9.719 25.156 8.25 1 98.81 107 ILE B CA 1
ATOM 2889 C C . ILE B 1 107 ? 10.4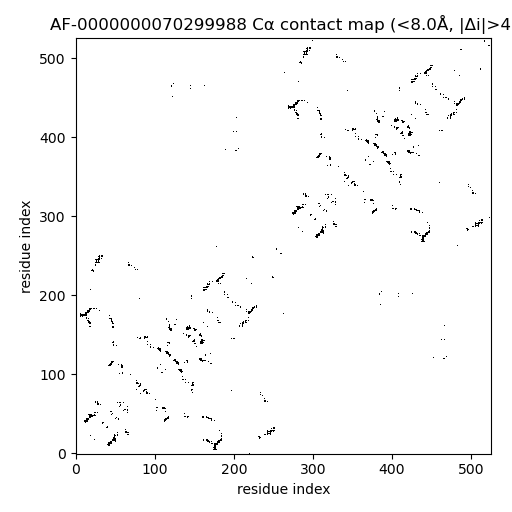61 25.625 9.492 1 98.81 107 ILE B C 1
ATOM 2891 O O . ILE B 1 107 ? 9.852 25.828 10.547 1 98.81 107 ILE B O 1
ATOM 2895 N N . GLU B 1 108 ? 11.766 25.797 9.344 1 98.25 108 GLU B N 1
ATOM 2896 C CA . GLU B 1 108 ? 12.633 26.094 10.477 1 98.25 108 GLU B CA 1
ATOM 2897 C C . GLU B 1 108 ? 12.336 27.469 11.047 1 98.25 108 GLU B C 1
ATOM 2899 O O . GLU B 1 108 ? 12.781 27.812 12.148 1 98.25 108 GLU B O 1
ATOM 2904 N N . ASP B 1 109 ? 11.602 28.328 10.336 1 98.25 109 ASP B N 1
ATOM 2905 C CA . ASP B 1 109 ? 11.281 29.688 10.781 1 98.25 109 ASP B CA 1
ATOM 2906 C C . ASP B 1 109 ? 9.984 29.703 11.586 1 98.25 109 ASP B C 1
ATOM 2908 O O . ASP B 1 109 ? 9.633 30.734 12.172 1 98.25 109 ASP B O 1
ATOM 2912 N N . LEU B 1 110 ? 9.266 28.656 11.695 1 98.56 110 LEU B N 1
ATOM 2913 C CA . LEU B 1 110 ? 7.988 28.594 12.398 1 98.56 110 LEU B CA 1
ATOM 2914 C C . LEU B 1 110 ? 8.195 28.703 13.906 1 98.56 110 LEU B C 1
ATOM 2916 O O . LEU B 1 110 ? 9.156 28.156 14.445 1 98.56 110 LEU B O 1
ATOM 2920 N N . PRO B 1 111 ? 7.273 29.344 14.578 1 97.56 111 PRO B N 1
ATOM 2921 C CA . PRO B 1 111 ? 7.379 29.469 16.031 1 97.56 111 PRO B CA 1
ATOM 2922 C C . PRO B 1 111 ? 7.242 28.125 16.75 1 97.56 111 PRO B C 1
ATOM 2924 O O . PRO B 1 111 ? 7.789 27.938 17.844 1 97.56 111 PRO B O 1
ATOM 2927 N N . LEU B 1 112 ? 6.496 27.25 16.203 1 97.94 112 LEU B N 1
ATOM 2928 C CA . LEU B 1 112 ? 6.273 25.906 16.703 1 97.94 112 LEU B CA 1
ATOM 2929 C C . LEU B 1 112 ? 6.945 24.875 15.805 1 97.94 112 LEU B C 1
ATOM 2931 O O . LEU B 1 112 ? 6.73 24.875 14.594 1 97.94 112 LEU B O 1
ATOM 2935 N N . PRO B 1 113 ? 7.816 24.031 16.422 1 98.44 113 PRO B N 1
ATOM 2936 C CA . PRO B 1 113 ? 8.469 23.031 15.578 1 98.44 113 PRO B CA 1
ATOM 2937 C C . PRO B 1 113 ? 7.484 22.016 15.008 1 98.44 113 PRO B C 1
ATOM 2939 O O . PRO B 1 113 ? 6.652 21.484 15.742 1 98.44 113 PRO B O 1
ATOM 2942 N N . ILE B 1 114 ? 7.641 21.734 13.719 1 98.81 114 ILE B N 1
ATOM 2943 C CA . ILE B 1 114 ? 6.801 20.703 13.102 1 98.81 114 ILE B CA 1
ATOM 2944 C C . ILE B 1 114 ? 7.66 19.766 12.258 1 98.81 114 ILE B C 1
ATOM 2946 O O . ILE B 1 114 ? 8.797 20.094 11.914 1 98.81 114 ILE B O 1
ATOM 2950 N N . ARG B 1 115 ? 7.195 18.594 12.047 1 98.94 115 ARG B N 1
ATOM 2951 C CA . ARG B 1 115 ? 7.719 17.594 11.109 1 98.94 115 ARG B CA 1
ATOM 2952 C C . ARG B 1 115 ? 6.699 17.266 10.031 1 98.94 115 ARG B C 1
ATOM 2954 O O . ARG B 1 115 ? 5.559 16.922 10.328 1 98.94 115 ARG B O 1
ATOM 2961 N N . ILE B 1 116 ? 7.082 17.453 8.836 1 98.94 116 ILE B N 1
ATOM 2962 C CA . ILE B 1 116 ? 6.23 17.156 7.691 1 98.94 116 ILE B CA 1
ATOM 2963 C C . ILE B 1 116 ? 6.676 15.852 7.039 1 98.94 116 ILE B C 1
ATOM 2965 O O . ILE B 1 116 ? 7.836 15.703 6.656 1 98.94 116 ILE B O 1
ATOM 2969 N N . VAL B 1 117 ? 5.777 14.914 6.91 1 98.94 117 VAL B N 1
ATOM 2970 C CA . VAL B 1 117 ? 6.129 13.586 6.422 1 98.94 117 VAL B CA 1
ATOM 2971 C C . VAL B 1 117 ? 5.688 13.438 4.969 1 98.94 117 VAL B C 1
ATOM 2973 O O . VAL B 1 117 ? 4.539 13.727 4.629 1 98.94 117 VAL B O 1
ATOM 2976 N N . ALA B 1 118 ? 6.539 13.055 4.109 1 98.69 118 ALA B N 1
ATOM 2977 C CA . ALA B 1 118 ? 6.297 12.688 2.717 1 98.69 118 ALA B CA 1
ATOM 2978 C C . ALA B 1 118 ? 6.965 11.359 2.373 1 98.69 118 ALA B C 1
ATOM 2980 O O . ALA B 1 118 ? 7.477 10.672 3.258 1 98.69 118 ALA B O 1
ATOM 2981 N N . THR B 1 119 ? 6.789 10.961 1.142 1 98.31 119 THR B N 1
ATOM 2982 C CA . THR B 1 119 ? 7.438 9.742 0.662 1 98.31 119 THR B CA 1
ATOM 2983 C C . THR B 1 119 ? 8.43 10.062 -0.454 1 98.31 119 THR B C 1
ATOM 2985 O O . THR B 1 119 ? 8.062 10.656 -1.467 1 98.31 119 THR B O 1
ATOM 2988 N N . ASP B 1 120 ? 9.703 9.75 -0.207 1 98.06 120 ASP B N 1
ATOM 2989 C CA . ASP B 1 120 ? 10.688 9.742 -1.279 1 98.06 120 ASP B CA 1
ATOM 2990 C C . ASP B 1 120 ? 10.43 8.609 -2.266 1 98.06 120 ASP B C 1
ATOM 2992 O O . ASP B 1 120 ? 10.781 7.457 -2.004 1 98.06 120 ASP B O 1
ATOM 2996 N N . LEU B 1 121 ? 9.836 8.922 -3.367 1 96.31 121 LEU B N 1
ATOM 2997 C CA . LEU B 1 121 ? 9.391 7.902 -4.312 1 96.31 121 LEU B CA 1
ATOM 2998 C C . LEU B 1 121 ? 10.586 7.281 -5.035 1 96.31 121 LEU B C 1
ATOM 3000 O O . LEU B 1 121 ? 10.531 6.113 -5.43 1 96.31 121 LEU B O 1
ATOM 3004 N N . ASP B 1 122 ? 11.641 8.031 -5.234 1 95.5 122 ASP B N 1
ATOM 3005 C CA . ASP B 1 122 ? 12.828 7.543 -5.93 1 95.5 122 ASP B CA 1
ATOM 3006 C C . ASP B 1 122 ? 13.516 6.438 -5.137 1 95.5 122 ASP B C 1
ATOM 3008 O O . ASP B 1 122 ? 13.969 5.445 -5.707 1 95.5 122 ASP B O 1
ATOM 3012 N N . ARG B 1 123 ? 13.555 6.566 -3.803 1 94.62 123 ARG B N 1
ATOM 3013 C CA . ARG B 1 123 ? 14.305 5.648 -2.951 1 94.62 123 ARG B CA 1
ATOM 3014 C C . ARG B 1 123 ? 13.367 4.707 -2.203 1 94.62 123 ARG B C 1
ATOM 3016 O O . ARG B 1 123 ? 13.805 3.688 -1.665 1 94.62 123 ARG B O 1
ATOM 3023 N N . GLY B 1 124 ? 12.102 5.031 -2.16 1 94.94 124 GLY B N 1
ATOM 3024 C CA . GLY B 1 124 ? 11.141 4.18 -1.481 1 94.94 124 GLY B CA 1
ATOM 3025 C C . GLY B 1 124 ? 11.266 4.223 0.03 1 94.94 124 GLY B C 1
ATOM 3026 O O . GLY B 1 124 ? 11.25 3.184 0.69 1 94.94 124 GLY B O 1
ATOM 3027 N N . VAL B 1 125 ? 11.414 5.449 0.541 1 96.25 125 VAL B N 1
ATOM 3028 C CA . VAL B 1 125 ? 11.57 5.59 1.984 1 96.25 125 VAL B CA 1
ATOM 3029 C C . VAL B 1 125 ? 10.75 6.777 2.484 1 96.25 125 VAL B C 1
ATOM 3031 O O . VAL B 1 125 ? 10.359 7.641 1.698 1 96.25 125 VAL B O 1
ATOM 3034 N N . VAL B 1 126 ? 10.477 6.805 3.77 1 98.19 126 VAL B N 1
ATOM 3035 C CA . VAL B 1 126 ? 9.812 7.934 4.422 1 98.19 126 VAL B CA 1
ATOM 3036 C C . VAL B 1 126 ? 10.781 9.109 4.523 1 98.19 126 VAL B C 1
ATOM 3038 O O . VAL B 1 126 ? 11.953 8.93 4.871 1 98.19 126 VAL B O 1
ATOM 3041 N N . LYS B 1 127 ? 10.336 10.227 4.152 1 98.81 127 LYS B N 1
ATOM 3042 C CA . LYS B 1 127 ? 11.102 11.461 4.352 1 98.81 127 LYS B CA 1
ATOM 3043 C C . LYS B 1 127 ? 10.414 12.375 5.359 1 98.81 127 LYS B C 1
ATOM 3045 O O . LYS B 1 127 ? 9.219 12.664 5.234 1 98.81 127 LYS B O 1
ATOM 3050 N N . VAL B 1 128 ? 11.148 12.766 6.359 1 98.88 128 VAL B N 1
ATOM 3051 C CA . VAL B 1 128 ? 10.672 13.711 7.363 1 98.88 128 VAL B CA 1
ATOM 3052 C C . VAL B 1 128 ? 11.367 15.055 7.18 1 98.88 128 VAL B C 1
ATOM 3054 O O . VAL B 1 128 ? 12.586 15.156 7.301 1 98.88 128 VAL B O 1
ATOM 3057 N N . PHE B 1 129 ? 10.578 16.078 6.895 1 98.88 129 PHE B N 1
ATOM 3058 C CA . PHE B 1 129 ? 11.125 17.406 6.727 1 98.88 129 PHE B CA 1
ATOM 3059 C C . PHE B 1 129 ? 11.016 18.203 8.023 1 98.88 129 PHE B C 1
ATOM 3061 O O . PHE B 1 129 ? 9.93 18.312 8.602 1 98.88 129 PHE B O 1
ATOM 3068 N N . SER B 1 130 ? 12.102 18.75 8.453 1 98.69 130 SER B N 1
ATOM 3069 C CA . SER B 1 130 ? 12.133 19.688 9.586 1 98.69 130 SER B CA 1
ATOM 3070 C C . SER B 1 130 ? 12.664 21.047 9.164 1 98.69 130 SER B C 1
ATOM 3072 O O . SER B 1 130 ? 12.727 21.969 9.977 1 98.69 130 SER B O 1
ATOM 3074 N N . GLN B 1 131 ? 13.07 21.125 7.934 1 98.69 131 GLN B N 1
ATOM 3075 C CA . GLN B 1 131 ? 13.539 22.359 7.316 1 98.69 131 GLN B CA 1
ATOM 3076 C C . GLN B 1 131 ? 13.18 22.406 5.836 1 98.69 131 GLN B C 1
ATOM 3078 O O . GLN B 1 131 ? 12.805 21.375 5.25 1 98.69 131 GLN B O 1
ATOM 3083 N N . GLY B 1 132 ? 13.266 23.625 5.293 1 98.44 132 GLY B N 1
ATOM 3084 C CA . GLY B 1 132 ? 12.992 23.812 3.875 1 98.44 132 GLY B CA 1
ATOM 3085 C C . GLY B 1 132 ? 11.68 24.516 3.607 1 98.44 132 GLY B C 1
ATOM 3086 O O . GLY B 1 132 ? 11.039 25.016 4.531 1 98.44 132 GLY B O 1
ATOM 3087 N N . SER B 1 133 ? 11.305 24.578 2.295 1 98.62 133 SER B N 1
ATOM 3088 C CA . SER B 1 133 ? 10.141 25.344 1.85 1 98.62 133 SER B CA 1
ATOM 3089 C C . SER B 1 133 ? 8.844 24.719 2.365 1 98.62 133 SER B C 1
ATOM 3091 O O . SER B 1 133 ? 8.539 23.562 2.061 1 98.62 133 SER B O 1
ATOM 3093 N N . LEU B 1 134 ? 8.07 25.531 3.088 1 98.5 134 LEU B N 1
ATOM 3094 C CA . LEU B 1 134 ? 6.777 25.078 3.588 1 98.5 134 LEU B CA 1
ATOM 3095 C C . LEU B 1 134 ? 5.859 24.688 2.436 1 98.5 134 LEU B C 1
ATOM 3097 O O . LEU B 1 134 ? 5.234 23.625 2.477 1 98.5 134 LEU B O 1
ATOM 3101 N N . VAL B 1 135 ? 5.809 25.469 1.409 1 97.88 135 VAL B N 1
ATOM 3102 C CA . VAL B 1 135 ? 4.898 25.25 0.288 1 97.88 135 VAL B CA 1
ATOM 3103 C C . VAL B 1 135 ? 5.238 23.938 -0.4 1 97.88 135 VAL B C 1
ATOM 3105 O O . VAL B 1 135 ? 4.359 23.094 -0.617 1 97.88 135 VAL B O 1
ATOM 3108 N N . GLU B 1 136 ? 6.52 23.703 -0.655 1 97.88 136 GLU B N 1
ATOM 3109 C CA . GLU B 1 136 ? 6.934 22.516 -1.396 1 97.88 136 GLU B CA 1
ATOM 3110 C C . GLU B 1 136 ? 6.754 21.25 -0.557 1 97.88 136 GLU B C 1
ATOM 3112 O O . GLU B 1 136 ? 6.273 20.219 -1.054 1 97.88 136 GLU B O 1
ATOM 3117 N N . THR B 1 137 ? 7.117 21.328 0.712 1 98.62 137 THR B N 1
ATOM 3118 C CA . THR B 1 137 ? 7.102 20.141 1.557 1 98.62 137 THR B CA 1
ATOM 3119 C C . THR B 1 137 ? 5.668 19.734 1.906 1 98.62 137 THR B C 1
ATOM 3121 O O . THR B 1 137 ? 5.324 18.562 1.896 1 98.62 137 THR B O 1
ATOM 3124 N N . VAL B 1 138 ? 4.801 20.719 2.203 1 98.06 138 VAL B N 1
ATOM 3125 C CA . VAL B 1 138 ? 3.396 20.422 2.477 1 98.06 138 VAL B CA 1
ATOM 3126 C C . VAL B 1 138 ? 2.73 19.875 1.219 1 98.06 138 VAL B C 1
ATOM 3128 O O . VAL B 1 138 ? 1.969 18.906 1.285 1 98.06 138 VAL B O 1
ATOM 3131 N N . THR B 1 139 ? 3.041 20.484 0.066 1 95.75 139 THR B N 1
ATOM 3132 C CA . THR B 1 139 ? 2.477 20 -1.188 1 95.75 139 THR B CA 1
ATOM 3133 C C . THR B 1 139 ? 2.898 18.562 -1.447 1 95.75 139 THR B C 1
ATOM 3135 O O . THR B 1 139 ? 2.072 17.719 -1.818 1 95.75 139 THR B O 1
ATOM 3138 N N . ALA B 1 140 ? 4.164 18.25 -1.229 1 96.44 140 ALA B N 1
ATOM 3139 C CA . ALA B 1 140 ? 4.664 16.891 -1.4 1 96.44 140 ALA B CA 1
ATOM 3140 C C . ALA B 1 140 ? 3.934 15.922 -0.478 1 96.44 140 ALA B C 1
ATOM 3142 O O . ALA B 1 140 ? 3.494 14.859 -0.913 1 96.44 140 ALA B O 1
ATOM 3143 N N . SER B 1 141 ? 3.779 16.312 0.731 1 97.69 141 SER B N 1
ATOM 3144 C CA . SER B 1 141 ? 3.145 15.492 1.751 1 97.69 141 SER B CA 1
ATOM 3145 C C . SER B 1 141 ? 1.692 15.188 1.395 1 97.69 141 SER B C 1
ATOM 3147 O O . SER B 1 141 ? 1.155 14.148 1.78 1 97.69 141 SER B O 1
ATOM 3149 N N . CYS B 1 142 ? 1.092 16.031 0.589 1 94.62 142 CYS B N 1
ATOM 3150 C CA . CYS B 1 142 ? -0.331 15.93 0.286 1 94.62 142 CYS B CA 1
ATOM 3151 C C . CYS B 1 142 ? -0.553 15.305 -1.087 1 94.62 142 CYS B C 1
ATOM 3153 O O . CYS B 1 142 ? -1.693 15.164 -1.533 1 94.62 142 CYS B O 1
ATOM 3155 N N . SER B 1 143 ? 0.479 14.938 -1.771 1 92.56 143 SER B N 1
ATOM 3156 C CA . SER B 1 143 ? 0.37 14.469 -3.148 1 92.56 143 SER B CA 1
ATOM 3157 C C . SER B 1 143 ? 0.097 12.969 -3.201 1 92.56 143 SER B C 1
ATOM 3159 O O . SER B 1 143 ? 0.985 12.18 -3.535 1 92.56 143 SER B O 1
ATOM 3161 N N . ILE B 1 144 ? -1.117 12.531 -2.994 1 91.56 144 ILE B N 1
ATOM 3162 C CA . ILE B 1 144 ? -1.513 11.133 -3.053 1 91.56 144 ILE B CA 1
ATOM 3163 C C . ILE B 1 144 ? -1.214 10.57 -4.441 1 91.56 144 ILE B C 1
ATOM 3165 O O . ILE B 1 144 ? -1.639 11.133 -5.453 1 91.56 144 ILE B O 1
ATOM 3169 N N . PRO B 1 145 ? -0.524 9.523 -4.504 1 89.94 145 PRO B N 1
ATOM 3170 C CA . PRO B 1 145 ? -0.2 8.953 -5.812 1 89.94 145 PRO B CA 1
ATOM 3171 C C . PRO B 1 145 ? -1.438 8.719 -6.676 1 89.94 145 PRO B C 1
ATOM 3173 O O . PRO B 1 145 ? -2.48 8.305 -6.164 1 89.94 145 PRO B O 1
ATOM 3176 N N . ILE B 1 146 ? -1.278 8.93 -8.039 1 81.62 146 ILE B N 1
ATOM 3177 C CA . ILE B 1 146 ? -2.299 8.68 -9.047 1 81.62 146 ILE B CA 1
ATOM 3178 C C . ILE B 1 146 ? -3.373 9.766 -8.977 1 81.62 146 ILE B C 1
ATOM 3180 O O . ILE B 1 146 ? -3.85 10.242 -10.008 1 81.62 146 ILE B O 1
ATOM 3184 N N . LEU B 1 147 ? -3.693 10.203 -7.777 1 81.5 147 LEU B N 1
ATOM 3185 C CA . LEU B 1 147 ? -4.723 11.227 -7.633 1 81.5 147 LEU B CA 1
ATOM 3186 C C . LEU B 1 147 ? -4.137 12.617 -7.855 1 81.5 147 LEU B C 1
ATOM 3188 O O . LEU B 1 147 ? -4.816 13.5 -8.383 1 81.5 147 LEU B O 1
ATOM 3192 N N . PHE B 1 148 ? -2.846 12.734 -7.477 1 84.31 148 PHE B N 1
ATOM 3193 C CA . PHE B 1 148 ? -2.127 13.992 -7.664 1 84.31 148 PHE B CA 1
ATOM 3194 C C . PHE B 1 148 ? -0.747 13.742 -8.258 1 84.31 148 PHE B C 1
ATOM 3196 O O . PHE B 1 148 ? -0.185 12.656 -8.109 1 84.31 148 PHE B O 1
ATOM 3203 N N . ASN B 1 149 ? -0.235 14.773 -8.898 1 85.19 149 ASN B N 1
ATOM 3204 C CA . ASN B 1 149 ? 1.117 14.656 -9.438 1 85.19 149 ASN B CA 1
ATOM 3205 C C . ASN B 1 149 ? 2.164 14.68 -8.328 1 85.19 149 ASN B C 1
ATOM 3207 O O . ASN B 1 149 ? 2.018 15.406 -7.344 1 85.19 149 ASN B O 1
ATOM 3211 N N . PRO B 1 150 ? 3.195 13.922 -8.547 1 91.12 150 PRO B N 1
ATOM 3212 C CA . PRO B 1 150 ? 4.312 14.008 -7.605 1 91.12 150 PRO B CA 1
ATOM 3213 C C . PRO B 1 150 ? 4.977 15.383 -7.605 1 91.12 150 PRO B C 1
ATOM 3215 O O . PRO B 1 150 ? 4.777 16.172 -8.531 1 91.12 150 PRO B O 1
ATOM 3218 N N . VAL B 1 151 ? 5.699 15.664 -6.609 1 93.12 151 VAL B N 1
ATOM 3219 C CA . VAL B 1 151 ? 6.406 16.922 -6.453 1 93.12 151 VAL B CA 1
ATOM 3220 C C . VAL B 1 151 ? 7.914 16.688 -6.453 1 93.12 151 VAL B C 1
ATOM 3222 O O . VAL B 1 151 ? 8.398 15.773 -5.77 1 93.12 151 VAL B O 1
ATOM 3225 N N . GLU B 1 152 ? 8.602 17.469 -7.223 1 94.88 152 GLU B N 1
ATOM 3226 C CA . GLU B 1 152 ? 10.055 17.375 -7.227 1 94.88 152 GLU B CA 1
ATOM 3227 C C . GLU B 1 152 ? 10.68 18.438 -6.32 1 94.88 152 GLU B C 1
ATOM 3229 O O . GLU B 1 152 ? 10.383 19.625 -6.457 1 94.88 152 GLU B O 1
ATOM 3234 N N . ILE B 1 153 ? 11.422 18.047 -5.367 1 97.38 153 ILE B N 1
ATOM 3235 C CA . ILE B 1 153 ? 12.18 18.922 -4.488 1 97.38 153 ILE B CA 1
ATOM 3236 C C . ILE B 1 153 ? 13.664 18.547 -4.547 1 97.38 153 ILE B C 1
ATOM 3238 O O . ILE B 1 153 ? 14.047 17.438 -4.18 1 97.38 153 ILE B O 1
ATOM 3242 N N . ASP B 1 154 ? 14.477 19.438 -5.016 1 96.88 154 ASP B N 1
ATOM 3243 C CA . ASP B 1 154 ? 15.922 19.266 -5.094 1 96.88 154 ASP B CA 1
ATOM 3244 C C . ASP B 1 154 ? 16.281 18 -5.867 1 96.88 154 ASP B C 1
ATOM 3246 O O . ASP B 1 154 ? 17.078 17.188 -5.406 1 96.88 154 ASP B O 1
ATOM 3250 N N . GLY B 1 155 ? 15.555 17.688 -6.879 1 95.44 155 GLY B N 1
ATOM 3251 C CA . GLY B 1 155 ? 15.867 16.578 -7.781 1 95.44 155 GLY B CA 1
ATOM 3252 C C . GLY B 1 155 ? 15.266 15.266 -7.34 1 95.44 155 GLY B C 1
ATOM 3253 O O . GLY B 1 155 ? 15.422 14.25 -8.023 1 95.44 155 GLY B O 1
ATOM 3254 N N . THR B 1 156 ? 14.609 15.266 -6.234 1 96.75 156 THR B N 1
ATOM 3255 C CA . THR B 1 156 ? 13.977 14.062 -5.715 1 96.75 156 THR B CA 1
ATOM 3256 C C . THR B 1 156 ? 12.461 14.133 -5.887 1 96.75 156 THR B C 1
ATOM 3258 O O . THR B 1 156 ? 11.852 15.172 -5.645 1 96.75 156 THR B O 1
ATOM 3261 N N . THR B 1 157 ? 11.82 13 -6.316 1 95.81 157 THR B N 1
ATOM 3262 C CA . THR B 1 157 ? 10.383 12.938 -6.531 1 95.81 157 THR B CA 1
ATOM 3263 C C . THR B 1 157 ? 9.664 12.477 -5.266 1 95.81 157 THR B C 1
ATOM 3265 O O . THR B 1 157 ? 9.969 11.406 -4.73 1 95.81 157 THR B O 1
ATOM 3268 N N . TYR B 1 158 ? 8.711 13.289 -4.812 1 96.75 158 TYR B N 1
ATOM 3269 C CA . TYR B 1 158 ? 7.984 12.977 -3.584 1 96.75 158 TYR B CA 1
ATOM 3270 C C . TYR B 1 158 ? 6.5 12.797 -3.859 1 96.75 158 TYR B C 1
ATOM 3272 O O . TYR B 1 158 ? 5.957 13.391 -4.793 1 96.75 158 TYR B O 1
ATOM 3280 N N . VAL B 1 159 ? 5.891 11.961 -3.08 1 95.25 159 VAL B N 1
ATOM 3281 C CA . VAL B 1 159 ? 4.441 11.789 -3.035 1 95.25 159 VAL B CA 1
ATOM 3282 C C . VAL B 1 159 ? 3.963 11.82 -1.586 1 95.25 159 VAL B C 1
ATOM 3284 O O . VAL B 1 159 ? 4.75 12.086 -0.671 1 95.25 159 VAL B O 1
ATOM 3287 N N . ASP B 1 160 ? 2.727 11.633 -1.387 1 96.31 160 ASP B N 1
ATOM 3288 C CA . ASP B 1 160 ? 2.072 11.703 -0.084 1 96.31 160 ASP B CA 1
ATOM 3289 C C . ASP B 1 160 ? 2.775 10.805 0.93 1 96.31 160 ASP B C 1
ATOM 3291 O O . ASP B 1 160 ? 3.119 9.656 0.62 1 96.31 160 ASP B O 1
ATOM 3295 N N . GLY B 1 161 ? 2.92 11.305 2.127 1 98.19 161 GLY B N 1
ATOM 3296 C CA . GLY B 1 161 ? 3.572 10.555 3.188 1 98.19 161 GLY B CA 1
ATOM 3297 C C . GLY B 1 161 ? 2.791 9.328 3.617 1 98.19 161 GLY B C 1
ATOM 3298 O O . GLY B 1 161 ? 3.361 8.383 4.172 1 98.19 161 GLY B O 1
ATOM 3299 N N . GLY B 1 162 ? 1.519 9.328 3.412 1 97.62 162 GLY B N 1
ATOM 3300 C CA . GLY B 1 162 ? 0.644 8.242 3.832 1 97.62 162 GLY B CA 1
ATOM 3301 C C . GLY B 1 162 ? 0.961 6.926 3.156 1 97.62 162 GLY B C 1
ATOM 3302 O O . GLY B 1 162 ? 0.533 5.867 3.621 1 97.62 162 GLY B O 1
ATOM 3303 N N . LEU B 1 163 ? 1.746 6.996 2.1 1 96.75 163 LEU B N 1
ATOM 3304 C CA . LEU B 1 163 ? 2.102 5.758 1.415 1 96.75 163 LEU B CA 1
ATOM 3305 C C . LEU B 1 163 ? 2.834 4.809 2.355 1 96.75 163 LEU B C 1
ATOM 3307 O O . LEU B 1 163 ? 2.615 3.594 2.312 1 96.75 163 LEU B O 1
ATOM 3311 N N . PHE B 1 164 ? 3.682 5.43 3.266 1 96.88 164 PHE B N 1
ATOM 3312 C CA . PHE B 1 164 ? 4.434 4.586 4.184 1 96.88 164 PHE B CA 1
ATOM 3313 C C . PHE B 1 164 ? 4.133 4.957 5.633 1 96.88 164 PHE B C 1
ATOM 3315 O O . PHE B 1 164 ? 4.344 4.152 6.543 1 96.88 164 PHE B O 1
ATOM 3322 N N . LYS B 1 165 ? 3.67 6.156 5.797 1 98.06 165 LYS B N 1
ATOM 3323 C CA . LYS B 1 165 ? 3.484 6.605 7.176 1 98.06 165 LYS B CA 1
ATOM 3324 C C . LYS B 1 165 ? 2.359 7.633 7.273 1 98.06 165 LYS B C 1
ATOM 3326 O O . LYS B 1 165 ? 2.613 8.836 7.309 1 98.06 165 LYS B O 1
ATOM 3331 N N . ASP B 1 166 ? 1.146 7.168 7.535 1 98.25 166 ASP B N 1
ATOM 3332 C CA . ASP B 1 166 ? -0.018 8.047 7.535 1 98.25 166 ASP B CA 1
ATOM 3333 C C . ASP B 1 166 ? -0.176 8.742 8.883 1 98.25 166 ASP B C 1
ATOM 3335 O O . ASP B 1 166 ? -0.529 9.922 8.945 1 98.25 166 ASP B O 1
ATOM 3339 N N . LEU B 1 167 ? 0.029 7.996 9.992 1 98.69 167 LEU B N 1
ATOM 3340 C CA . LEU B 1 167 ? 0.105 8.578 11.328 1 98.69 167 LEU B CA 1
ATOM 3341 C C . LEU B 1 167 ? 1.553 8.68 11.797 1 98.69 167 LEU B C 1
ATOM 3343 O O . LEU B 1 167 ? 2.182 7.668 12.102 1 98.69 167 LEU B O 1
ATOM 3347 N N . PRO B 1 168 ? 2.053 9.875 11.891 1 98.75 168 PRO B N 1
ATOM 3348 C CA . PRO B 1 168 ? 3.498 10.016 12.094 1 98.75 168 PRO B CA 1
ATOM 3349 C C . PRO B 1 168 ? 3.877 10.133 13.562 1 98.75 168 PRO B C 1
ATOM 3351 O O . PRO B 1 168 ? 4.676 11 13.938 1 98.75 168 PRO B O 1
ATOM 3354 N N . ALA B 1 169 ? 3.4 9.258 14.398 1 98.69 169 ALA B N 1
ATOM 3355 C CA . ALA B 1 169 ? 3.688 9.266 15.836 1 98.69 169 ALA B CA 1
ATOM 3356 C C . ALA B 1 169 ? 5.152 8.922 16.094 1 98.69 169 ALA B C 1
ATOM 3358 O O . ALA B 1 169 ? 5.812 9.586 16.906 1 98.69 169 ALA B O 1
ATOM 3359 N N . SER B 1 170 ? 5.73 7.969 15.398 1 98.38 170 SER B N 1
ATOM 3360 C CA . SER B 1 170 ? 7.094 7.516 15.648 1 98.38 170 SER B CA 1
ATOM 3361 C C . SER B 1 170 ? 8.109 8.594 15.281 1 98.38 170 SER B C 1
ATOM 3363 O O . SER B 1 170 ? 9.25 8.57 15.758 1 98.38 170 SER B O 1
ATOM 3365 N N . VAL B 1 171 ? 7.676 9.508 14.461 1 98.56 171 VAL B N 1
ATOM 3366 C CA . VAL B 1 171 ? 8.555 10.562 13.969 1 98.56 171 VAL B CA 1
ATOM 3367 C C . VAL B 1 171 ? 8.961 11.477 15.125 1 98.56 171 VAL B C 1
ATOM 3369 O O . VAL B 1 171 ? 10.078 12 15.148 1 98.56 171 VAL B O 1
ATOM 3372 N N . ILE B 1 172 ? 8.047 11.57 16.172 1 98.38 172 ILE B N 1
ATOM 3373 C CA . ILE B 1 172 ? 8.359 12.508 17.25 1 98.38 172 ILE B CA 1
ATOM 3374 C C . ILE B 1 172 ? 8.18 11.828 18.594 1 98.38 172 ILE B C 1
ATOM 3376 O O . ILE B 1 172 ? 8.086 12.492 19.641 1 98.38 172 ILE B O 1
ATOM 3380 N N . ARG B 1 173 ? 8.086 10.547 18.562 1 97.81 173 ARG B N 1
ATOM 3381 C CA . ARG B 1 173 ? 7.84 9.828 19.812 1 97.81 173 ARG B CA 1
ATOM 3382 C C . ARG B 1 173 ? 8.945 10.094 20.828 1 97.81 173 ARG B C 1
ATOM 3384 O O . ARG B 1 173 ? 8.672 10.32 22.016 1 97.81 173 ARG B O 1
ATOM 3391 N N . GLU B 1 174 ? 10.156 10.086 20.375 1 96.5 174 GLU B N 1
ATOM 3392 C CA . GLU B 1 174 ? 11.297 10.25 21.266 1 96.5 174 GLU B CA 1
ATOM 3393 C C . GLU B 1 174 ? 11.531 11.719 21.625 1 96.5 174 GLU B C 1
ATOM 3395 O O . GLU B 1 174 ? 12.32 12.031 22.5 1 96.5 174 GLU B O 1
ATOM 3400 N N . ASP B 1 175 ? 10.781 12.594 20.984 1 97.31 175 ASP B N 1
ATOM 3401 C CA . ASP B 1 175 ? 10.992 14.023 21.172 1 97.31 175 ASP B CA 1
ATOM 3402 C C . ASP B 1 175 ? 10.039 14.578 22.234 1 97.31 175 ASP B C 1
ATOM 3404 O O . ASP B 1 175 ? 10.195 15.719 22.688 1 97.31 175 ASP B O 1
ATOM 3408 N N . CYS B 1 176 ? 9.047 13.828 22.672 1 96.25 176 CYS B N 1
ATOM 3409 C CA . CYS B 1 176 ? 8.031 14.367 23.562 1 96.25 176 CYS B CA 1
ATOM 3410 C C . CYS B 1 176 ? 7.75 13.414 24.719 1 96.25 176 CYS B C 1
ATOM 3412 O O . CYS B 1 176 ? 7.902 12.195 24.578 1 96.25 176 CYS B O 1
ATOM 3414 N N . ARG B 1 177 ? 7.367 13.93 25.828 1 96.06 177 ARG B N 1
ATOM 3415 C CA . ARG B 1 177 ? 7.082 13.148 27.031 1 96.06 177 ARG B CA 1
ATOM 3416 C C . ARG B 1 177 ? 5.695 12.516 26.953 1 96.06 177 ARG B C 1
ATOM 3418 O O . ARG B 1 177 ? 5.492 11.398 27.438 1 96.06 177 ARG B O 1
ATOM 3425 N N . TYR B 1 178 ? 4.773 13.234 26.375 1 95.81 178 TYR B N 1
ATOM 3426 C CA . TYR B 1 178 ? 3.4 12.781 26.172 1 95.81 178 TYR B CA 1
ATOM 3427 C C . TYR B 1 178 ? 2.971 13 24.719 1 95.81 178 TYR B C 1
ATOM 3429 O O . TYR B 1 178 ? 3.033 14.117 24.203 1 95.81 178 TYR B O 1
ATOM 3437 N N . LEU B 1 179 ? 2.539 11.93 24.078 1 97.56 179 LEU B N 1
ATOM 3438 C CA . LEU B 1 179 ? 2.229 12.016 22.656 1 97.56 179 LEU B CA 1
ATOM 3439 C C . LEU B 1 179 ? 0.741 11.781 22.406 1 97.56 179 LEU B C 1
ATOM 3441 O O . LEU B 1 179 ? 0.205 10.727 22.766 1 97.56 179 LEU B O 1
ATOM 3445 N N . ILE B 1 180 ? 0.111 12.781 21.828 1 98 180 ILE B N 1
ATOM 3446 C CA . ILE B 1 180 ? -1.281 12.68 21.406 1 98 180 ILE B CA 1
ATOM 3447 C C . ILE B 1 180 ? -1.346 12.398 19.906 1 98 180 ILE B C 1
ATOM 3449 O O . ILE B 1 180 ? -0.738 13.117 19.109 1 98 180 ILE B O 1
ATOM 3453 N N . GLY B 1 181 ? -1.971 11.344 19.531 1 98.56 181 GLY B N 1
ATOM 3454 C CA . GLY B 1 181 ? -2.217 11.039 18.125 1 98.56 181 GLY B CA 1
ATOM 3455 C C . GLY B 1 181 ? -3.652 11.297 17.703 1 98.56 181 GLY B C 1
ATOM 3456 O O . GLY B 1 181 ? -4.586 11.023 18.453 1 98.56 181 GLY B O 1
ATOM 3457 N N . VAL B 1 182 ? -3.84 11.883 16.578 1 98.69 182 VAL B N 1
ATOM 3458 C CA . VAL B 1 182 ? -5.156 12.062 15.969 1 98.69 182 VAL B CA 1
ATOM 3459 C C . VAL B 1 182 ? -5.223 11.297 14.648 1 98.69 182 VAL B C 1
ATOM 3461 O O . VAL B 1 182 ? -4.52 11.625 13.695 1 98.69 182 VAL B O 1
ATOM 3464 N N . HIS B 1 183 ? -6.039 10.32 14.586 1 97.81 183 HIS B N 1
ATOM 3465 C CA . HIS B 1 183 ? -6.148 9.43 13.43 1 97.81 183 HIS B CA 1
ATOM 3466 C C . HIS B 1 183 ? -7.516 9.562 12.766 1 97.81 183 HIS B C 1
ATOM 3468 O O . HIS B 1 183 ? -8.547 9.297 13.391 1 97.81 183 HIS B O 1
ATOM 3474 N N . LEU B 1 184 ? -7.512 9.852 11.492 1 96.25 184 LEU B N 1
ATOM 3475 C CA . LEU B 1 184 ? -8.766 10.211 10.836 1 96.25 184 LEU B CA 1
ATOM 3476 C C . LEU B 1 184 ? -9.148 9.164 9.797 1 96.25 184 LEU B C 1
ATOM 3478 O O . LEU B 1 184 ? -10.047 9.391 8.977 1 96.25 184 LEU B O 1
ATOM 3482 N N . ASN B 1 185 ? -8.438 8.016 9.711 1 90.81 185 ASN B N 1
ATOM 3483 C CA . ASN B 1 185 ? -8.719 6.949 8.758 1 90.81 185 ASN B CA 1
ATOM 3484 C C . ASN B 1 185 ? -8.945 5.613 9.461 1 90.81 185 ASN B C 1
ATOM 3486 O O . ASN B 1 185 ? -8.258 4.633 9.18 1 90.81 185 ASN B O 1
ATOM 3490 N N . PRO B 1 186 ? -9.992 5.543 10.281 1 84.5 186 PRO B N 1
ATOM 3491 C CA . PRO B 1 186 ? -10.18 4.316 11.07 1 84.5 186 PRO B CA 1
ATOM 3492 C C . PRO B 1 186 ? -10.773 3.176 10.25 1 84.5 186 PRO B C 1
ATOM 3494 O O . PRO B 1 186 ? -10.555 2.004 10.562 1 84.5 186 PRO B O 1
ATOM 3497 N N . LYS B 1 187 ? -11.547 3.547 9.289 1 80.12 187 LYS B N 1
ATOM 3498 C CA . LYS B 1 187 ? -12.195 2.551 8.445 1 80.12 187 LYS B CA 1
ATOM 3499 C C . LYS B 1 187 ? -12.602 3.152 7.102 1 80.12 187 LYS B C 1
ATOM 3501 O O . LYS B 1 187 ? -12.758 4.371 6.98 1 80.12 187 LYS B O 1
ATOM 3506 N N . GLU B 1 188 ? -12.742 2.252 6.137 1 80.81 188 GLU B N 1
ATOM 3507 C CA . GLU B 1 188 ? -13.219 2.697 4.828 1 80.81 188 GLU B CA 1
ATOM 3508 C C . GLU B 1 188 ? -14.734 2.562 4.719 1 80.81 188 GLU B C 1
ATOM 3510 O O . GLU B 1 188 ? -15.312 1.61 5.246 1 80.81 188 GLU B O 1
ATOM 3515 N N . PRO B 1 189 ? -15.25 3.525 4.008 1 76.19 189 PRO B N 1
ATOM 3516 C CA . PRO B 1 189 ? -16.688 3.367 3.768 1 76.19 189 PRO B CA 1
ATOM 3517 C C . PRO B 1 189 ? -17.016 2.121 2.951 1 76.19 189 PRO B C 1
ATOM 3519 O O . PRO B 1 189 ? -16.156 1.603 2.234 1 76.19 189 PRO B O 1
ATOM 3522 N N . SER B 1 190 ? -18.266 1.743 3.064 1 78.44 190 SER B N 1
ATOM 3523 C CA . SER B 1 190 ? -18.688 0.545 2.344 1 78.44 190 SER B CA 1
ATOM 3524 C C . SER B 1 190 ? -18.797 0.811 0.845 1 78.44 190 SER B C 1
ATOM 3526 O O . SER B 1 190 ? -18.406 -0.036 0.032 1 78.44 190 SER B O 1
ATOM 3528 N N . ASP B 1 191 ? -19.234 1.985 0.547 1 84.06 191 ASP B N 1
ATOM 3529 C CA . ASP B 1 191 ? -19.438 2.297 -0.864 1 84.06 191 ASP B CA 1
ATOM 3530 C C . ASP B 1 191 ? -18.25 3.076 -1.432 1 84.06 191 ASP B C 1
ATOM 3532 O O . ASP B 1 191 ? -17.609 3.836 -0.713 1 84.06 191 ASP B O 1
ATOM 3536 N N . TYR B 1 192 ? -17.938 2.771 -2.617 1 84.06 192 TYR B N 1
ATOM 3537 C CA . TYR B 1 192 ? -16.922 3.502 -3.367 1 84.06 192 TYR B CA 1
ATOM 3538 C C . TYR B 1 192 ? -17.203 3.449 -4.863 1 84.06 192 TYR B C 1
ATOM 3540 O O . TYR B 1 192 ? -17.938 2.572 -5.332 1 84.06 192 TYR B O 1
ATOM 3548 N N . LYS B 1 193 ? -16.766 4.422 -5.508 1 81.19 193 LYS B N 1
ATOM 3549 C CA . LYS B 1 193 ? -16.953 4.453 -6.953 1 81.19 193 LYS B CA 1
ATOM 3550 C C . LYS B 1 193 ? -16.031 3.455 -7.652 1 81.19 193 LYS B C 1
ATOM 3552 O O . LYS B 1 193 ? -14.844 3.35 -7.312 1 81.19 193 LYS B O 1
ATOM 3557 N N . LYS B 1 194 ? -16.562 2.752 -8.633 1 81.38 194 LYS B N 1
ATOM 3558 C CA . LYS B 1 194 ? -15.789 1.728 -9.328 1 81.38 194 LYS B CA 1
ATOM 3559 C C . LYS B 1 194 ? -15.031 2.32 -10.516 1 81.38 194 LYS B C 1
ATOM 3561 O O . LYS B 1 194 ? -14.648 1.598 -11.438 1 81.38 194 LYS B O 1
ATOM 3566 N N . SER B 1 195 ? -14.867 3.637 -10.43 1 79.94 195 SER B N 1
ATOM 3567 C CA . SER B 1 195 ? -13.992 4.312 -11.383 1 79.94 195 SER B CA 1
ATOM 3568 C C . SER B 1 195 ? -12.523 4.102 -11.031 1 79.94 195 SER B C 1
ATOM 3570 O O . SER B 1 195 ? -12.203 3.6 -9.953 1 79.94 195 SER B O 1
ATOM 3572 N N . LEU B 1 196 ? -11.648 4.355 -11.938 1 77.62 196 LEU B N 1
ATOM 3573 C CA . LEU B 1 196 ? -10.219 4.242 -11.703 1 77.62 196 LEU B CA 1
ATOM 3574 C C . LEU B 1 196 ? -9.812 5.012 -10.445 1 77.62 196 LEU B C 1
ATOM 3576 O O . LEU B 1 196 ? -9.062 4.496 -9.617 1 77.62 196 LEU B O 1
ATOM 3580 N N . PHE B 1 197 ? -10.375 6.156 -10.328 1 78.81 197 PHE B N 1
ATOM 3581 C CA . PHE B 1 197 ? -10.023 7.004 -9.195 1 78.81 197 PHE B CA 1
ATOM 3582 C C . PHE B 1 197 ? -10.633 6.457 -7.906 1 78.81 197 PHE B C 1
ATOM 3584 O O . PHE B 1 197 ? -10.008 6.531 -6.844 1 78.81 197 PHE B O 1
ATOM 3591 N N . GLY B 1 198 ? -11.836 6.008 -8.047 1 84.12 198 GLY B N 1
ATOM 3592 C CA . GLY B 1 198 ? -12.461 5.391 -6.883 1 84.12 198 GLY B CA 1
ATOM 3593 C C . GLY B 1 198 ? -11.703 4.176 -6.379 1 84.12 198 GLY B C 1
ATOM 3594 O O . GLY B 1 198 ? -11.562 3.986 -5.168 1 84.12 198 GLY B O 1
ATOM 3595 N N . ILE B 1 199 ? -11.156 3.436 -7.309 1 86.94 199 ILE B N 1
ATOM 3596 C CA . ILE B 1 199 ? -10.375 2.252 -6.969 1 86.94 199 ILE B CA 1
ATOM 3597 C C . ILE B 1 199 ? -9.055 2.67 -6.336 1 86.94 199 ILE B C 1
ATOM 3599 O O . ILE B 1 199 ? -8.633 2.105 -5.32 1 86.94 199 ILE B O 1
ATOM 3603 N N . ALA B 1 200 ? -8.445 3.658 -6.902 1 86 200 ALA B N 1
ATOM 3604 C CA . ALA B 1 200 ? -7.199 4.172 -6.34 1 86 200 ALA B CA 1
ATOM 3605 C C . ALA B 1 200 ? -7.406 4.676 -4.914 1 86 200 ALA B C 1
ATOM 3607 O O . ALA B 1 200 ? -6.633 4.352 -4.016 1 86 200 ALA B O 1
ATOM 3608 N N . GLU B 1 201 ? -8.422 5.457 -4.766 1 86.81 201 GLU B N 1
ATOM 3609 C CA . GLU B 1 201 ? -8.758 6.008 -3.457 1 86.81 201 GLU B CA 1
ATOM 3610 C C . GLU B 1 201 ? -8.961 4.898 -2.428 1 86.81 201 GLU B C 1
ATOM 3612 O O . GLU B 1 201 ? -8.469 4.996 -1.301 1 86.81 201 GLU B O 1
ATOM 3617 N N . ARG B 1 202 ? -9.664 3.934 -2.828 1 91.25 202 ARG B N 1
ATOM 3618 C CA . ARG B 1 202 ? -9.961 2.822 -1.928 1 91.25 202 ARG B CA 1
ATOM 3619 C C . ARG B 1 202 ? -8.688 2.055 -1.576 1 91.25 202 ARG B C 1
ATOM 3621 O O . ARG B 1 202 ? -8.453 1.734 -0.409 1 91.25 202 ARG B O 1
ATOM 3628 N N . CYS B 1 203 ? -7.875 1.749 -2.535 1 92.12 203 CYS B N 1
ATOM 3629 C CA . CYS B 1 203 ? -6.625 1.032 -2.309 1 92.12 203 CYS B CA 1
ATOM 3630 C C . CYS B 1 203 ? -5.711 1.811 -1.369 1 92.12 203 CYS B C 1
ATOM 3632 O O . CYS B 1 203 ? -5.215 1.262 -0.385 1 92.12 203 CYS B O 1
ATOM 3634 N N . PHE B 1 204 ? -5.555 3.055 -1.63 1 90.88 204 PHE B N 1
ATOM 3635 C CA . PHE B 1 204 ? -4.66 3.857 -0.807 1 90.88 204 PHE B CA 1
ATOM 3636 C C . PHE B 1 204 ? -5.25 4.078 0.581 1 90.88 204 PHE B C 1
ATOM 3638 O O . PHE B 1 204 ? -4.516 4.152 1.569 1 90.88 204 PHE B O 1
ATOM 3645 N N . GLY B 1 205 ? -6.578 4.176 0.65 1 92.44 205 GLY B N 1
ATOM 3646 C CA . GLY B 1 205 ? -7.207 4.215 1.959 1 92.44 205 GLY B CA 1
ATOM 3647 C C . GLY B 1 205 ? -6.836 3.035 2.838 1 92.44 205 GLY B C 1
ATOM 3648 O O . GLY B 1 205 ? -6.508 3.207 4.012 1 92.44 205 GLY B O 1
ATOM 3649 N N . TYR B 1 206 ? -6.867 1.865 2.227 1 94 206 TYR B N 1
ATOM 3650 C CA . TYR B 1 206 ? -6.492 0.661 2.957 1 94 206 TYR B CA 1
ATOM 3651 C C . TYR B 1 206 ? -5.02 0.704 3.357 1 94 206 TYR B C 1
ATOM 3653 O O . TYR B 1 206 ? -4.664 0.311 4.473 1 94 206 TYR B O 1
ATOM 3661 N N . ILE B 1 207 ? -4.18 1.188 2.486 1 93.94 207 ILE B N 1
ATOM 3662 C CA . ILE B 1 207 ? -2.742 1.247 2.732 1 93.94 207 ILE B CA 1
ATOM 3663 C C . ILE B 1 207 ? -2.453 2.24 3.855 1 93.94 207 ILE B C 1
ATOM 3665 O O . ILE B 1 207 ? -1.687 1.94 4.777 1 93.94 207 ILE B O 1
ATOM 3669 N N . PHE B 1 208 ? -3.08 3.369 3.77 1 94.88 208 PHE B N 1
ATOM 3670 C CA . PHE B 1 208 ? -2.895 4.395 4.789 1 94.88 208 PHE B CA 1
ATOM 3671 C C . PHE B 1 208 ? -3.303 3.873 6.164 1 94.88 208 PHE B C 1
ATOM 3673 O O . PHE B 1 208 ? -2.58 4.062 7.145 1 94.88 208 PHE B O 1
ATOM 3680 N N . ARG B 1 209 ? -4.387 3.217 6.195 1 93.81 209 ARG B N 1
ATOM 3681 C CA . ARG B 1 209 ? -4.859 2.662 7.457 1 93.81 209 ARG B CA 1
ATOM 3682 C C . ARG B 1 209 ? -3.902 1.598 7.98 1 93.81 209 ARG B C 1
ATOM 3684 O O . ARG B 1 209 ? -3.537 1.608 9.156 1 93.81 209 ARG B O 1
ATOM 3691 N N . ALA B 1 210 ? -3.502 0.729 7.141 1 92.44 210 ALA B N 1
ATOM 3692 C CA . ALA B 1 210 ? -2.652 -0.388 7.547 1 92.44 210 ALA B CA 1
ATOM 3693 C C . ALA B 1 210 ? -1.331 0.11 8.125 1 92.44 210 ALA B C 1
ATOM 3695 O O . ALA B 1 210 ? -0.849 -0.414 9.133 1 92.44 210 ALA B O 1
ATOM 3696 N N . ASN B 1 211 ? -0.742 1.112 7.516 1 93.44 211 ASN B N 1
ATOM 3697 C CA . ASN B 1 211 ? 0.581 1.526 7.973 1 93.44 211 ASN B CA 1
ATOM 3698 C C . ASN B 1 211 ? 0.493 2.471 9.164 1 93.44 211 ASN B C 1
ATOM 3700 O O . ASN B 1 211 ? 1.517 2.898 9.703 1 93.44 211 ASN B O 1
ATOM 3704 N N . SER B 1 212 ? -0.732 2.83 9.586 1 96.5 212 SER B N 1
ATOM 3705 C CA . SER B 1 212 ? -0.904 3.668 10.773 1 96.5 212 SER B CA 1
ATOM 3706 C C . SER B 1 212 ? -0.95 2.826 12.039 1 96.5 212 SER B C 1
ATOM 3708 O O . SER B 1 212 ? -0.77 3.348 13.148 1 96.5 212 SER B O 1
ATOM 3710 N N . LEU B 1 213 ? -1.206 1.565 11.93 1 94.31 213 LEU B N 1
ATOM 3711 C CA . LEU B 1 213 ? -1.495 0.691 13.062 1 94.31 213 LEU B CA 1
ATOM 3712 C C . LEU B 1 213 ? -0.323 0.659 14.039 1 94.31 213 LEU B C 1
ATOM 3714 O O . LEU B 1 213 ? -0.508 0.835 15.242 1 94.31 213 LEU B O 1
ATOM 3718 N N . PRO B 1 214 ? 0.945 0.513 13.555 1 94.94 214 PRO B N 1
ATOM 3719 C CA . PRO B 1 214 ? 2.057 0.506 14.508 1 94.94 214 PRO B CA 1
ATOM 3720 C C . PRO B 1 214 ? 2.188 1.823 15.273 1 94.94 214 PRO B C 1
ATOM 3722 O O . PRO B 1 214 ? 2.494 1.821 16.469 1 94.94 214 PRO B O 1
ATOM 3725 N N . ASP B 1 215 ? 1.936 2.893 14.602 1 97.5 215 ASP B N 1
ATOM 3726 C CA . ASP B 1 215 ? 2.105 4.207 15.211 1 97.5 215 ASP B CA 1
ATOM 3727 C C . ASP B 1 215 ? 0.98 4.5 16.203 1 97.5 215 ASP B C 1
ATOM 3729 O O . ASP B 1 215 ? 1.18 5.227 17.172 1 97.5 215 ASP B O 1
ATOM 3733 N N . ARG B 1 216 ? -0.187 3.951 15.984 1 97.12 216 ARG B N 1
ATOM 3734 C CA . ARG B 1 216 ? -1.303 4.109 16.906 1 97.12 216 ARG B CA 1
ATOM 3735 C C . ARG B 1 216 ? -0.919 3.648 18.312 1 97.12 216 ARG B C 1
ATOM 3737 O O . ARG B 1 216 ? -1.292 4.281 19.297 1 97.12 216 ARG B O 1
ATOM 3744 N N . LYS B 1 217 ? -0.089 2.656 18.375 1 96.62 217 LYS B N 1
ATOM 3745 C CA . LYS B 1 217 ? 0.291 2.041 19.656 1 96.62 217 LYS B CA 1
ATOM 3746 C C . LYS B 1 217 ? 1.311 2.898 20.391 1 96.62 217 LYS B C 1
ATOM 3748 O O . LYS B 1 217 ? 1.517 2.723 21.594 1 96.62 217 LYS B O 1
ATOM 3753 N N . LEU B 1 218 ? 1.911 3.799 19.703 1 97 218 LEU B N 1
ATOM 3754 C CA . LEU B 1 218 ? 2.963 4.617 20.297 1 97 218 LEU B CA 1
ATOM 3755 C C . LEU B 1 218 ? 2.371 5.832 21 1 97 218 LEU B C 1
ATOM 3757 O O . LEU B 1 218 ? 3.066 6.52 21.75 1 97 218 LEU B O 1
ATOM 3761 N N . CYS B 1 219 ? 1.091 6.109 20.781 1 97 219 CYS B N 1
ATOM 3762 C CA . CYS B 1 219 ? 0.45 7.293 21.344 1 97 219 CYS B CA 1
ATOM 3763 C C . CYS B 1 219 ? 0.019 7.047 22.781 1 97 219 CYS B C 1
ATOM 3765 O O . CYS B 1 219 ? -0.504 5.98 23.109 1 97 219 CYS B O 1
ATOM 3767 N N . ASP B 1 220 ? 0.293 7.992 23.609 1 95.44 220 ASP B N 1
ATOM 3768 C CA . ASP B 1 220 ? -0.229 7.938 24.969 1 95.44 220 ASP B CA 1
ATOM 3769 C C . ASP B 1 220 ? -1.738 8.172 25 1 95.44 220 ASP B C 1
ATOM 3771 O O . ASP B 1 220 ? -2.447 7.602 25.828 1 95.44 220 ASP B O 1
ATOM 3775 N N . LEU B 1 221 ? -2.172 8.984 24.109 1 96.31 221 LEU B N 1
ATOM 3776 C CA . LEU B 1 221 ? -3.588 9.25 23.875 1 96.31 221 LEU B CA 1
ATOM 3777 C C . LEU B 1 221 ? -3.902 9.266 22.391 1 96.31 221 LEU B C 1
ATOM 3779 O O . LEU B 1 221 ? -3.26 9.984 21.625 1 96.31 221 LEU B O 1
ATOM 3783 N N . LEU B 1 222 ? -4.832 8.453 22 1 96.94 222 LEU B N 1
ATOM 3784 C CA . LEU B 1 222 ? -5.266 8.398 20.609 1 96.94 222 LEU B CA 1
ATOM 3785 C C . LEU B 1 222 ? -6.676 8.961 20.453 1 96.94 222 LEU B C 1
ATOM 3787 O O . LEU B 1 222 ? -7.605 8.5 21.125 1 96.94 222 LEU B O 1
ATOM 3791 N N . ILE B 1 223 ? -6.777 9.93 19.688 1 97.56 223 ILE B N 1
ATOM 3792 C CA . ILE B 1 223 ? -8.078 10.508 19.391 1 97.56 223 ILE B CA 1
ATOM 3793 C C . ILE B 1 223 ? -8.555 10.023 18.016 1 97.56 223 ILE B C 1
ATOM 3795 O O . ILE B 1 223 ? -7.938 10.336 17 1 97.56 223 ILE B O 1
ATOM 3799 N N . GLU B 1 224 ? -9.594 9.297 17.969 1 95.25 224 GLU B N 1
ATOM 3800 C CA . GLU B 1 224 ? -10.18 8.758 16.75 1 95.25 224 GLU B CA 1
ATOM 3801 C C . GLU B 1 224 ? -11.672 8.484 16.922 1 95.25 224 GLU B C 1
ATOM 3803 O O . GLU B 1 224 ? -12.156 8.383 18.047 1 95.25 224 GLU B O 1
ATOM 3808 N N . SER B 1 225 ? -12.359 8.508 15.852 1 92.06 225 SER B N 1
ATOM 3809 C CA . SER B 1 225 ? -13.781 8.172 15.844 1 92.06 225 SER B CA 1
ATOM 3810 C C . SER B 1 225 ? -14.172 7.457 14.555 1 92.06 225 SER B C 1
ATOM 3812 O O . SER B 1 225 ? -13.812 7.895 13.461 1 92.06 225 SER B O 1
ATOM 3814 N N . ARG B 1 226 ? -14.93 6.434 14.617 1 89.12 226 ARG B N 1
ATOM 3815 C CA . ARG B 1 226 ? -15.414 5.695 13.453 1 89.12 226 ARG B CA 1
ATOM 3816 C C . ARG B 1 226 ? -16.453 6.512 12.688 1 89.12 226 ARG B C 1
ATOM 3818 O O . ARG B 1 226 ? -16.656 6.289 11.492 1 89.12 226 ARG B O 1
ATOM 3825 N N . GLU B 1 227 ? -17.062 7.531 13.367 1 91.38 227 GLU B N 1
ATOM 3826 C CA . GLU B 1 227 ? -18.141 8.32 12.781 1 91.38 227 GLU B CA 1
ATOM 3827 C C . GLU B 1 227 ? -17.609 9.281 11.719 1 91.38 227 GLU B C 1
ATOM 3829 O O . GLU B 1 227 ? -18.375 9.82 10.93 1 91.38 227 GLU B O 1
ATOM 3834 N N . ILE B 1 228 ? -16.359 9.414 11.719 1 91.62 228 ILE B N 1
ATOM 3835 C CA . ILE B 1 228 ? -15.766 10.367 10.789 1 91.62 228 ILE B CA 1
ATOM 3836 C C . ILE B 1 228 ? -15.969 9.891 9.352 1 91.62 228 ILE B C 1
ATOM 3838 O O . ILE B 1 228 ? -15.836 10.672 8.406 1 91.62 228 ILE B O 1
ATOM 3842 N N . ILE B 1 229 ? -16.312 8.602 9.156 1 86.94 229 ILE B N 1
ATOM 3843 C CA . ILE B 1 229 ? -16.453 7.977 7.844 1 86.94 229 ILE B CA 1
ATOM 3844 C C . ILE B 1 229 ? -17.609 8.609 7.086 1 86.94 229 ILE B C 1
ATOM 3846 O O . ILE B 1 229 ? -17.766 8.406 5.879 1 86.94 229 ILE B O 1
ATOM 3850 N N . LYS B 1 230 ? -18.469 9.328 7.789 1 87 230 LYS B N 1
ATOM 3851 C CA . LYS B 1 230 ? -19.609 9.969 7.152 1 87 230 LYS B CA 1
ATOM 3852 C C . LYS B 1 230 ? -19.156 11.094 6.215 1 87 230 LYS B C 1
ATOM 3854 O O . LYS B 1 230 ? -19.906 11.508 5.332 1 87 230 LYS B O 1
ATOM 3859 N N . PHE B 1 231 ? -18 11.578 6.449 1 86.12 231 PHE B N 1
ATOM 3860 C CA . PHE B 1 231 ? -17.469 12.625 5.582 1 86.12 231 PHE B CA 1
ATOM 3861 C C . PHE B 1 231 ? -16.656 12.016 4.445 1 86.12 231 PHE B C 1
ATOM 3863 O O . PHE B 1 231 ? -15.812 11.148 4.672 1 86.12 231 PHE B O 1
ATOM 3870 N N . LYS B 1 232 ? -16.859 12.477 3.266 1 78.31 232 LYS B N 1
ATOM 3871 C CA . LYS B 1 232 ? -16.156 11.984 2.088 1 78.31 232 LYS B CA 1
ATOM 3872 C C . LYS B 1 232 ? -14.789 12.641 1.949 1 78.31 232 LYS B C 1
ATOM 3874 O O . LYS B 1 232 ? -14.648 13.844 2.158 1 78.31 232 LYS B O 1
ATOM 3879 N N . PRO B 1 233 ? -13.75 11.922 1.625 1 77.5 233 PRO B N 1
ATOM 3880 C CA . PRO B 1 233 ? -12.375 12.43 1.605 1 77.5 233 PRO B CA 1
ATOM 3881 C C . PRO B 1 233 ? -12.18 13.578 0.625 1 77.5 233 PRO B C 1
ATOM 3883 O O . PRO B 1 233 ? -11.32 14.438 0.835 1 77.5 233 PRO B O 1
ATOM 3886 N N . PHE B 1 234 ? -12.969 13.734 -0.338 1 76.06 234 PHE B N 1
ATOM 3887 C CA . PHE B 1 234 ? -12.656 14.758 -1.332 1 76.06 234 PHE B CA 1
ATOM 3888 C C . PHE B 1 234 ? -13.828 15.711 -1.512 1 76.06 234 PHE B C 1
ATOM 3890 O O . PHE B 1 234 ? -14 16.297 -2.584 1 76.06 234 PHE B O 1
ATOM 3897 N N . HIS B 1 235 ? -14.617 15.773 -0.492 1 75.62 235 HIS B N 1
ATOM 3898 C CA . HIS B 1 235 ? -15.656 16.781 -0.387 1 75.62 235 HIS B CA 1
ATOM 3899 C C . HIS B 1 235 ? -15.312 17.812 0.683 1 75.62 235 HIS B C 1
ATOM 3901 O O . HIS B 1 235 ? -15.508 17.578 1.875 1 75.62 235 HIS B O 1
ATOM 3907 N N . VAL B 1 236 ? -14.914 18.969 0.198 1 76.31 236 VAL B N 1
ATOM 3908 C CA . VAL B 1 236 ? -14.336 19.953 1.111 1 76.31 236 VAL B CA 1
ATOM 3909 C C . VAL B 1 236 ? -15.414 20.922 1.584 1 76.31 236 VAL B C 1
ATOM 3911 O O . VAL B 1 236 ? -15.211 21.672 2.535 1 76.31 236 VAL B O 1
ATOM 3914 N N . GLU B 1 237 ? -16.578 20.891 1.094 1 77.75 237 GLU B N 1
ATOM 3915 C CA . GLU B 1 237 ? -17.641 21.859 1.362 1 77.75 237 GLU B CA 1
ATOM 3916 C C . GLU B 1 237 ? -18.031 21.844 2.838 1 77.75 237 GLU B C 1
ATOM 3918 O O . GLU B 1 237 ? -18.25 22.906 3.436 1 77.75 237 GLU B O 1
ATOM 3923 N N . PRO B 1 238 ? -17.953 20.75 3.379 1 85.62 238 PRO B N 1
ATOM 3924 C CA . PRO B 1 238 ? -18.344 20.75 4.793 1 85.62 238 PRO B CA 1
ATOM 3925 C C . PRO B 1 238 ? -17.141 20.938 5.727 1 85.62 238 PRO B C 1
ATOM 3927 O O . PRO B 1 238 ? -17.062 20.281 6.773 1 85.62 238 PRO B O 1
ATOM 3930 N N . ALA B 1 239 ? -16.266 21.844 5.43 1 89.81 239 ALA B N 1
ATOM 3931 C CA . ALA B 1 239 ? -15.031 22.062 6.184 1 89.81 239 ALA B CA 1
ATOM 3932 C C . ALA B 1 239 ? -15.328 22.406 7.637 1 89.81 239 ALA B C 1
ATOM 3934 O O . ALA B 1 239 ? -14.781 21.797 8.555 1 89.81 239 ALA B O 1
ATOM 3935 N N . GLU B 1 240 ? -16.234 23.359 7.875 1 92.44 240 GLU B N 1
ATOM 3936 C CA . GLU B 1 240 ? -16.562 23.812 9.227 1 92.44 240 GLU B CA 1
ATOM 3937 C C . GLU B 1 240 ? -17.281 22.703 10.008 1 92.44 240 GLU B C 1
ATOM 3939 O O . GLU B 1 240 ? -17.062 22.562 11.219 1 92.44 240 GLU B O 1
ATOM 3944 N N . GLU B 1 241 ? -18.109 21.984 9.328 1 94.44 241 GLU B N 1
ATOM 3945 C CA . GLU B 1 241 ? -18.797 20.859 9.969 1 94.44 241 GLU B CA 1
ATOM 3946 C C . GLU B 1 241 ? -17.797 19.781 10.391 1 94.44 241 GLU B C 1
ATOM 3948 O O . GLU B 1 241 ? -17.922 19.203 11.469 1 94.44 241 GLU B O 1
ATOM 3953 N N . ILE B 1 242 ? -16.844 19.516 9.594 1 95.12 242 ILE B N 1
ATOM 3954 C CA . ILE B 1 242 ? -15.82 18.516 9.883 1 95.12 242 ILE B CA 1
ATOM 3955 C C . ILE B 1 242 ? -14.977 18.969 11.07 1 95.12 242 ILE B C 1
ATOM 3957 O O . ILE B 1 242 ? -14.664 18.172 11.961 1 95.12 242 ILE B O 1
ATOM 3961 N N . ALA B 1 243 ? -14.609 20.266 11.094 1 96.94 243 ALA B N 1
ATOM 3962 C CA . ALA B 1 243 ? -13.867 20.828 12.219 1 96.94 243 ALA B CA 1
ATOM 3963 C C . ALA B 1 243 ? -14.664 20.703 13.516 1 96.94 243 ALA B C 1
ATOM 3965 O O . ALA B 1 243 ? -14.109 20.328 14.555 1 96.94 243 ALA B O 1
ATOM 3966 N N . ALA B 1 244 ? -15.969 20.984 13.414 1 97.38 244 ALA B N 1
ATOM 3967 C CA . ALA B 1 244 ? -16.844 20.859 14.586 1 97.38 244 ALA B CA 1
ATOM 3968 C C . ALA B 1 244 ? -16.875 19.422 15.078 1 97.38 244 ALA B C 1
ATOM 3970 O O . ALA B 1 244 ? -16.891 19.172 16.281 1 97.38 244 ALA B O 1
ATOM 3971 N N . PHE B 1 245 ? -16.969 18.547 14.18 1 97.12 245 PHE B N 1
ATOM 3972 C CA . PHE B 1 245 ? -16.922 17.125 14.531 1 97.12 245 PHE B CA 1
ATOM 3973 C C . PHE B 1 245 ? -15.625 16.797 15.258 1 97.12 245 PHE B C 1
ATOM 3975 O O . PHE B 1 245 ? -15.633 16.062 16.25 1 97.12 245 PHE B O 1
ATOM 3982 N N . GLY B 1 246 ? -14.438 17.266 14.727 1 98.06 246 GLY B N 1
ATOM 3983 C CA . GLY B 1 246 ? -13.148 17.062 15.375 1 98.06 246 GLY B CA 1
ATOM 3984 C C . GLY B 1 246 ? -13.109 17.594 16.797 1 98.06 246 GLY B C 1
ATOM 3985 O O . GLY B 1 246 ? -12.539 16.953 17.688 1 98.06 246 GLY B O 1
ATOM 3986 N N . TYR B 1 247 ? -13.703 18.75 16.953 1 98.06 247 TYR B N 1
ATOM 3987 C CA . TYR B 1 247 ? -13.789 19.344 18.281 1 98.06 247 TYR B CA 1
ATOM 3988 C C . TYR B 1 247 ? -14.531 18.406 19.25 1 98.06 247 TYR B C 1
ATOM 3990 O O . TYR B 1 247 ? -14.047 18.141 20.344 1 98.06 247 TYR B O 1
ATOM 3998 N N . LYS B 1 248 ? -15.664 17.922 18.828 1 97.25 248 LYS B N 1
ATOM 3999 C CA . LYS B 1 248 ? -16.484 17.031 19.641 1 97.25 248 LYS B CA 1
ATOM 4000 C C . LYS B 1 248 ? -15.758 15.711 19.922 1 97.25 248 LYS B C 1
ATOM 4002 O O . LYS B 1 248 ? -15.812 15.195 21.031 1 97.25 248 LYS B O 1
ATOM 4007 N N . MET B 1 249 ? -15.148 15.203 18.922 1 95.69 249 MET B N 1
ATOM 4008 C CA . MET B 1 249 ? -14.383 13.961 19.031 1 95.69 249 MET B CA 1
ATOM 4009 C C . MET B 1 249 ? -13.297 14.086 20.094 1 95.69 249 MET B C 1
ATOM 4011 O O . MET B 1 249 ? -13.148 13.195 20.938 1 95.69 249 MET B O 1
ATOM 4015 N N . ALA B 1 250 ? -12.578 15.156 20.078 1 96.94 250 ALA B N 1
ATOM 4016 C CA . ALA B 1 250 ? -11.5 15.383 21.047 1 96.94 250 ALA B CA 1
ATOM 4017 C C . ALA B 1 250 ? -12.062 15.586 22.453 1 96.94 250 ALA B C 1
ATOM 4019 O O . ALA B 1 250 ? -11.531 15.039 23.422 1 96.94 250 ALA B O 1
ATOM 4020 N N . LYS B 1 251 ? -13.102 16.328 22.594 1 95.56 251 LYS B N 1
ATOM 4021 C CA . LYS B 1 251 ? -13.711 16.594 23.891 1 95.56 251 LYS B CA 1
ATOM 4022 C C . LYS B 1 251 ? -14.172 15.305 24.562 1 95.56 251 LYS B C 1
ATOM 4024 O O . LYS B 1 251 ? -14.016 15.141 25.766 1 95.56 251 LYS B O 1
ATOM 4029 N N . GLN B 1 252 ? -14.742 14.445 23.781 1 94.06 252 GLN B N 1
ATOM 4030 C CA . GLN B 1 252 ? -15.219 13.172 24.297 1 94.06 252 GLN B CA 1
ATOM 4031 C C . GLN B 1 252 ? -14.062 12.344 24.859 1 94.06 252 GLN B C 1
ATOM 4033 O O . GLN B 1 252 ? -14.172 11.75 25.938 1 94.06 252 GLN B O 1
ATOM 4038 N N . VAL B 1 253 ? -12.992 12.305 24.172 1 93.56 253 VAL B N 1
ATOM 4039 C CA . VAL B 1 253 ? -11.828 11.523 24.578 1 93.56 253 VAL B CA 1
ATOM 4040 C C . VAL B 1 253 ? -11.188 12.156 25.812 1 93.56 253 VAL B C 1
ATOM 4042 O O . VAL B 1 253 ? -10.773 11.453 26.734 1 93.56 253 VAL B O 1
ATOM 4045 N N . LEU B 1 254 ? -11.094 13.461 25.875 1 92.25 254 LEU B N 1
ATOM 4046 C CA . LEU B 1 254 ? -10.461 14.18 26.969 1 92.25 254 LEU B CA 1
ATOM 4047 C C . LEU B 1 254 ? -11.281 14.039 28.25 1 92.25 254 LEU B C 1
ATOM 4049 O O . LEU B 1 254 ? -10.727 14.07 29.359 1 92.25 254 LEU B O 1
ATOM 4053 N N . LYS B 1 255 ? -12.547 13.898 28.094 1 88 255 LYS B N 1
ATOM 4054 C CA . LYS B 1 255 ? -13.422 13.727 29.25 1 88 255 LYS B CA 1
ATOM 4055 C C . LYS B 1 255 ? -13.219 12.359 29.891 1 88 255 LYS B C 1
ATOM 4057 O O . LYS B 1 255 ? -13.336 12.219 31.109 1 88 255 LYS B O 1
ATOM 4062 N N . THR B 1 256 ? -12.906 11.398 29.078 1 84.12 256 THR B N 1
ATOM 4063 C CA . THR B 1 256 ? -12.82 10.023 29.562 1 84.12 256 THR B CA 1
ATOM 4064 C C . THR B 1 256 ? -11.398 9.703 30.016 1 84.12 256 THR B C 1
ATOM 4066 O O . THR B 1 256 ? -11.164 8.672 30.641 1 84.12 256 THR B O 1
ATOM 4069 N N . THR B 1 257 ? -10.492 10.453 29.547 1 75.81 257 THR B N 1
ATOM 4070 C CA . THR B 1 257 ? -9.102 10.188 29.875 1 75.81 257 THR B CA 1
ATOM 4071 C C . THR B 1 257 ? -8.57 11.227 30.859 1 75.81 257 THR B C 1
ATOM 4073 O O . THR B 1 257 ? -8.961 12.391 30.812 1 75.81 257 THR B O 1
ATOM 4076 N N . SER B 1 258 ? -8.203 10.836 32.031 1 59.97 258 SER B N 1
ATOM 4077 C CA . SER B 1 258 ? -7.695 11.711 33.094 1 59.97 258 SER B CA 1
ATOM 4078 C C . SER B 1 258 ? -6.504 12.523 32.594 1 59.97 258 SER B C 1
ATOM 4080 O O . SER B 1 258 ? -5.352 12.195 32.906 1 59.97 258 SER B O 1
ATOM 4082 N N . ILE B 1 259 ? -6.258 12.859 31.422 1 58.12 259 ILE B N 1
ATOM 4083 C CA . ILE B 1 259 ? -5.109 13.688 31.062 1 58.12 259 ILE B CA 1
ATOM 4084 C C . ILE B 1 259 ? -5.266 15.078 31.672 1 58.12 259 ILE B C 1
ATOM 4086 O O . ILE B 1 259 ? -4.707 16.047 31.172 1 58.12 259 ILE B O 1
ATOM 4090 N N . THR B 1 260 ? -6.367 15.273 32.438 1 46.72 260 THR B N 1
ATOM 4091 C CA . THR B 1 260 ? -6.566 16.672 32.812 1 46.72 260 THR B CA 1
ATOM 4092 C C . THR B 1 260 ? -5.23 17.359 33.094 1 46.72 260 THR B C 1
ATOM 4094 O O . THR B 1 260 ? -5.121 18.578 33 1 46.72 260 THR B O 1
ATOM 4097 N N . ARG B 1 261 ? -4.625 16.922 34.281 1 43.34 261 ARG B N 1
ATOM 4098 C CA . ARG B 1 261 ? -3.721 17.844 34.969 1 43.34 261 ARG B CA 1
ATOM 4099 C C . ARG B 1 261 ? -2.441 18.062 34.156 1 43.34 261 ARG B C 1
ATOM 4101 O O . ARG B 1 261 ? -2.107 17.25 33.281 1 43.34 261 ARG B O 1
ATOM 4108 N N . ASN B 1 262 ? -1.704 19.25 34.281 1 44.75 262 ASN B N 1
ATOM 4109 C CA . ASN B 1 262 ? -0.407 19.781 33.844 1 44.75 262 ASN B CA 1
ATOM 4110 C C . ASN B 1 262 ? 0.639 18.672 33.75 1 44.75 262 ASN B C 1
ATOM 4112 O O . ASN B 1 262 ? 1.169 18.219 34.781 1 44.75 262 ASN B O 1
ATOM 4116 N N . PRO B 1 263 ? 0.544 17.766 32.688 1 38.97 263 PRO B N 1
ATOM 4117 C CA . PRO B 1 263 ? 1.704 16.875 32.75 1 38.97 263 PRO B CA 1
ATOM 4118 C C . PRO B 1 263 ? 3.02 17.625 32.938 1 38.97 263 PRO B C 1
ATOM 4120 O O . PRO B 1 263 ? 3.135 18.781 32.562 1 38.97 263 PRO B O 1
#

Organism: Porphyromonas gingivalis (strain ATCC BAA-308 / W83) (NCBI:txid242619)

Secondary structure (DSSP, 8-state):
---GGGTT-SEEEEEEE---GGGGHHHHHHHHHHHHTT---SEEEEETHHHHHHHHHHTT--GGGTGGGGTT--THHHHS---HHHHHHHHHHHHHHHHHH-S-SBGGGSSS-EEEEEEETTTTEEEEESSSBHHHHHHHHT--BTTB--EEETTEEEEEGGGT-SS-HHHHGGGEEEEEEE---S---S----SHHHHHHHHHHHHHHHHHHHHHTT-SEEE--GGGGGS-TT--TTHHHHHHHHHHHHHHHHHHS---S--/---GGGTT-SEEEEEEE---GGGGHHHHHHHHHHHHTT---SEEEEETHHHHHHHHHHTT--GGGTGGGGTT--THHHH----HHHHHHHHHHHHHHHHHH-S-SBGGGSSS-EEEEEEETTTTEEEEESSSBHHHHHHHHT--BTTB--EEETTEEEEEGGGT-SS-HHHHGGGEEEEEEE---S---S----SHHHHHHHHHHHHHHHHHHHHHTT-SEEE--GGGGGS-TT--TTHHHHHHHHHHHHHHHHHHS---S--

pLDDT: mean 88.59, std 15.63, range [30.97, 98.94]

Solvent-accessible surface area (backbone atoms only — not comparable to full-atom values): 26643 Å² total; per-residue (Å²): 123,95,66,73,87,28,74,80,27,87,25,61,30,23,34,16,25,14,29,31,53,37,53,21,32,15,57,31,14,28,50,41,37,33,47,76,65,74,45,69,68,54,34,34,25,8,4,17,29,15,19,46,51,45,49,45,44,31,56,67,48,51,41,81,49,56,45,58,74,51,60,90,55,73,57,44,41,81,41,45,75,32,58,83,75,35,16,50,54,26,51,52,54,49,43,52,49,40,60,74,67,51,80,62,61,36,41,67,74,34,86,39,52,50,32,36,27,21,20,33,60,65,77,70,43,81,37,76,39,58,59,50,52,39,49,60,52,39,50,15,8,50,12,40,75,82,63,28,49,65,34,75,58,95,89,40,44,20,22,17,5,29,76,69,33,10,33,30,34,72,80,46,45,74,45,12,47,39,34,36,30,40,48,65,53,79,61,79,60,78,74,72,51,92,46,68,64,34,47,49,50,50,53,50,50,53,44,23,36,61,46,19,54,71,27,58,71,69,31,76,39,72,40,68,57,75,73,58,52,78,56,52,50,67,52,59,85,53,25,62,59,36,15,52,48,19,22,51,54,36,47,56,51,56,70,74,36,88,70,69,72,87,123,123,96,67,72,86,28,72,82,26,86,24,60,30,23,34,16,24,14,29,30,53,37,53,23,31,15,55,31,13,28,50,40,37,34,47,76,65,73,44,68,68,54,31,34,24,9,5,18,30,16,19,46,50,46,51,45,45,30,56,65,48,51,41,80,50,56,45,59,74,50,60,91,54,75,57,45,42,82,42,42,77,34,60,83,74,34,17,51,54,27,51,52,55,51,43,53,50,40,60,74,66,50,80,63,62,37,42,68,73,36,86,39,52,50,35,36,26,20,20,34,61,64,79,70,43,80,37,76,38,58,58,51,51,39,52,60,52,39,50,15,7,51,11,41,75,83,63,29,48,66,34,75,57,95,87,39,46,20,22,18,4,29,77,68,34,10,34,30,34,73,80,44,46,74,45,11,46,39,35,39,30,39,48,67,53,78,62,78,60,77,74,72,51,91,44,66,63,33,47,49,52,51,54,48,51,53,43,23,36,61,45,19,53,72,27,57,71,69,31,78,40,71,41,66,58,75,71,59,52,78,56,52,50,67,53,60,84,54,24,60,60,37,14,50,50,19,22,52,54,36,46,56,51,53,71,74,39,87,68,71,68,88,122